Protein AF-A0A7D9DZU5-F1 (afdb_monomer)

pLDDT: mean 72.77, std 26.96, range [22.42, 98.69]

Solvent-accessible surface area (backbone atoms only — not comparable to full-atom values): 32968 Å² total; per-residue (Å²): 133,87,74,95,68,88,78,62,88,81,48,63,75,66,52,53,52,63,61,18,90,84,62,40,83,54,26,69,42,66,28,81,68,44,72,51,35,36,39,39,19,23,65,35,67,51,35,38,39,30,40,57,84,69,51,63,74,65,78,82,88,73,80,90,73,90,74,81,96,63,71,62,50,53,89,91,64,68,74,65,80,85,35,51,46,41,34,33,59,62,78,62,77,76,84,80,82,85,78,96,70,81,73,41,19,22,21,21,55,39,59,37,75,78,42,50,34,38,40,35,30,31,28,59,48,55,36,36,32,29,49,76,81,58,84,38,68,37,90,78,81,52,54,74,82,47,58,91,70,77,98,71,84,81,75,83,72,87,69,87,76,87,77,76,94,71,85,90,79,91,82,90,81,84,90,86,89,86,84,90,86,86,89,87,85,88,90,89,92,85,88,83,89,89,86,84,90,82,91,83,93,85,90,81,89,80,82,93,75,81,90,72,74,86,81,73,59,70,70,34,38,52,30,45,53,53,18,50,53,28,43,74,73,65,37,27,64,60,13,40,49,29,35,32,55,19,37,75,74,41,73,82,39,29,66,55,31,33,50,37,20,53,30,27,62,71,59,60,51,91,66,20,45,55,54,17,32,52,23,13,51,54,12,39,73,64,34,77,82,41,61,72,19,45,56,46,34,20,49,28,29,43,77,68,65,38,41,67,43,14,50,31,37,44,50,45,40,43,71,76,39,61,85,59,48,78,38,72,64,50,54,45,51,54,51,53,43,55,52,49,54,53,51,60,61,48,71,71,69,80,73,83,79,95,74,68,78,84,78,79,46,96,84,56,62,86,72,74,61,81,64,71,78,66,72,49,68,60,58,53,48,53,55,68,66,15,23,23,55,72,48,64,42,78,43,65,29,40,75,88,54,78,54,34,28,50,39,65,35,72,96,77,36,58,23,36,36,33,30,8,63,77,2,25,29,40,34,26,38,54,87,53,41,37,77,74,48,43,34,56,56,29,90,53,26,19,30,43,49,49,64,46,96,87,50,81,36,36,39,30,31,46,73,56,102,57,76,45,79,45,57,92,65,67,96,46,71,92,75,59,72,71,78,49,49,60,57,84,86,46,51,66,55,53,25,51,50,24,53,45,59,56,71,45,53,71,67,56,47,53,34,50,77,69,72,46,82,81,80,77,84,84,76,80,93,77,93,75,92,71,90,78,80,81,80,80,83,80,78,82,76,87,129

Foldseek 3Di:
DDDDDADPVPDQDDVCQAFHVPKDWQEKDAQPQHNQWIWTWILAQKIKIFRSVQGDPDRDPDDDDDDDDDRHHDPVDDRPPPGIFIAGALLDFQDDPDDFDDGWTFQYKDAFPNRQKIWTDIFLDFIFIAGPVDFAARDDDDLVVLDPDDPDDPPPPPDDDDDDDDDDDDDDDDDDDDDDDDDDDDDDDDDDDDDDDDDDDDDDDDDDDDDDQPDQDDPLVVLQVVLVVCVVVVVLLSSLLSLLVSCVVPVLDLPSLLSNLVSLVSLLFPCSLVSSLVSLVSSCVSPVLPLSSLLSNLVSCVVSVVLSRSQSSLVSSCVSPVPCCPDPSSVVSNVSSVVSVVVLVVVVVPDDDDPPQVPDDPSDRPVRCNVPVDPDVSNVVSSRSHGHGPDTAFQAARHQDSAKDKDQDDQRSQWIWIKHQQQWIWIAGPSSSRTDWIFRQGNGTWGDWAQDNHAQKIWIDTPPPDIDIDHPDDPDVVPDDSVRTDDPVCSSVSRVVSSVLSVDGSVCNVCVSVVHDPPPPDDDDDDDDDDDDDPDDPDPDDD

Radius of gyration: 28.86 Å; Cα contacts (8 Å, |Δi|>4): 800; chains: 1; bounding box: 97×85×60 Å

InterPro domains:
  IPR001680 WD40 repeat [PF00400] (391-428)
  IPR001680 WD40 repeat [PF00400] (435-471)
  IPR001680 WD40 repeat [PS50082] (409-438)
  IPR001680 WD40 repeat [PS50082] (439-480)
  IPR001680 WD40 repeat [SM00320] (11-51)
  IPR001680 WD40 repeat [SM00320] (386-429)
  IPR001680 WD40 repeat [SM00320] (432-471)
  IPR011990 Tetratricopeptide-like helical domain superfamily [G3DSA:1.25.40.10] (181-357)
  IPR011990 Tetratricopeptide-like helical domain superfamily [SSF48452] (220-329)
  IPR015943 WD40/YVTN repeat-like-containing domain superfamily [G3DSA:2.130.10.10] (4-180)
  IPR015943 WD40/YVTN repeat-like-containing domain superfamily [G3DSA:2.130.10.10] (375-490)
  IPR019734 Tetratricopeptide repeat [SM00028] (220-253)
  IPR019734 Tetratricopeptide repeat [SM00028] (254-290)
  IPR019734 Tetratricopeptide repeat [SM00028] (291-324)
  IPR036322 WD40-repeat-containing domain superfamily [SSF50978] (18-470)
  IPR045151 DDB1- and CUL4-associated factor 8-like [PTHR15574] (5-513)

Sequence (543 aa):
MCHSNENCKNTLLDLLIHVGPNCEVKCIEVNPCRSELLAIGCSDPYVRLYDRRMLTKHCTTLGVTHCSTQTCPNATASLPSSCARYFTPGHLPCNSRRGKRRSIVSTYLTFSPNGQELLVNLGGEQLYLFDINTQRSPLSYTPACFGTENASTSSRNGFVHHETSGVTDEKKATSATLTKRKLSDTNKSKPPSANGYTIAKGHEEDTSTPEKSPQLFGKALELKGRANVEYEHKNYWGAINLYNQALILAPDSAILYANRAAAYLKRGWYGDVYAALRDCEQALTLDSNSSKAAYRQARCLFEMEWFPEAEACLTRFMTCFPDECNTKLVKGLERDIKAALVSQTEDGNGKASNRERSRRHEFYPSSVIGSLRKINDCEQGLRKESSDYKARFCGHCNTTTDIKEANFFGADGEYVVAGSDDGSFFLWEKSTTNLLRILKGDDSIVNCLQPHPSGCILATSGIDPVVRLWSPQAEHPEETGDERRVPDNEFAQVAKDNQRRMKTDPFEVMMMNLGYTVTRDGAGSDDSEGEYGSVMSQNCHAS

Mean predicted aligned error: 14.79 Å

Nearest PDB structures (foldseek):
  2dba-assembly1_A  TM=6.835E-01  e=7.653E-06  Homo sapiens
  4r7s-assembly1_A  TM=7.047E-01  e=2.120E-03  Parabacteroides merdae ATCC 43184
  2e2e-assembly1_B  TM=7.621E-01  e=6.266E-03  Escherichia coli
  6y4l-assembly1_A  TM=7.225E-01  e=6.389E-02  Homo sapiens
  6ww7-assembly1_B  TM=6.712E-01  e=5.472E-02  Homo sapiens

Secondary structure (DSSP, 8-state):
-----S--TT-S--HHHHT-TT--EEEEEE-SS-TTEEEEEESSS-EEEEETTS--------------S--S--TTSPPPTTSEEEE--TTSPS---SSS-PPP-EEEEEE-TTSSEEEEEETTS-EEEEESSS--------GGGG----SS-------------PPP-----------------------------------------PPPSPPP-HHHHHHHHHHHHHHHTT-HHHHHHHHHHHHHH-TT-HHHHHHHHHHHHHH--TTHHHHHHHHHHHHHHH-TT-HHHHHHHHHHHHHTT-HHHHHHHHHHHHHH-TTGGGSHHHHHHHHHHHHHHHHHHHGGGT---TTSGGGT-SSS-TTSSTT-S---HHHHHHHHHSBPPSEEE-S---SS-S---EEEESSS--EEEEE-TTSEEEEEETTT--EEEEEE--SS---EEEE-TTSS-EEEE-SSS-EEEE-SS-SSTTT--STTBPPTTTHHHHHHHHHHHHHS-HHHHHHHHTT-------S-------PPP----------

Structure (mmCIF, N/CA/C/O backbone):
data_AF-A0A7D9DZU5-F1
#
_entry.id   AF-A0A7D9DZU5-F1
#
loop_
_atom_site.group_PDB
_atom_site.id
_atom_site.type_symbol
_atom_site.label_atom_id
_atom_site.label_alt_id
_atom_site.label_comp_id
_atom_site.label_asym_id
_atom_site.label_entity_id
_atom_site.label_seq_id
_atom_site.pdbx_PDB_ins_code
_atom_site.Cartn_x
_atom_site.Cartn_y
_atom_site.Cartn_z
_atom_site.occupancy
_atom_site.B_iso_or_equiv
_atom_site.auth_seq_id
_atom_site.auth_comp_id
_atom_site.auth_asym_id
_atom_site.auth_atom_id
_atom_site.pdbx_PDB_model_num
ATOM 1 N N . MET A 1 1 ? 35.942 8.615 -11.257 1.00 27.78 1 MET A N 1
ATOM 2 C CA . MET A 1 1 ? 35.771 9.917 -10.576 1.00 27.78 1 MET A CA 1
ATOM 3 C C . MET A 1 1 ? 35.580 10.989 -11.637 1.00 27.78 1 MET A C 1
ATOM 5 O O . MET A 1 1 ? 36.549 11.326 -12.306 1.00 27.78 1 MET A O 1
ATOM 9 N N . CYS A 1 2 ? 34.364 11.495 -11.834 1.00 26.23 2 CYS A N 1
ATOM 10 C CA . CYS A 1 2 ? 34.155 12.623 -12.744 1.00 26.23 2 CYS A CA 1
ATOM 11 C C . CYS A 1 2 ? 34.566 13.912 -12.029 1.00 26.23 2 CYS A C 1
ATOM 13 O O . CYS A 1 2 ? 33.987 14.252 -11.001 1.00 26.23 2 CYS A O 1
ATOM 15 N N . HIS A 1 3 ? 35.589 14.597 -12.542 1.00 29.33 3 HIS A N 1
ATOM 16 C CA . HIS A 1 3 ? 35.903 15.951 -12.093 1.00 29.33 3 HIS A CA 1
ATOM 17 C C . HIS A 1 3 ? 34.807 16.914 -12.561 1.00 29.33 3 HIS A C 1
ATOM 19 O O . HIS A 1 3 ? 34.236 16.738 -13.639 1.00 29.33 3 HIS A O 1
ATOM 25 N N . SER A 1 4 ? 34.533 17.929 -11.745 1.00 44.84 4 SER A N 1
ATOM 26 C CA . SER A 1 4 ? 33.649 19.043 -12.080 1.00 44.84 4 SER A CA 1
ATOM 27 C C . SER A 1 4 ? 34.135 19.730 -13.356 1.00 44.84 4 SER A C 1
ATOM 29 O O . SER A 1 4 ? 35.194 20.357 -13.342 1.00 44.84 4 SER A O 1
ATOM 31 N N . ASN A 1 5 ? 33.364 19.618 -14.436 1.00 39.44 5 ASN A N 1
ATOM 32 C CA . ASN A 1 5 ? 33.643 20.301 -15.693 1.00 39.44 5 ASN A CA 1
ATOM 33 C C . ASN A 1 5 ? 32.534 21.315 -15.977 1.00 39.44 5 ASN A C 1
ATOM 35 O O . ASN A 1 5 ? 31.347 21.019 -15.835 1.00 39.44 5 ASN A O 1
ATOM 39 N N . GLU A 1 6 ? 32.938 22.522 -16.349 1.00 48.97 6 GLU A N 1
ATOM 40 C CA . GLU A 1 6 ? 32.040 23.649 -16.575 1.00 48.97 6 GLU A CA 1
ATOM 41 C C . GLU A 1 6 ? 31.123 23.401 -17.791 1.00 48.97 6 GLU A C 1
ATOM 43 O O . GLU A 1 6 ? 31.529 22.810 -18.791 1.00 48.97 6 GLU A O 1
ATOM 48 N N . ASN A 1 7 ? 29.889 23.918 -17.732 1.00 49.31 7 ASN A N 1
ATOM 49 C CA . ASN A 1 7 ? 28.883 23.898 -18.808 1.00 49.31 7 ASN A CA 1
ATOM 50 C C . ASN A 1 7 ? 28.301 22.527 -19.224 1.00 49.31 7 ASN A C 1
ATOM 52 O O . ASN A 1 7 ? 28.335 22.146 -20.399 1.00 49.31 7 ASN A O 1
ATOM 56 N N . CYS A 1 8 ? 27.588 21.863 -18.308 1.00 52.62 8 CYS A N 1
ATOM 57 C CA . CYS A 1 8 ? 26.645 20.783 -18.639 1.00 52.62 8 CYS A CA 1
ATOM 58 C C . CYS A 1 8 ? 25.408 21.288 -19.423 1.00 52.62 8 CYS A C 1
ATOM 60 O O . CYS A 1 8 ? 24.294 21.324 -18.907 1.00 52.62 8 CYS A O 1
ATOM 62 N N . LYS A 1 9 ? 25.575 21.630 -20.710 1.00 58.12 9 LYS A N 1
ATOM 63 C CA . LYS A 1 9 ? 24.499 22.127 -21.606 1.00 58.12 9 LYS A CA 1
ATOM 64 C C . LYS A 1 9 ? 23.318 21.155 -21.818 1.00 58.12 9 LYS A C 1
ATOM 66 O O . LYS A 1 9 ? 22.303 21.558 -22.393 1.00 58.12 9 LYS A O 1
ATOM 71 N N . ASN A 1 10 ? 23.453 19.913 -21.348 1.00 70.44 10 ASN A N 1
ATOM 72 C CA . ASN A 1 10 ? 22.476 18.829 -21.474 1.00 70.44 10 ASN A CA 1
ATOM 73 C C . ASN A 1 10 ? 21.788 18.454 -20.141 1.00 70.44 10 ASN A C 1
ATOM 75 O O . ASN A 1 10 ? 20.958 17.549 -20.137 1.00 70.44 10 ASN A O 1
ATOM 79 N N . THR A 1 11 ? 22.090 19.127 -19.023 1.00 74.75 11 THR A N 1
ATOM 80 C CA . THR A 1 11 ? 21.388 18.896 -17.747 1.00 74.75 11 THR A CA 1
ATOM 81 C C . THR A 1 11 ? 20.070 19.670 -17.725 1.00 74.75 11 THR A C 1
ATOM 83 O O . THR A 1 11 ? 20.064 20.899 -17.793 1.00 74.75 11 THR A O 1
ATOM 86 N N . LEU A 1 12 ? 18.945 18.954 -17.627 1.00 77.50 12 LEU A N 1
ATOM 87 C CA . LEU A 1 12 ? 17.612 19.556 -17.483 1.00 77.50 12 LEU A CA 1
ATOM 88 C C . LEU A 1 12 ? 17.267 19.880 -16.020 1.00 77.50 12 LEU A C 1
ATOM 90 O O . LEU A 1 12 ? 16.564 20.850 -15.761 1.00 77.50 12 LEU A O 1
ATOM 94 N N . LEU A 1 13 ? 17.756 19.071 -15.076 1.00 80.19 13 LEU A N 1
ATOM 95 C CA . LEU A 1 13 ? 17.426 19.143 -13.654 1.00 80.19 13 LEU A CA 1
ATOM 96 C C . LEU A 1 13 ? 18.634 18.693 -12.822 1.00 80.19 13 LEU A C 1
ATOM 98 O O . LEU A 1 13 ? 19.186 17.626 -13.085 1.00 80.19 13 LEU A O 1
ATOM 102 N N . ASP A 1 14 ? 19.028 19.485 -11.822 1.00 80.38 14 ASP A N 1
ATOM 103 C CA . ASP A 1 14 ? 20.127 19.160 -10.905 1.00 80.38 14 ASP A CA 1
ATOM 104 C C . ASP A 1 14 ? 19.588 18.910 -9.488 1.00 80.38 14 ASP A C 1
ATOM 106 O O . ASP A 1 14 ? 19.328 19.822 -8.702 1.00 80.38 14 ASP A O 1
ATOM 110 N N . LEU A 1 15 ? 19.404 17.635 -9.147 1.00 80.75 15 LEU A N 1
ATOM 111 C CA . LEU A 1 15 ? 18.853 17.240 -7.851 1.00 80.75 15 LEU A CA 1
ATOM 112 C C . LEU A 1 15 ? 19.851 17.371 -6.690 1.00 80.75 15 LEU A C 1
ATOM 114 O O . LEU A 1 15 ? 19.417 17.325 -5.538 1.00 80.75 15 LEU A O 1
ATOM 118 N N . LEU A 1 16 ? 21.144 17.608 -6.944 1.00 76.75 16 LEU A N 1
ATOM 119 C CA . LEU A 1 16 ? 22.095 17.925 -5.872 1.00 76.75 16 LEU A CA 1
ATOM 120 C C . LEU A 1 16 ? 21.776 19.292 -5.252 1.00 76.75 16 LEU A C 1
ATOM 122 O O . LEU A 1 16 ? 21.952 19.478 -4.048 1.00 76.75 16 LEU A O 1
ATOM 126 N N . ILE A 1 17 ? 21.239 20.216 -6.059 1.00 68.75 17 ILE A N 1
ATOM 127 C CA . ILE A 1 17 ? 20.767 21.538 -5.628 1.00 68.75 17 ILE A CA 1
ATOM 128 C C . ILE A 1 17 ? 19.424 21.435 -4.889 1.00 68.75 17 ILE A C 1
ATOM 130 O O . ILE A 1 17 ? 19.225 22.106 -3.875 1.00 68.75 17 ILE A O 1
ATOM 134 N N . HIS A 1 18 ? 18.493 20.617 -5.393 1.00 66.75 18 HIS A N 1
ATOM 135 C CA . HIS A 1 18 ? 17.102 20.608 -4.916 1.00 66.75 18 HIS A CA 1
ATOM 136 C C . HIS A 1 18 ? 16.801 19.592 -3.802 1.00 66.75 18 HIS A C 1
ATOM 138 O O . HIS A 1 18 ? 15.860 19.793 -3.039 1.00 66.75 18 HIS A O 1
ATOM 144 N N . VAL A 1 19 ? 17.575 18.505 -3.707 1.00 73.44 19 VAL A N 1
ATOM 145 C CA . VAL A 1 19 ? 17.390 17.419 -2.722 1.00 73.44 19 VAL A CA 1
ATOM 146 C C . VAL A 1 19 ? 18.591 17.320 -1.780 1.00 73.44 19 VAL A C 1
ATOM 148 O O . VAL A 1 19 ? 18.425 17.133 -0.575 1.00 73.44 19 VAL A O 1
ATOM 151 N N . GLY A 1 20 ? 19.802 17.497 -2.314 1.00 71.00 20 GLY A N 1
ATOM 152 C CA . GLY A 1 20 ? 21.041 17.581 -1.542 1.00 71.00 20 GLY A CA 1
ATOM 153 C C . GLY A 1 20 ? 22.157 16.665 -2.060 1.00 71.00 20 GLY A C 1
ATOM 154 O O . GLY A 1 20 ? 21.937 15.843 -2.950 1.00 71.00 20 GLY A O 1
ATOM 155 N N . PRO A 1 21 ? 23.365 16.756 -1.475 1.00 69.94 21 PRO A N 1
ATOM 156 C CA . PRO A 1 21 ? 24.593 16.180 -2.038 1.00 69.94 21 PRO A CA 1
ATOM 157 C C . PRO A 1 21 ? 24.663 14.644 -2.046 1.00 69.94 21 PRO A C 1
ATOM 159 O O . PRO A 1 21 ? 25.533 14.089 -2.705 1.00 69.94 21 PRO A O 1
ATOM 162 N N . ASN A 1 22 ? 23.762 13.964 -1.328 1.00 72.88 22 ASN A N 1
ATOM 163 C CA . ASN A 1 22 ? 23.685 12.498 -1.255 1.00 72.88 22 ASN A CA 1
ATOM 164 C C . ASN A 1 22 ? 22.460 11.941 -2.014 1.00 72.88 22 ASN A C 1
ATOM 166 O O . ASN A 1 22 ? 22.029 10.814 -1.763 1.00 72.88 22 ASN A O 1
ATOM 170 N N . CYS A 1 23 ? 21.836 12.756 -2.870 1.00 81.06 23 CYS A N 1
ATOM 171 C CA . CYS A 1 23 ? 20.706 12.341 -3.689 1.00 81.06 23 CYS A CA 1
ATOM 172 C C . CYS A 1 23 ? 21.188 11.457 -4.844 1.00 81.06 23 CYS A C 1
ATOM 174 O O . CYS A 1 23 ? 21.998 11.885 -5.664 1.00 81.06 23 CYS A O 1
ATOM 176 N N . GLU A 1 24 ? 20.646 10.248 -4.931 1.00 87.12 24 GLU A N 1
ATOM 177 C CA . GLU A 1 24 ? 20.805 9.362 -6.081 1.00 87.12 24 GLU A CA 1
ATOM 178 C C . GLU A 1 24 ? 19.447 9.219 -6.765 1.00 87.12 24 GLU A C 1
ATOM 180 O O . GLU A 1 24 ? 18.460 8.892 -6.104 1.00 87.12 24 GLU A O 1
ATOM 185 N N . VAL A 1 25 ? 19.388 9.438 -8.082 1.00 90.50 25 VAL A N 1
ATOM 186 C CA . VAL A 1 25 ? 18.211 9.068 -8.881 1.00 90.50 25 VAL A CA 1
ATOM 187 C C . VAL A 1 25 ? 18.194 7.552 -9.011 1.00 90.50 25 VAL A C 1
ATOM 189 O O . VAL A 1 25 ? 19.170 6.964 -9.472 1.00 90.50 25 VAL A O 1
ATOM 192 N N . LYS A 1 26 ? 17.091 6.929 -8.596 1.00 91.69 26 LYS A N 1
ATOM 193 C CA . LYS A 1 26 ? 16.903 5.472 -8.623 1.00 91.69 26 LYS A CA 1
ATOM 194 C C . LYS A 1 26 ? 15.981 5.043 -9.763 1.00 91.69 26 LYS A C 1
ATOM 196 O O . LYS A 1 26 ? 16.249 4.042 -10.414 1.00 91.69 26 LYS A O 1
ATOM 201 N N . CYS A 1 27 ? 14.939 5.824 -10.047 1.00 94.88 27 CYS A N 1
ATOM 202 C CA . CYS A 1 27 ? 14.005 5.569 -11.144 1.00 94.88 27 CYS A CA 1
ATOM 203 C C . CYS A 1 27 ? 13.433 6.872 -11.727 1.00 94.88 27 CYS A C 1
ATOM 205 O O . CYS A 1 27 ? 13.404 7.915 -11.066 1.00 94.88 27 CYS A O 1
ATOM 207 N N . ILE A 1 28 ? 13.003 6.815 -12.986 1.00 96.12 28 ILE A N 1
ATOM 208 C CA . ILE A 1 28 ? 12.483 7.946 -13.760 1.00 96.12 28 ILE A CA 1
ATOM 209 C C . ILE A 1 28 ? 11.508 7.423 -14.816 1.00 96.12 28 ILE A C 1
ATOM 211 O O . ILE A 1 28 ? 11.780 6.385 -15.405 1.00 96.12 28 ILE A O 1
ATOM 215 N N . GLU A 1 29 ? 10.409 8.138 -15.063 1.00 97.25 29 GLU A N 1
ATOM 216 C CA . GLU A 1 29 ? 9.425 7.772 -16.091 1.00 97.25 29 GLU A CA 1
ATOM 217 C C . GLU A 1 29 ? 8.744 9.018 -16.675 1.00 97.25 29 GLU A C 1
ATOM 219 O O . GLU A 1 29 ? 8.468 9.992 -15.965 1.00 97.25 29 GLU A O 1
ATOM 224 N N . VAL A 1 30 ? 8.446 8.990 -17.976 1.00 97.12 30 VAL A N 1
ATOM 225 C CA . VAL A 1 30 ? 7.651 10.021 -18.667 1.00 97.12 30 VAL A CA 1
ATOM 226 C C . VAL A 1 30 ? 6.203 9.552 -18.757 1.00 97.12 30 VAL A C 1
ATOM 228 O O . VAL A 1 30 ? 5.938 8.421 -19.145 1.00 97.12 30 VAL A O 1
ATOM 231 N N . ASN A 1 31 ? 5.243 10.418 -18.436 1.00 97.69 31 ASN A N 1
ATOM 232 C CA . ASN A 1 31 ? 3.836 10.033 -18.481 1.00 97.69 31 ASN A CA 1
ATOM 233 C C . ASN A 1 31 ? 3.369 9.738 -19.925 1.00 97.69 31 ASN A C 1
ATOM 235 O O . ASN A 1 31 ? 3.523 10.606 -20.792 1.00 97.69 31 ASN A O 1
ATOM 239 N N . PRO A 1 32 ? 2.755 8.565 -20.192 1.00 95.19 32 PRO A N 1
ATOM 240 C CA . PRO A 1 32 ? 2.458 8.110 -21.552 1.00 95.19 32 PRO A CA 1
ATOM 241 C C . PRO A 1 32 ? 1.391 8.958 -22.258 1.00 95.19 32 PRO A C 1
ATOM 243 O O . PRO A 1 32 ? 1.425 9.098 -23.478 1.00 95.19 32 PRO A O 1
ATOM 246 N N . CYS A 1 33 ? 0.467 9.569 -21.507 1.00 96.31 33 CYS A N 1
ATOM 247 C CA . CYS A 1 33 ? -0.606 10.405 -22.059 1.00 96.31 33 CYS A CA 1
ATOM 248 C C . CYS A 1 33 ? -0.333 11.914 -21.937 1.00 96.31 33 CYS A C 1
ATOM 250 O O . CYS A 1 33 ? -0.968 12.710 -22.625 1.00 96.31 33 CYS A O 1
ATOM 252 N N . ARG A 1 34 ? 0.592 12.317 -21.060 1.00 95.81 34 ARG A N 1
ATOM 253 C CA . ARG A 1 34 ? 0.957 13.713 -20.767 1.00 95.81 34 ARG A CA 1
ATOM 254 C C . ARG A 1 34 ? 2.469 13.863 -20.731 1.00 95.81 34 ARG A C 1
ATOM 256 O O . ARG A 1 34 ? 3.054 14.020 -19.665 1.00 95.81 34 ARG A O 1
ATOM 263 N N . SER A 1 35 ? 3.109 13.791 -21.898 1.00 95.19 35 SER A N 1
ATOM 264 C CA . SER A 1 35 ? 4.577 13.761 -22.022 1.00 95.19 35 SER A CA 1
ATOM 265 C C . SER A 1 35 ? 5.317 14.932 -21.352 1.00 95.19 35 SER A C 1
ATOM 267 O O . SER A 1 35 ? 6.528 14.862 -21.158 1.00 95.19 35 SER A O 1
ATOM 269 N N . GLU A 1 36 ? 4.625 16.024 -21.018 1.00 93.38 36 GLU A N 1
ATOM 270 C CA . GLU A 1 36 ? 5.132 17.113 -20.188 1.00 93.38 36 GLU A CA 1
ATOM 271 C C . GLU A 1 36 ? 5.445 16.706 -18.738 1.00 93.38 36 GLU A C 1
ATOM 273 O O . GLU A 1 36 ? 6.301 17.328 -18.116 1.00 93.38 36 GLU A O 1
ATOM 278 N N . LEU A 1 37 ? 4.791 15.670 -18.209 1.00 95.19 37 LEU A N 1
ATOM 279 C CA . LEU A 1 37 ? 4.958 15.195 -16.842 1.00 95.19 37 LEU A CA 1
ATOM 280 C C . LEU A 1 37 ? 6.071 14.144 -16.749 1.00 95.19 37 LEU A C 1
ATOM 282 O O . LEU A 1 37 ? 6.042 13.118 -17.431 1.00 95.19 37 LEU A O 1
ATOM 286 N N . LEU A 1 38 ? 7.020 14.392 -15.849 1.00 95.44 38 LEU A N 1
ATOM 287 C CA . LEU A 1 38 ? 8.186 13.554 -15.584 1.00 95.44 38 LEU A CA 1
ATOM 288 C C . LEU A 1 38 ? 8.198 13.143 -14.107 1.00 95.44 38 LEU A C 1
ATOM 290 O O . LEU A 1 38 ? 8.344 13.999 -13.233 1.00 95.44 38 LEU A O 1
ATOM 294 N N . ALA A 1 39 ? 8.042 11.852 -13.820 1.00 97.06 39 ALA A N 1
ATOM 295 C CA . ALA A 1 39 ? 8.162 11.312 -12.468 1.00 97.06 39 ALA A CA 1
ATOM 296 C C . ALA A 1 39 ? 9.608 10.886 -12.184 1.00 97.06 39 ALA A C 1
ATOM 298 O O . ALA A 1 39 ? 10.245 10.262 -13.028 1.00 97.06 39 ALA A O 1
ATOM 299 N N . ILE A 1 40 ? 10.120 11.213 -10.996 1.00 95.56 40 ILE A N 1
ATOM 300 C CA . ILE A 1 40 ? 11.471 10.867 -10.537 1.00 95.56 40 ILE A CA 1
ATOM 301 C C . ILE A 1 40 ? 11.410 10.344 -9.100 1.00 95.56 40 ILE A C 1
ATOM 303 O O . ILE A 1 40 ? 10.823 10.982 -8.220 1.00 95.56 40 ILE A O 1
ATOM 307 N N . GLY A 1 41 ? 12.052 9.202 -8.869 1.00 93.50 41 GLY A N 1
ATOM 308 C CA . GLY A 1 41 ? 12.253 8.588 -7.563 1.00 93.50 41 GLY A CA 1
ATOM 309 C C . GLY A 1 41 ? 13.733 8.572 -7.184 1.00 93.50 41 GLY A C 1
ATOM 310 O O . GLY A 1 41 ? 14.599 8.285 -8.016 1.00 93.50 41 GLY A O 1
ATOM 311 N N . CYS A 1 42 ? 14.023 8.883 -5.922 1.00 90.06 42 CYS A N 1
ATOM 312 C CA . CYS A 1 42 ? 15.385 9.061 -5.417 1.00 90.06 42 CYS A CA 1
ATOM 313 C C . CYS A 1 42 ? 15.714 8.097 -4.261 1.00 90.06 42 CYS A C 1
ATOM 315 O O . CYS A 1 42 ? 14.894 7.268 -3.862 1.00 90.06 42 CYS A O 1
ATOM 317 N N . SER A 1 43 ? 16.905 8.253 -3.677 1.00 87.00 43 SER A N 1
ATOM 318 C CA . SER A 1 43 ? 17.356 7.634 -2.418 1.00 87.00 43 SER A CA 1
ATOM 319 C C . SER A 1 43 ? 16.600 8.104 -1.151 1.00 87.00 43 SER A C 1
ATOM 321 O O . SER A 1 43 ? 17.151 8.081 -0.049 1.00 87.00 43 SER A O 1
ATOM 323 N N . ASP A 1 44 ? 15.337 8.512 -1.290 1.00 84.62 44 ASP A N 1
ATOM 324 C CA . ASP A 1 44 ? 14.448 8.981 -0.224 1.00 84.62 44 ASP A CA 1
ATOM 325 C C . ASP A 1 44 ? 12.985 8.535 -0.493 1.00 84.62 44 ASP A C 1
ATOM 327 O O . ASP A 1 44 ? 12.698 8.010 -1.576 1.00 84.62 44 ASP A O 1
ATOM 331 N N . PRO A 1 45 ? 12.038 8.690 0.459 1.00 86.94 45 PRO A N 1
ATOM 332 C CA . PRO A 1 45 ? 10.676 8.176 0.302 1.00 86.94 45 PRO A CA 1
ATOM 333 C C . PRO A 1 45 ? 9.758 9.082 -0.541 1.00 86.94 45 PRO A C 1
ATOM 335 O O . PRO A 1 45 ? 8.541 8.874 -0.536 1.00 86.94 45 PRO A O 1
ATOM 338 N N . TYR A 1 46 ? 10.292 10.104 -1.221 1.00 90.31 46 TYR A N 1
ATOM 339 C CA . TYR A 1 46 ? 9.506 11.060 -1.999 1.00 90.31 46 TYR A CA 1
ATOM 340 C C . TYR A 1 46 ? 9.624 10.793 -3.497 1.00 90.31 46 TYR A C 1
ATOM 342 O O . TYR A 1 46 ? 10.706 10.849 -4.085 1.00 90.31 46 TYR A O 1
ATOM 350 N N . VAL A 1 47 ? 8.480 10.617 -4.150 1.00 94.12 47 VAL A N 1
ATOM 351 C CA . VAL A 1 47 ? 8.398 10.662 -5.611 1.00 94.12 47 VAL A CA 1
ATOM 352 C C . VAL A 1 47 ? 8.007 12.066 -6.050 1.00 94.12 47 VAL A C 1
ATOM 354 O O . VAL A 1 47 ? 7.162 12.718 -5.435 1.00 94.12 47 VAL A O 1
ATOM 357 N N . ARG A 1 48 ? 8.674 12.552 -7.096 1.00 92.75 48 ARG A N 1
ATOM 358 C CA . ARG A 1 48 ? 8.622 13.936 -7.571 1.00 92.75 48 ARG A CA 1
ATOM 359 C C . ARG A 1 48 ? 8.075 13.953 -8.987 1.00 92.75 48 ARG A C 1
ATOM 361 O O . ARG A 1 48 ? 8.668 13.344 -9.869 1.00 92.75 48 ARG A O 1
ATOM 368 N N . LEU A 1 49 ? 6.964 14.644 -9.206 1.00 94.44 49 LEU A N 1
ATOM 369 C CA . LEU A 1 49 ? 6.333 14.795 -10.512 1.00 94.44 49 LEU A CA 1
ATOM 370 C C . LEU A 1 49 ? 6.550 16.218 -11.020 1.00 94.44 49 LEU A C 1
ATOM 372 O O . LEU A 1 49 ? 5.889 17.143 -10.548 1.00 94.44 49 LEU A O 1
ATOM 376 N N . TYR A 1 50 ? 7.469 16.380 -11.965 1.00 92.81 50 TYR A N 1
ATOM 377 C CA . TYR A 1 50 ? 7.817 17.662 -12.569 1.00 92.81 50 TYR A CA 1
ATOM 378 C C . TYR A 1 50 ? 7.017 17.923 -13.848 1.00 92.81 50 TYR A C 1
ATOM 380 O O . TYR A 1 50 ? 6.840 17.011 -14.655 1.00 92.81 50 TYR A O 1
ATOM 388 N N . ASP A 1 51 ? 6.613 19.172 -14.090 1.00 90.75 51 ASP A N 1
ATOM 389 C CA . ASP A 1 51 ? 6.270 19.630 -15.443 1.00 90.75 51 ASP A CA 1
ATOM 390 C C . ASP A 1 51 ? 7.550 20.094 -16.152 1.00 90.75 51 ASP A C 1
ATOM 392 O O . ASP A 1 51 ? 8.113 21.149 -15.846 1.00 90.75 51 ASP A O 1
ATOM 396 N N . ARG A 1 52 ? 8.017 19.315 -17.131 1.00 87.38 52 ARG A N 1
ATOM 397 C CA . ARG A 1 52 ? 9.264 19.588 -17.862 1.00 87.38 52 ARG A CA 1
ATOM 398 C C . ARG A 1 52 ? 9.235 20.896 -18.656 1.00 87.38 52 ARG A C 1
ATOM 400 O O . ARG A 1 52 ? 10.296 21.392 -19.018 1.00 87.38 52 ARG A O 1
ATOM 407 N N . ARG A 1 53 ? 8.053 21.461 -18.934 1.00 85.88 53 ARG A N 1
ATOM 408 C CA . ARG A 1 53 ? 7.894 22.766 -19.607 1.00 85.88 53 ARG A CA 1
ATOM 409 C C . ARG A 1 53 ? 8.212 23.929 -18.666 1.00 85.88 53 ARG A C 1
ATOM 411 O O . ARG A 1 53 ? 8.525 25.017 -19.136 1.00 85.88 53 ARG A O 1
ATOM 418 N N . MET A 1 54 ? 8.134 23.694 -17.355 1.00 84.88 54 MET A N 1
ATOM 419 C CA . MET A 1 54 ? 8.471 24.656 -16.302 1.00 84.88 54 MET A CA 1
ATOM 420 C C . MET A 1 54 ? 9.937 24.556 -15.851 1.00 84.88 54 MET A C 1
ATOM 422 O O . MET A 1 54 ? 10.396 25.407 -15.091 1.00 84.88 54 MET A O 1
ATOM 426 N N . LEU A 1 55 ? 10.680 23.543 -16.314 1.00 78.56 55 LEU A N 1
ATOM 427 C CA . LEU A 1 55 ? 12.103 23.380 -16.021 1.00 78.56 55 LEU A CA 1
ATOM 428 C C . LEU A 1 55 ? 12.939 24.303 -16.918 1.00 78.56 55 LEU A C 1
ATOM 430 O O . LEU A 1 55 ? 13.065 24.094 -18.127 1.00 78.56 55 LEU A O 1
ATOM 434 N N . THR A 1 56 ? 13.540 25.328 -16.319 1.00 67.12 56 THR A N 1
ATOM 435 C CA . THR A 1 56 ? 14.538 26.170 -16.983 1.00 67.12 56 THR A CA 1
ATOM 436 C C . THR A 1 56 ? 15.900 25.476 -16.968 1.00 67.12 56 THR A C 1
ATOM 438 O O . THR A 1 56 ? 16.285 24.842 -15.990 1.00 67.12 56 THR A O 1
ATOM 441 N N . LYS A 1 57 ? 16.666 25.587 -18.062 1.00 58.44 57 LYS A N 1
ATOM 442 C CA . LYS A 1 57 ? 18.017 25.005 -18.133 1.00 58.44 57 LYS A CA 1
ATOM 443 C C . LYS A 1 57 ? 18.929 25.667 -17.096 1.00 58.44 57 LYS A C 1
ATOM 445 O O . LYS A 1 57 ? 19.332 26.816 -17.279 1.00 58.44 57 LYS A O 1
ATOM 450 N N . HIS A 1 58 ? 19.291 24.937 -16.045 1.00 54.44 58 HIS A N 1
ATOM 451 C CA . HIS A 1 58 ? 20.214 25.420 -15.023 1.00 54.44 58 HIS A CA 1
ATOM 452 C C . HIS A 1 58 ? 21.652 25.456 -15.562 1.00 54.44 58 HIS A C 1
ATOM 454 O O . HIS A 1 58 ? 22.335 24.439 -15.657 1.00 54.44 58 HIS A O 1
ATOM 460 N N . CYS A 1 59 ? 22.122 26.654 -15.917 1.00 40.78 59 CYS A N 1
ATOM 461 C CA . CYS A 1 59 ? 23.520 26.912 -16.256 1.00 40.78 59 CYS A CA 1
ATOM 462 C C . CYS A 1 59 ? 24.271 27.385 -15.002 1.00 40.78 59 CYS A C 1
ATOM 464 O O . CYS A 1 59 ? 24.403 28.583 -14.758 1.00 40.78 59 CYS A O 1
ATOM 466 N N . THR A 1 60 ? 24.730 26.443 -14.178 1.00 45.09 60 THR A N 1
ATOM 467 C CA . THR A 1 60 ? 25.365 26.750 -12.888 1.00 45.09 60 THR A CA 1
ATOM 468 C C . THR A 1 60 ? 26.828 27.181 -13.055 1.00 45.09 60 THR A C 1
ATOM 470 O O . THR A 1 60 ? 27.747 26.384 -12.891 1.00 45.09 60 THR A O 1
ATOM 473 N N . THR A 1 61 ? 27.067 28.463 -13.340 1.00 38.59 61 THR A N 1
ATOM 474 C CA . THR A 1 61 ? 28.361 29.116 -13.068 1.00 38.59 61 THR A CA 1
ATOM 475 C C . THR A 1 61 ? 28.357 29.692 -11.656 1.00 38.59 61 THR A C 1
ATOM 477 O O . THR A 1 61 ? 28.024 30.860 -11.473 1.00 38.59 61 THR A O 1
ATOM 480 N N . LEU A 1 62 ? 28.709 28.878 -10.657 1.00 39.72 62 LEU A N 1
ATOM 481 C CA . LEU A 1 62 ? 29.043 29.322 -9.298 1.00 39.72 62 LEU A CA 1
ATOM 482 C C . LEU A 1 62 ? 29.879 28.238 -8.602 1.00 39.72 62 LEU A C 1
ATOM 484 O O . LEU A 1 62 ? 29.508 27.066 -8.601 1.00 39.72 62 LEU A O 1
ATOM 488 N N . GLY A 1 63 ? 31.029 28.631 -8.050 1.00 36.44 63 GLY A N 1
ATOM 489 C CA . GLY A 1 63 ? 31.985 27.707 -7.438 1.00 36.44 63 GLY A CA 1
ATOM 490 C C . GLY A 1 63 ? 31.439 27.022 -6.183 1.00 36.44 63 GLY A C 1
ATOM 491 O O . GLY A 1 63 ? 30.684 27.616 -5.413 1.00 36.44 63 GLY A O 1
ATOM 492 N N . VAL A 1 64 ? 31.858 25.773 -5.967 1.00 34.69 64 VAL A N 1
ATOM 493 C CA . VAL A 1 64 ? 31.436 24.939 -4.833 1.00 34.69 64 VAL A CA 1
ATOM 494 C C . VAL A 1 64 ? 31.948 25.523 -3.513 1.00 34.69 64 VAL A C 1
ATOM 496 O O . VAL A 1 64 ? 33.075 25.263 -3.094 1.00 34.69 64 VAL A O 1
ATOM 499 N N . THR A 1 65 ? 31.102 26.271 -2.808 1.00 31.70 65 THR A N 1
ATOM 500 C CA . THR A 1 65 ? 31.273 26.507 -1.373 1.00 31.70 65 THR A CA 1
ATOM 501 C C . THR A 1 65 ? 30.633 25.350 -0.610 1.00 31.70 65 THR A C 1
ATOM 503 O O . THR A 1 65 ? 29.417 25.160 -0.621 1.00 31.70 65 THR A O 1
ATOM 506 N N . HIS A 1 66 ? 31.465 24.538 0.048 1.00 34.84 66 HIS A N 1
ATOM 507 C CA . HIS A 1 66 ? 31.010 23.422 0.879 1.00 34.84 66 HIS A CA 1
ATOM 508 C C . HIS A 1 66 ? 30.095 23.918 2.012 1.00 34.84 66 HIS A C 1
ATOM 510 O O . HIS A 1 66 ? 30.578 24.426 3.024 1.00 34.84 66 HIS A O 1
ATOM 516 N N . CYS A 1 67 ? 28.782 23.725 1.869 1.00 31.28 67 CYS A N 1
ATOM 517 C CA . CYS A 1 67 ? 27.819 23.930 2.948 1.00 31.28 67 CYS A CA 1
ATOM 518 C C . CYS A 1 67 ? 27.458 22.592 3.611 1.00 31.28 67 CYS A C 1
ATOM 520 O O . CYS A 1 67 ? 27.337 21.552 2.961 1.00 31.28 67 CYS A O 1
ATOM 522 N N . SER A 1 68 ? 27.341 22.600 4.936 1.00 34.66 68 SER A N 1
ATOM 523 C CA . SER A 1 68 ? 27.342 21.396 5.761 1.00 34.66 68 SER A CA 1
ATOM 524 C C . SER A 1 68 ? 25.947 20.801 5.979 1.00 34.66 68 SER A C 1
ATOM 526 O O . SER A 1 68 ? 25.092 21.378 6.641 1.00 34.66 68 SER A O 1
ATOM 528 N N . THR A 1 69 ? 25.755 19.543 5.571 1.00 35.41 69 THR A N 1
ATOM 529 C CA . THR A 1 69 ? 24.749 18.591 6.113 1.00 35.41 69 THR A CA 1
ATOM 530 C C . THR A 1 69 ? 23.247 18.936 6.042 1.00 35.41 69 THR A C 1
ATOM 532 O O . THR A 1 69 ? 22.438 18.112 6.497 1.00 35.41 69 THR A O 1
ATOM 535 N N . GLN A 1 70 ? 22.860 20.081 5.474 1.00 40.59 70 GLN A N 1
ATOM 536 C CA . GLN A 1 70 ? 21.471 20.543 5.368 1.00 40.59 70 GLN A CA 1
ATOM 537 C C . GLN A 1 70 ? 20.734 19.915 4.174 1.00 40.59 70 GLN A C 1
ATOM 539 O O . GLN A 1 70 ? 21.264 19.830 3.072 1.00 40.59 70 GLN A O 1
ATOM 544 N N . THR A 1 71 ? 19.491 19.491 4.408 1.00 39.38 71 THR A N 1
ATOM 545 C CA . THR A 1 71 ? 18.542 18.966 3.406 1.00 39.38 71 THR A CA 1
ATOM 546 C C . THR A 1 71 ? 17.530 20.039 2.990 1.00 39.38 71 THR A C 1
ATOM 548 O O . THR A 1 71 ? 16.330 19.781 2.936 1.00 39.38 71 THR A O 1
ATOM 551 N N . CYS A 1 72 ? 17.997 21.270 2.788 1.00 37.84 72 CYS A N 1
ATOM 552 C CA . CYS A 1 72 ? 17.181 22.375 2.293 1.00 37.84 72 CYS A CA 1
ATOM 553 C C . CYS A 1 72 ? 17.860 22.940 1.036 1.00 37.84 72 CYS A C 1
ATOM 555 O O . CYS A 1 72 ? 19.078 23.132 1.065 1.00 37.84 72 CYS A O 1
ATOM 557 N N . PRO A 1 73 ? 17.117 23.202 -0.052 1.00 40.88 73 PRO A N 1
ATOM 558 C CA . PRO A 1 73 ? 17.687 23.795 -1.255 1.00 40.88 73 PRO A CA 1
ATOM 559 C C . PRO A 1 73 ? 18.214 25.206 -0.971 1.00 40.88 73 PRO A C 1
ATOM 561 O O . PRO A 1 73 ? 17.587 25.985 -0.250 1.00 40.88 73 PRO A O 1
ATOM 564 N N . ASN A 1 74 ? 19.357 25.555 -1.567 1.00 39.06 74 ASN A N 1
ATOM 565 C CA . ASN A 1 74 ? 19.904 26.908 -1.474 1.00 39.06 74 ASN A CA 1
ATOM 566 C C . ASN A 1 74 ? 18.911 27.923 -2.068 1.00 39.06 74 ASN A C 1
ATOM 568 O O . ASN A 1 74 ? 18.461 27.771 -3.204 1.00 39.06 74 ASN A O 1
ATOM 572 N N . ALA A 1 75 ? 18.619 28.992 -1.321 1.00 38.38 75 ALA A N 1
ATOM 573 C CA . ALA A 1 75 ? 17.578 29.977 -1.647 1.00 38.38 75 ALA A CA 1
ATOM 574 C C . ALA A 1 75 ? 17.777 30.736 -2.979 1.00 38.38 75 ALA A C 1
ATOM 576 O O . ALA A 1 75 ? 16.868 31.416 -3.443 1.00 38.38 75 ALA A O 1
ATOM 577 N N . THR A 1 76 ? 18.954 30.632 -3.599 1.00 40.28 76 THR A N 1
ATOM 578 C CA . THR A 1 76 ? 19.290 31.236 -4.898 1.00 40.28 76 THR A CA 1
ATOM 579 C C . THR A 1 76 ? 18.990 30.336 -6.101 1.00 40.28 76 THR A C 1
ATOM 581 O O . THR A 1 76 ? 19.156 30.777 -7.236 1.00 40.28 76 THR A O 1
ATOM 584 N N . ALA A 1 77 ? 18.565 29.088 -5.879 1.00 50.28 77 ALA A N 1
ATOM 585 C CA . ALA A 1 77 ? 18.300 28.105 -6.929 1.00 50.28 77 ALA A CA 1
ATOM 586 C C . ALA A 1 77 ? 17.088 27.205 -6.606 1.00 50.28 77 ALA A C 1
ATOM 588 O O . ALA A 1 77 ? 17.098 26.003 -6.880 1.00 50.28 77 ALA A O 1
ATOM 589 N N . SER A 1 78 ? 16.030 27.768 -6.015 1.00 55.91 78 SER A N 1
ATOM 590 C CA . SER A 1 78 ? 14.746 27.073 -5.915 1.00 55.91 78 SER A CA 1
ATOM 591 C C . SER A 1 78 ? 14.045 27.052 -7.275 1.00 55.91 78 SER A C 1
ATOM 593 O O . SER A 1 78 ? 13.884 28.080 -7.935 1.00 55.91 78 SER A O 1
ATOM 595 N N . LEU A 1 79 ? 13.588 25.870 -7.691 1.00 61.25 79 LEU A N 1
ATOM 596 C CA . LEU A 1 79 ? 12.595 25.774 -8.758 1.00 61.25 79 LEU A CA 1
ATOM 597 C C . LEU A 1 79 ? 11.283 26.458 -8.309 1.00 61.25 79 LEU A C 1
ATOM 599 O O . LEU A 1 79 ? 11.032 26.544 -7.101 1.00 61.25 79 LEU A O 1
ATOM 603 N N . PRO A 1 80 ? 10.411 26.898 -9.237 1.00 61.56 80 PRO A N 1
ATOM 604 C CA . PRO A 1 80 ? 9.086 27.402 -8.880 1.00 61.56 80 PRO A CA 1
ATOM 605 C C . PRO A 1 80 ? 8.320 26.375 -8.036 1.00 61.56 80 PRO A C 1
ATOM 607 O O . PRO A 1 80 ? 8.290 25.198 -8.392 1.00 61.56 80 PRO A O 1
ATOM 610 N N . SER A 1 81 ? 7.658 26.798 -6.957 1.00 61.38 81 SER A N 1
ATOM 611 C CA . SER A 1 81 ? 6.926 25.884 -6.057 1.00 61.38 81 SER A CA 1
ATOM 612 C C . SER A 1 81 ? 5.837 25.066 -6.765 1.00 61.38 81 SER A C 1
ATOM 614 O O . SER A 1 81 ? 5.514 23.966 -6.338 1.00 61.38 81 SER A O 1
ATOM 616 N N . SER A 1 82 ? 5.313 25.566 -7.886 1.00 63.88 82 SER A N 1
ATOM 617 C CA . SER A 1 82 ? 4.332 24.891 -8.739 1.00 63.88 82 SER A CA 1
ATOM 618 C C . SER A 1 82 ? 4.921 23.938 -9.790 1.00 63.88 82 SER A C 1
ATOM 620 O O . SER A 1 82 ? 4.155 23.252 -10.461 1.00 63.88 82 SER A O 1
ATOM 622 N N . CYS A 1 83 ? 6.248 23.867 -9.967 1.00 73.12 83 CYS A N 1
ATOM 623 C CA . CYS A 1 83 ? 6.857 23.019 -11.005 1.00 73.12 83 CYS A CA 1
ATOM 624 C C . CYS A 1 83 ? 6.852 21.521 -10.668 1.00 73.12 83 CYS A C 1
ATOM 626 O O . CYS A 1 83 ? 7.050 20.703 -11.566 1.00 73.12 83 CYS A O 1
ATOM 628 N N . ALA A 1 84 ? 6.687 21.178 -9.387 1.00 81.44 84 ALA A N 1
ATOM 629 C CA . ALA A 1 84 ? 6.871 19.842 -8.846 1.00 81.44 84 ALA A CA 1
ATOM 630 C C . ALA A 1 84 ? 5.743 19.510 -7.871 1.00 81.44 84 ALA A C 1
ATOM 632 O O . ALA A 1 84 ? 5.403 20.319 -7.010 1.00 81.44 84 ALA A O 1
ATOM 633 N N . ARG A 1 85 ? 5.198 18.297 -7.963 1.00 89.94 85 ARG A N 1
ATOM 634 C CA . ARG A 1 85 ? 4.303 17.735 -6.944 1.00 89.94 85 ARG A CA 1
ATOM 635 C C . ARG A 1 85 ? 4.950 16.523 -6.298 1.00 89.94 85 ARG A C 1
ATOM 637 O O . ARG A 1 85 ? 5.551 15.701 -6.987 1.00 89.94 85 ARG A O 1
ATOM 644 N N . TYR A 1 86 ? 4.828 16.433 -4.981 1.00 91.75 86 TYR A N 1
ATOM 645 C CA . TYR A 1 86 ? 5.459 15.392 -4.178 1.00 91.75 86 TYR A CA 1
ATOM 646 C C . TYR A 1 86 ? 4.442 14.314 -3.805 1.00 91.75 86 TYR A C 1
ATOM 648 O O . TYR A 1 86 ? 3.271 14.603 -3.565 1.00 91.75 86 TYR A O 1
ATOM 656 N N . PHE A 1 87 ? 4.897 13.070 -3.726 1.00 94.38 87 PHE A N 1
ATOM 657 C CA . PHE A 1 87 ? 4.089 11.910 -3.366 1.00 94.38 87 PHE A CA 1
ATOM 658 C C . PHE A 1 87 ? 4.857 11.083 -2.337 1.00 94.38 87 PHE A C 1
ATOM 660 O O . PHE A 1 87 ? 6.019 10.744 -2.562 1.00 94.38 87 PHE A O 1
ATOM 667 N N . THR A 1 88 ? 4.235 10.783 -1.196 1.00 92.69 88 THR A N 1
ATOM 668 C CA . THR A 1 88 ? 4.794 9.857 -0.200 1.00 92.69 88 THR A CA 1
ATOM 669 C C . THR A 1 88 ? 3.675 9.295 0.686 1.00 92.69 88 THR A C 1
ATOM 671 O O . THR A 1 88 ? 2.734 10.026 1.003 1.00 92.69 88 THR A O 1
ATOM 674 N N . PRO A 1 89 ? 3.726 8.021 1.113 1.00 92.00 89 PRO A N 1
ATOM 675 C CA . PRO A 1 89 ? 2.763 7.481 2.065 1.00 92.00 89 PRO A CA 1
ATOM 676 C C . PRO A 1 89 ? 2.901 8.167 3.431 1.00 92.00 89 PRO A C 1
ATOM 678 O O . PRO A 1 89 ? 3.970 8.154 4.041 1.00 92.00 89 PRO A O 1
ATOM 681 N N . GLY A 1 90 ? 1.805 8.720 3.955 1.00 86.94 90 GLY A N 1
ATOM 682 C CA . GLY A 1 90 ? 1.840 9.640 5.104 1.00 86.94 90 GLY A CA 1
ATOM 683 C C . GLY A 1 90 ? 2.420 9.086 6.416 1.00 86.94 90 GLY A C 1
ATOM 684 O O . GLY A 1 90 ? 2.813 9.856 7.287 1.00 86.94 90 GLY A O 1
ATOM 685 N N . HIS A 1 91 ? 2.514 7.761 6.549 1.00 85.69 91 HIS A N 1
ATOM 686 C CA . HIS A 1 91 ? 3.028 7.071 7.737 1.00 85.69 91 HIS A CA 1
ATOM 687 C C . HIS A 1 91 ? 4.518 6.739 7.704 1.00 85.69 91 HIS A C 1
ATOM 689 O O . HIS A 1 91 ? 5.043 6.268 8.715 1.00 85.69 91 HIS A O 1
ATOM 695 N N . LEU A 1 92 ? 5.202 6.928 6.571 1.00 85.19 92 LEU A N 1
ATOM 696 C CA . LEU A 1 92 ? 6.624 6.606 6.507 1.00 85.19 92 LEU A CA 1
ATOM 697 C C . LEU A 1 92 ? 7.407 7.524 7.449 1.00 85.19 92 LEU A C 1
ATOM 699 O O . LEU A 1 92 ? 7.134 8.729 7.482 1.00 85.19 92 LEU A O 1
ATOM 703 N N . PRO A 1 93 ? 8.383 7.001 8.208 1.00 66.56 93 PRO A N 1
ATOM 704 C CA . PRO A 1 93 ? 9.105 7.784 9.201 1.00 66.56 93 PRO A CA 1
ATOM 705 C C . PRO A 1 93 ? 9.826 8.977 8.565 1.00 66.56 93 PRO A C 1
ATOM 707 O O . PRO A 1 93 ? 10.361 8.884 7.461 1.00 66.56 93 PRO A O 1
ATOM 710 N N . CYS A 1 94 ? 9.885 10.095 9.290 1.00 58.50 94 CYS A N 1
ATOM 711 C CA . CYS A 1 94 ? 10.794 11.190 8.950 1.00 58.50 94 CYS A CA 1
ATOM 712 C C . CYS A 1 94 ? 12.235 10.670 9.040 1.00 58.50 94 CYS A C 1
ATOM 714 O O . CYS A 1 94 ? 12.568 9.985 10.010 1.00 58.50 94 CYS A O 1
ATOM 716 N N . ASN A 1 95 ? 13.065 10.977 8.036 1.00 52.38 95 ASN A N 1
ATOM 717 C CA . ASN A 1 95 ? 14.400 10.399 7.815 1.00 52.38 95 ASN A CA 1
ATOM 718 C C . ASN A 1 95 ? 15.205 10.128 9.110 1.00 52.38 95 ASN A C 1
ATOM 720 O O . ASN A 1 95 ? 15.862 11.021 9.653 1.00 52.38 95 ASN A O 1
ATOM 724 N N . SER A 1 96 ? 15.197 8.874 9.592 1.00 41.38 96 SER A N 1
ATOM 725 C CA . SER A 1 96 ? 15.930 8.454 10.797 1.00 41.38 96 SER A CA 1
ATOM 726 C C . SER A 1 96 ? 17.439 8.427 10.540 1.00 41.38 96 SER A C 1
ATOM 728 O O . SER A 1 96 ? 18.015 7.387 10.216 1.00 41.38 96 SER A O 1
ATOM 730 N N . ARG A 1 97 ? 18.120 9.564 10.725 1.00 36.81 97 ARG A N 1
ATOM 731 C CA . ARG A 1 97 ? 19.588 9.579 10.745 1.00 36.81 97 ARG A CA 1
ATOM 732 C C . ARG A 1 97 ? 20.109 8.781 11.950 1.00 36.81 97 ARG A C 1
ATOM 734 O O . ARG A 1 97 ? 19.905 9.173 13.091 1.00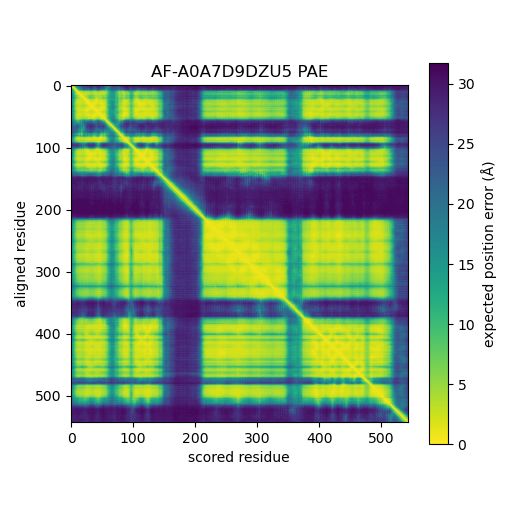 36.81 97 ARG A O 1
ATOM 741 N N . ARG A 1 98 ? 20.896 7.744 11.636 1.00 36.81 98 ARG A N 1
ATOM 742 C CA . ARG A 1 98 ? 21.776 6.948 12.520 1.00 36.81 98 ARG A CA 1
ATOM 743 C C . ARG A 1 98 ? 21.079 6.046 13.550 1.00 36.81 98 ARG A C 1
ATOM 745 O O . ARG A 1 98 ? 20.922 6.403 14.710 1.00 36.81 98 ARG A O 1
ATOM 752 N N . GLY A 1 99 ? 20.841 4.799 13.135 1.00 43.31 99 GLY A N 1
ATOM 753 C CA . GLY A 1 99 ? 20.662 3.657 14.038 1.00 43.31 99 GLY A CA 1
ATOM 754 C C . GLY A 1 99 ? 19.627 2.641 13.552 1.00 43.31 99 GLY A C 1
ATOM 755 O O . GLY A 1 99 ? 18.437 2.842 13.761 1.00 43.31 99 GLY A O 1
ATOM 756 N N . LYS A 1 100 ? 20.090 1.517 12.984 1.00 46.56 100 LYS A N 1
ATOM 757 C CA . LYS A 1 100 ? 19.299 0.289 12.731 1.00 46.56 100 LYS A CA 1
ATOM 758 C C . LYS A 1 100 ? 18.111 0.370 11.747 1.00 46.56 100 LYS A C 1
ATOM 760 O O . LYS A 1 100 ? 17.167 -0.401 11.888 1.00 46.56 100 LYS A O 1
ATOM 765 N N . ARG A 1 101 ? 18.106 1.266 10.751 1.00 53.56 101 ARG A N 1
ATOM 766 C CA . ARG A 1 101 ? 17.064 1.270 9.699 1.00 53.56 101 ARG A CA 1
ATOM 767 C C . ARG A 1 101 ? 17.642 1.244 8.291 1.00 53.56 101 ARG A C 1
ATOM 769 O O . ARG A 1 101 ? 18.605 1.957 8.016 1.00 53.56 101 ARG A O 1
ATOM 776 N N . ARG A 1 102 ? 17.000 0.456 7.418 1.00 62.44 102 ARG A N 1
ATOM 777 C CA . ARG A 1 102 ? 17.127 0.558 5.957 1.00 62.44 102 ARG A CA 1
ATOM 778 C C . ARG A 1 102 ? 16.711 1.969 5.522 1.00 62.44 102 ARG A C 1
ATOM 780 O O . ARG A 1 102 ? 15.795 2.543 6.114 1.00 62.44 102 ARG A O 1
ATOM 787 N N . SER A 1 103 ? 17.375 2.517 4.506 1.00 69.31 103 SER A N 1
ATOM 788 C CA . SER A 1 103 ? 16.884 3.730 3.847 1.00 69.31 103 SER A CA 1
ATOM 789 C C . SER A 1 103 ? 15.637 3.367 3.049 1.00 69.31 103 SER A C 1
ATOM 791 O O . SER A 1 103 ? 15.662 2.372 2.328 1.00 69.31 103 SER A O 1
ATOM 793 N N . ILE A 1 104 ? 14.565 4.150 3.168 1.00 84.44 104 ILE A N 1
ATOM 794 C CA . ILE A 1 104 ? 13.410 3.988 2.282 1.00 84.44 104 ILE A CA 1
ATOM 795 C C . ILE A 1 104 ? 13.722 4.755 1.004 1.00 84.44 104 ILE A C 1
ATOM 797 O O . ILE A 1 104 ? 14.003 5.952 1.057 1.00 84.44 104 ILE A O 1
ATOM 801 N N . VAL A 1 105 ? 13.702 4.052 -0.124 1.00 88.00 105 VAL A N 1
ATOM 802 C CA . VAL A 1 105 ? 14.110 4.572 -1.434 1.00 88.00 105 VAL A CA 1
ATOM 803 C C . VAL A 1 105 ? 13.067 4.210 -2.484 1.00 88.00 105 VAL A C 1
ATOM 805 O O . VAL A 1 105 ? 12.448 3.150 -2.404 1.00 88.00 105 VAL A O 1
ATOM 808 N N . SER A 1 106 ? 12.868 5.055 -3.491 1.00 92.62 106 SER A N 1
ATOM 809 C CA . SER A 1 106 ? 11.985 4.724 -4.613 1.00 92.62 106 SER A CA 1
ATOM 810 C C . SER A 1 106 ? 12.715 3.818 -5.606 1.00 92.62 106 SER A C 1
ATOM 812 O O . SER A 1 106 ? 13.372 4.308 -6.518 1.00 92.62 106 SER A O 1
ATOM 814 N N . THR A 1 107 ? 12.614 2.497 -5.424 1.00 93.88 107 THR A N 1
ATOM 815 C CA . THR A 1 107 ? 13.311 1.492 -6.261 1.00 93.88 107 THR A CA 1
ATOM 816 C C . THR A 1 107 ? 12.759 1.391 -7.684 1.00 93.88 107 THR A C 1
ATOM 818 O O . THR A 1 107 ? 13.498 1.053 -8.605 1.00 93.88 107 THR A O 1
ATOM 821 N N . TYR A 1 108 ? 11.471 1.686 -7.877 1.00 97.31 108 TYR A N 1
ATOM 822 C CA . TYR A 1 108 ? 10.829 1.717 -9.191 1.00 97.31 108 TYR A CA 1
ATOM 823 C C . TYR A 1 108 ? 9.584 2.599 -9.162 1.00 97.31 108 TYR A C 1
ATOM 825 O O . TYR A 1 108 ? 8.927 2.721 -8.123 1.00 97.31 108 TYR A O 1
ATOM 833 N N . LEU A 1 109 ? 9.238 3.181 -10.307 1.00 97.38 109 LEU A N 1
ATOM 834 C CA . LEU A 1 109 ? 7.974 3.873 -10.523 1.00 97.38 109 LEU A CA 1
ATOM 835 C C . LEU A 1 109 ? 7.522 3.679 -11.972 1.00 97.38 109 LEU A C 1
ATOM 837 O O . LEU A 1 109 ? 8.357 3.516 -12.855 1.00 97.38 109 LEU A O 1
ATOM 841 N N . THR A 1 110 ? 6.214 3.700 -12.210 1.00 97.94 110 THR A N 1
ATOM 842 C CA . THR A 1 110 ? 5.630 3.615 -13.556 1.00 97.94 110 THR A CA 1
ATOM 843 C C . THR A 1 110 ? 4.234 4.233 -13.582 1.00 97.94 110 THR A C 1
ATOM 845 O O . THR A 1 110 ? 3.509 4.211 -12.579 1.00 97.94 110 THR A O 1
ATOM 848 N N . PHE A 1 111 ? 3.837 4.811 -14.713 1.00 98.06 111 PHE A N 1
ATOM 849 C CA . PHE A 1 111 ? 2.484 5.337 -14.880 1.00 98.06 111 PHE A CA 1
ATOM 850 C C . PHE A 1 111 ? 1.514 4.253 -15.351 1.00 98.06 111 PHE A C 1
ATOM 852 O O . PHE A 1 111 ? 1.850 3.357 -16.116 1.00 98.06 111 PHE A O 1
ATOM 859 N N . SER A 1 112 ? 0.262 4.388 -14.928 1.00 97.00 112 SER A N 1
ATOM 860 C CA . SER A 1 112 ? -0.862 3.654 -15.522 1.00 97.00 112 SER A CA 1
ATOM 861 C C . SER A 1 112 ? -0.971 3.916 -17.035 1.00 97.00 112 SER A C 1
ATOM 863 O O . SER A 1 112 ? -0.609 5.011 -17.478 1.00 97.00 112 SER A O 1
ATOM 865 N N . PRO A 1 113 ? -1.546 2.986 -17.828 1.00 94.75 113 PRO A N 1
ATOM 866 C CA . PRO A 1 113 ? -1.693 3.155 -19.279 1.00 94.75 113 PRO A CA 1
ATOM 867 C C . PRO A 1 113 ? -2.417 4.444 -19.701 1.00 94.75 113 PRO A C 1
ATOM 869 O O . PRO A 1 113 ? -2.119 5.007 -20.749 1.00 94.75 113 PRO A O 1
ATOM 872 N N . ASN A 1 114 ? -3.332 4.949 -18.864 1.00 95.31 114 ASN A N 1
ATOM 873 C CA . ASN A 1 114 ? -4.072 6.197 -19.088 1.00 95.31 114 ASN A CA 1
ATOM 874 C C . ASN A 1 114 ? -3.381 7.462 -18.526 1.00 95.31 114 ASN A C 1
ATOM 876 O O . ASN A 1 114 ? -3.937 8.561 -18.604 1.00 95.31 114 ASN A O 1
ATOM 880 N N . GLY A 1 115 ? -2.201 7.327 -17.913 1.00 96.00 115 GLY A N 1
ATOM 881 C CA . GLY A 1 115 ? -1.420 8.434 -17.366 1.00 96.00 115 GLY A CA 1
ATOM 882 C C . GLY A 1 115 ? -2.068 9.185 -16.193 1.00 96.00 115 GLY A C 1
ATOM 883 O O . GLY A 1 115 ? -1.708 10.345 -15.962 1.00 96.00 115 GLY A O 1
ATOM 884 N N . GLN A 1 116 ? -3.019 8.589 -15.462 1.00 96.00 116 GLN A N 1
ATOM 885 C CA . GLN A 1 116 ? -3.725 9.234 -14.334 1.00 96.00 116 GLN A CA 1
ATOM 886 C C . GLN A 1 116 ? -3.269 8.751 -12.951 1.00 96.00 116 GLN A C 1
ATOM 888 O O . GLN A 1 116 ? -3.405 9.466 -11.959 1.00 96.00 116 GLN A O 1
ATOM 893 N N . GLU A 1 117 ? -2.702 7.554 -12.886 1.00 97.38 117 GLU A N 1
ATOM 894 C CA . GLU A 1 117 ? -2.183 6.926 -11.672 1.00 97.38 117 GLU A CA 1
ATOM 895 C C . GLU A 1 117 ? -0.678 6.659 -11.816 1.00 97.38 117 GLU A C 1
ATOM 897 O O . GLU A 1 117 ? -0.197 6.399 -12.924 1.00 97.38 117 GLU A O 1
ATOM 902 N N . LEU A 1 118 ? 0.050 6.706 -10.700 1.00 98.12 118 LEU A N 1
ATOM 903 C CA . LEU A 1 118 ? 1.489 6.456 -10.604 1.00 98.12 118 LEU A CA 1
ATOM 904 C C . LEU A 1 118 ? 1.730 5.348 -9.573 1.00 98.12 118 LEU A C 1
ATOM 906 O O . LEU A 1 118 ? 1.439 5.526 -8.390 1.00 98.12 118 LEU A O 1
ATOM 910 N N . LEU A 1 119 ? 2.222 4.198 -10.028 1.00 98.56 119 LEU A N 1
ATOM 911 C CA . LEU A 1 119 ? 2.628 3.082 -9.179 1.00 98.56 119 LEU A CA 1
ATOM 912 C C . LEU A 1 119 ? 4.084 3.283 -8.754 1.00 98.56 119 LEU A C 1
ATOM 914 O O . LEU A 1 119 ? 4.920 3.665 -9.569 1.00 98.56 119 LEU A O 1
ATOM 918 N N . VAL A 1 120 ? 4.382 3.027 -7.482 1.00 98.06 120 VAL A N 1
ATOM 919 C CA . VAL A 1 120 ? 5.704 3.218 -6.875 1.00 98.06 120 VAL A CA 1
ATOM 920 C C . VAL A 1 120 ? 6.042 2.007 -6.007 1.00 98.06 120 VAL A C 1
ATOM 922 O O . VAL A 1 120 ? 5.244 1.617 -5.152 1.00 98.06 120 VAL A O 1
ATOM 925 N N . ASN A 1 121 ? 7.234 1.438 -6.188 1.00 97.00 121 ASN A N 1
ATOM 926 C CA . ASN A 1 121 ? 7.784 0.384 -5.335 1.00 97.00 121 ASN A CA 1
ATOM 927 C C . ASN A 1 121 ? 8.854 0.979 -4.409 1.00 97.00 121 ASN A C 1
ATOM 929 O O . ASN A 1 121 ? 9.916 1.415 -4.871 1.00 97.00 121 ASN A O 1
ATOM 933 N N . LEU A 1 122 ? 8.573 1.018 -3.105 1.00 93.56 122 LEU A N 1
ATOM 934 C CA . LEU A 1 122 ? 9.480 1.580 -2.106 1.00 93.56 122 LEU A CA 1
ATOM 935 C C . LEU A 1 122 ? 10.318 0.477 -1.444 1.00 93.56 122 LEU A C 1
ATOM 937 O O . LEU A 1 122 ? 9.787 -0.509 -0.939 1.00 93.56 122 LEU A O 1
ATOM 941 N N . GLY A 1 123 ? 11.637 0.660 -1.425 1.00 90.12 123 GLY A N 1
ATOM 942 C CA . GLY A 1 123 ? 12.585 -0.238 -0.769 1.00 90.12 123 GLY A CA 1
ATOM 943 C C . GLY A 1 123 ? 12.392 -0.245 0.748 1.00 90.12 123 GLY A C 1
ATOM 944 O O . GLY A 1 123 ? 12.228 0.802 1.372 1.00 90.12 123 GLY A O 1
ATOM 945 N N . GLY A 1 124 ? 12.393 -1.439 1.335 1.00 85.38 124 GLY A N 1
ATOM 946 C CA . GLY A 1 124 ? 12.016 -1.710 2.723 1.00 85.38 124 GLY A CA 1
ATOM 947 C C . GLY A 1 124 ? 10.507 -1.664 2.994 1.00 85.38 124 GLY A C 1
ATOM 948 O O . GLY A 1 124 ? 10.108 -1.808 4.147 1.00 85.38 124 GLY A O 1
ATOM 949 N N . GLU A 1 125 ? 9.679 -1.442 1.971 1.00 90.38 125 GLU A N 1
ATOM 950 C CA . GLU A 1 125 ? 8.287 -1.016 2.103 1.00 90.38 125 GLU A CA 1
ATOM 951 C C . GLU A 1 125 ? 7.353 -1.683 1.071 1.00 90.38 125 GLU A C 1
ATOM 953 O O . GLU A 1 125 ? 7.729 -2.588 0.328 1.00 90.38 125 GLU A O 1
ATOM 958 N N . GLN A 1 126 ? 6.075 -1.297 1.095 1.00 94.00 126 GLN A N 1
ATOM 959 C CA . GLN A 1 126 ? 5.041 -1.837 0.202 1.00 94.00 126 GLN A CA 1
ATOM 960 C C . GLN A 1 126 ? 5.019 -1.142 -1.178 1.00 94.00 126 GLN A C 1
ATOM 962 O O . GLN A 1 126 ? 5.699 -0.136 -1.397 1.00 94.00 126 GLN A O 1
ATOM 967 N N . LEU A 1 127 ? 4.192 -1.641 -2.107 1.00 97.31 127 LEU A N 1
ATOM 968 C CA . LEU A 1 127 ? 3.855 -0.882 -3.318 1.00 97.31 127 LEU A CA 1
ATOM 969 C C . LEU A 1 127 ? 2.731 0.108 -3.031 1.00 97.31 127 LEU A C 1
ATOM 971 O O . LEU A 1 127 ? 1.735 -0.243 -2.392 1.00 97.31 127 LEU A O 1
ATOM 975 N N . TYR A 1 128 ? 2.851 1.310 -3.582 1.00 98.12 128 TYR A N 1
ATOM 976 C CA . TYR A 1 128 ? 1.902 2.400 -3.401 1.00 98.12 128 TYR A CA 1
ATOM 977 C C . TYR A 1 128 ? 1.435 2.931 -4.756 1.00 98.12 128 TYR A C 1
ATOM 979 O O . TYR A 1 128 ? 2.241 3.243 -5.628 1.00 98.12 128 TYR A O 1
ATOM 987 N N . LEU A 1 129 ? 0.119 3.041 -4.926 1.00 98.38 129 LEU A N 1
ATOM 988 C CA . LEU A 1 129 ? -0.513 3.670 -6.081 1.00 98.38 129 LEU A CA 1
ATOM 989 C C . LEU A 1 129 ? -0.945 5.077 -5.686 1.00 98.38 129 LEU A C 1
ATOM 991 O O . LEU A 1 129 ? -1.704 5.228 -4.730 1.00 98.38 129 LEU A O 1
ATOM 995 N N . PHE A 1 130 ? -0.516 6.091 -6.424 1.00 97.81 130 PHE A N 1
ATOM 996 C CA . PHE A 1 130 ? -0.923 7.481 -6.239 1.00 97.81 130 PHE A CA 1
ATOM 997 C C . PHE A 1 130 ? -1.852 7.925 -7.367 1.00 97.81 130 PHE A C 1
ATOM 999 O O . PHE A 1 130 ? -1.659 7.552 -8.523 1.00 97.81 130 PHE A O 1
ATOM 1006 N N . ASP A 1 131 ? -2.845 8.746 -7.035 1.00 95.62 131 ASP A N 1
ATOM 1007 C CA . ASP A 1 131 ? -3.626 9.488 -8.024 1.00 95.62 131 ASP A CA 1
ATOM 1008 C C . ASP A 1 131 ? -2.870 10.780 -8.350 1.00 95.62 131 ASP A C 1
ATOM 1010 O O . ASP A 1 131 ? -2.554 11.547 -7.439 1.00 95.62 131 ASP A O 1
ATOM 1014 N N . ILE A 1 132 ? -2.538 11.027 -9.620 1.00 94.06 132 ILE A N 1
ATOM 1015 C CA . ILE A 1 132 ? -1.770 12.226 -9.992 1.00 94.06 132 ILE A CA 1
ATOM 1016 C C . ILE A 1 132 ? -2.663 13.397 -10.408 1.00 94.06 132 ILE A C 1
ATOM 1018 O O . ILE A 1 132 ? -2.141 14.462 -10.740 1.00 94.06 132 ILE A O 1
ATOM 1022 N N . ASN A 1 133 ? -3.985 13.242 -10.386 1.00 91.19 133 ASN A N 1
ATOM 1023 C CA . ASN A 1 133 ? -4.936 14.326 -10.638 1.00 91.19 133 ASN A CA 1
ATOM 1024 C C . ASN A 1 133 ? -5.570 14.819 -9.329 1.00 91.19 133 ASN A C 1
ATOM 1026 O O . ASN A 1 133 ? -5.770 16.019 -9.159 1.00 91.19 133 ASN A O 1
ATOM 1030 N N . THR A 1 134 ? -5.810 13.909 -8.385 1.00 88.94 134 THR A N 1
ATOM 1031 C CA . THR A 1 134 ? -6.453 14.181 -7.096 1.00 88.94 134 THR A CA 1
ATOM 1032 C C . THR A 1 134 ? -5.421 14.221 -5.972 1.00 88.94 134 THR A C 1
ATOM 1034 O O . THR A 1 134 ? -4.930 13.182 -5.532 1.00 88.94 134 THR A O 1
ATOM 1037 N N . GLN A 1 135 ? -5.112 15.411 -5.451 1.00 84.06 135 GLN A N 1
ATOM 1038 C CA . GLN A 1 135 ? -4.270 15.532 -4.258 1.00 84.06 135 GLN A CA 1
ATOM 1039 C C . GLN A 1 135 ? -5.036 15.055 -3.017 1.00 84.06 135 GLN A C 1
ATOM 1041 O O . GLN A 1 135 ? -5.959 15.717 -2.545 1.00 84.06 135 GLN A O 1
ATOM 1046 N N . ARG A 1 136 ? -4.623 13.911 -2.464 1.00 87.06 136 ARG A N 1
ATOM 1047 C CA . ARG A 1 136 ? -5.054 13.444 -1.143 1.00 87.06 136 ARG A CA 1
ATOM 1048 C C . ARG A 1 136 ? -3.998 13.832 -0.117 1.00 87.06 136 ARG A C 1
ATOM 1050 O O . ARG A 1 136 ? -2.895 13.304 -0.174 1.00 87.06 136 ARG A O 1
ATOM 1057 N N . SER A 1 137 ? -4.313 14.713 0.825 1.00 85.00 137 SER A N 1
ATOM 1058 C CA . SER A 1 137 ? -3.364 15.061 1.888 1.00 85.00 137 SER A CA 1
ATOM 1059 C C . SER A 1 137 ? -3.083 13.858 2.808 1.00 85.00 137 SER A C 1
ATOM 1061 O O . SER A 1 137 ? -4.018 13.119 3.135 1.00 85.00 137 SER A O 1
ATOM 1063 N N . PRO A 1 138 ? -1.831 13.661 3.263 1.00 82.56 138 PRO A N 1
ATOM 1064 C CA . PRO A 1 138 ? -1.509 12.790 4.388 1.00 82.56 138 PRO A CA 1
ATOM 1065 C C . PRO A 1 138 ? -2.339 13.129 5.623 1.00 82.56 138 PRO A C 1
ATOM 1067 O O . PRO A 1 138 ? -2.633 14.299 5.879 1.00 82.56 138 PRO A O 1
ATOM 1070 N N . LEU A 1 139 ? -2.685 12.112 6.416 1.00 77.19 139 LEU A N 1
ATOM 1071 C CA . LEU A 1 139 ? -3.433 12.347 7.646 1.00 77.19 139 LEU A CA 1
ATOM 1072 C C . LEU A 1 139 ? -2.543 13.078 8.643 1.00 77.19 139 LEU A C 1
ATOM 1074 O O . LEU A 1 139 ? -1.560 12.529 9.139 1.00 77.19 139 LEU A O 1
ATOM 1078 N N . SER A 1 140 ? -2.916 14.316 8.940 1.00 73.56 140 SER A N 1
ATOM 1079 C CA . SER A 1 140 ? -2.297 15.139 9.965 1.00 73.56 140 SER A CA 1
ATOM 1080 C C . SER A 1 140 ? -3.355 15.463 11.004 1.00 73.56 140 SER A C 1
ATOM 1082 O O . SER A 1 140 ? -4.403 16.030 10.690 1.00 73.56 140 SER A O 1
ATOM 1084 N N . TYR A 1 141 ? -3.074 15.083 12.243 1.00 64.94 141 TYR A N 1
ATOM 1085 C CA . TYR A 1 141 ? -3.879 15.445 13.392 1.00 64.94 141 TYR A CA 1
ATOM 1086 C C . TYR A 1 141 ? -3.083 16.445 14.221 1.00 64.94 141 TYR A C 1
ATOM 1088 O O . TYR A 1 141 ? -1.889 16.272 14.441 1.00 64.94 141 TYR A O 1
ATOM 1096 N N . THR A 1 142 ? -3.755 17.497 14.672 1.00 64.19 142 THR A N 1
ATOM 1097 C CA . THR A 1 142 ? -3.267 18.361 15.750 1.00 64.19 142 THR A CA 1
ATOM 1098 C C . THR A 1 142 ? -4.280 18.279 16.891 1.00 64.19 142 THR A C 1
ATOM 1100 O O . THR A 1 142 ? -5.456 18.014 16.618 1.00 64.19 142 THR A O 1
ATOM 1103 N N . PRO A 1 143 ? -3.910 18.548 18.154 1.00 53.50 143 PRO A N 1
ATOM 1104 C CA . PRO A 1 143 ? -4.870 18.524 19.260 1.00 53.50 143 PRO A CA 1
ATOM 1105 C C . PRO A 1 143 ? -6.077 19.458 19.038 1.00 53.50 143 PRO A C 1
ATOM 1107 O O . PRO A 1 143 ? -7.198 19.130 19.425 1.00 53.50 143 PRO A O 1
ATOM 1110 N N . ALA A 1 144 ? -5.885 20.569 18.315 1.00 51.00 144 ALA A N 1
ATOM 1111 C CA . ALA A 1 144 ? -6.957 21.487 17.922 1.00 51.00 144 ALA A CA 1
ATOM 1112 C C . ALA A 1 144 ? -8.019 20.848 17.000 1.00 51.00 144 ALA A C 1
ATOM 1114 O O . ALA A 1 144 ? -9.179 21.249 17.040 1.00 51.00 144 ALA A O 1
ATOM 1115 N N . CYS A 1 145 ? -7.676 19.812 16.222 1.00 57.84 145 CYS A N 1
ATOM 1116 C CA . CYS A 1 145 ? -8.622 19.086 15.359 1.00 57.84 145 CYS A CA 1
ATOM 1117 C C . CYS A 1 145 ? -9.719 18.328 16.135 1.00 57.84 145 CYS A C 1
ATOM 1119 O O . CYS A 1 145 ? -10.681 17.854 15.525 1.00 57.84 145 CYS A O 1
ATOM 1121 N N . PHE A 1 146 ? -9.578 18.198 17.457 1.00 58.94 146 PHE A N 1
ATOM 1122 C CA . PHE A 1 146 ? -10.511 17.496 18.340 1.00 58.94 146 PHE A CA 1
ATOM 1123 C C . PHE A 1 146 ? -11.141 18.404 19.411 1.00 58.94 146 PHE A C 1
ATOM 1125 O O . PHE A 1 146 ? -11.828 17.900 20.298 1.00 58.94 146 PHE A O 1
ATOM 1132 N N . GLY A 1 147 ? -10.922 19.722 19.336 1.00 43.78 147 GLY A N 1
ATOM 1133 C CA . GLY A 1 147 ? -11.452 20.683 20.302 1.00 43.78 147 GLY A CA 1
ATOM 1134 C C . GLY A 1 147 ? -12.984 20.705 20.363 1.00 43.78 147 GLY A C 1
ATOM 1135 O O . GLY A 1 147 ? -13.672 20.547 19.354 1.00 43.78 147 GLY A O 1
ATOM 1136 N N . THR A 1 148 ? -13.523 20.933 21.561 1.00 38.72 148 THR A N 1
ATOM 1137 C CA . THR A 1 148 ? -14.963 21.088 21.810 1.00 38.72 148 THR A CA 1
ATOM 1138 C C . THR A 1 148 ? -15.430 22.502 21.456 1.00 38.72 148 THR A C 1
ATOM 1140 O O . THR A 1 148 ? -15.780 23.287 22.339 1.00 38.72 148 THR A O 1
ATOM 1143 N N . GLU A 1 149 ? -15.426 22.851 20.171 1.00 35.19 149 GLU A N 1
ATOM 1144 C CA . GLU A 1 149 ? -16.162 24.033 19.717 1.00 35.19 149 GLU A CA 1
ATOM 1145 C C . GLU A 1 149 ? -17.656 23.708 19.612 1.00 35.19 149 GLU A C 1
ATOM 1147 O O . GLU A 1 149 ? -18.057 22.660 19.098 1.00 35.19 149 GLU A O 1
ATOM 1152 N N . ASN A 1 150 ? -18.487 24.608 20.143 1.00 30.69 150 ASN A N 1
ATOM 1153 C CA . ASN A 1 150 ? -19.939 24.475 20.108 1.00 30.69 150 ASN A CA 1
ATOM 1154 C C . ASN A 1 150 ? -20.444 24.363 18.663 1.00 30.69 150 ASN A C 1
ATOM 1156 O O . ASN A 1 150 ? -19.900 24.979 17.748 1.00 30.69 150 ASN A O 1
ATOM 1160 N N . ALA A 1 151 ? -21.534 23.618 18.471 1.00 33.94 151 ALA A N 1
ATOM 1161 C CA . ALA A 1 151 ? -22.151 23.413 17.167 1.00 33.94 151 ALA A CA 1
ATOM 1162 C C . ALA A 1 151 ? -22.763 24.711 16.593 1.00 33.94 151 ALA A C 1
ATOM 1164 O O . ALA A 1 151 ? -23.967 24.943 16.676 1.00 33.94 151 ALA A O 1
ATOM 1165 N N . SER A 1 152 ? -21.933 25.535 15.953 1.00 28.19 152 SER A N 1
ATOM 1166 C CA . SER A 1 152 ? -22.346 26.649 15.097 1.00 28.19 152 SER A CA 1
ATOM 1167 C C . SER A 1 152 ? -21.595 26.603 13.764 1.00 28.19 152 SER A C 1
ATOM 1169 O O . SER A 1 152 ? -20.596 27.288 13.564 1.00 28.19 152 SER A O 1
ATOM 1171 N N . THR A 1 153 ? -22.098 25.765 12.853 1.00 35.47 153 THR A N 1
ATOM 1172 C CA . THR A 1 153 ? -21.905 25.861 11.392 1.00 35.47 153 THR A CA 1
ATOM 1173 C C . THR A 1 153 ? -20.503 26.244 10.886 1.00 35.47 153 THR A C 1
ATOM 1175 O O . THR A 1 153 ? -20.355 27.234 10.169 1.00 35.47 153 THR A O 1
ATOM 1178 N N . SER A 1 154 ? -19.491 25.401 11.112 1.00 26.52 154 SER A N 1
ATOM 1179 C CA . SER A 1 154 ? -18.369 25.305 10.167 1.00 26.52 154 SER A CA 1
ATOM 1180 C C . SER A 1 154 ? -18.732 24.307 9.064 1.00 26.52 154 SER A C 1
ATOM 1182 O O . SER A 1 154 ? -18.413 23.119 9.099 1.00 26.52 154 SER A O 1
ATOM 1184 N N . SER A 1 155 ? -19.460 24.798 8.059 1.00 26.86 155 SER A N 1
ATOM 1185 C CA . SER A 1 155 ? -19.671 24.027 6.833 1.00 26.86 155 SER A CA 1
ATOM 1186 C C . SER A 1 155 ? -18.315 23.760 6.165 1.00 26.86 155 SER A C 1
ATOM 1188 O O . SER A 1 155 ? -17.692 24.666 5.611 1.00 26.86 155 SER A O 1
ATOM 1190 N N . ARG A 1 156 ? -17.838 22.508 6.211 1.00 32.94 156 ARG A N 1
ATOM 1191 C CA . ARG A 1 156 ? -16.774 22.029 5.315 1.00 32.94 156 ARG A CA 1
ATOM 1192 C C . ARG A 1 156 ? -17.356 21.920 3.905 1.00 32.94 156 ARG A C 1
ATOM 1194 O O . ARG A 1 156 ? -17.623 20.828 3.414 1.00 32.94 156 ARG A O 1
ATOM 1201 N N . ASN A 1 157 ? -17.578 23.069 3.270 1.00 30.20 157 ASN A N 1
ATOM 1202 C CA . ASN A 1 157 ? -18.035 23.147 1.891 1.00 30.20 157 ASN A CA 1
ATOM 1203 C C . ASN A 1 157 ? -16.897 22.744 0.951 1.00 30.20 157 ASN A C 1
ATOM 1205 O O . ASN A 1 157 ? -16.169 23.580 0.418 1.00 30.20 157 ASN A O 1
ATOM 1209 N N . GLY A 1 158 ? -16.778 21.438 0.722 1.00 35.00 158 GLY A N 1
ATOM 1210 C CA . GLY A 1 158 ? -16.172 20.915 -0.491 1.00 35.00 158 GLY A CA 1
ATOM 1211 C C . GLY A 1 158 ? -17.075 21.231 -1.680 1.00 35.00 158 GLY A C 1
ATOM 1212 O O . GLY A 1 158 ? -17.905 20.413 -2.055 1.00 35.00 158 GLY A O 1
ATOM 1213 N N . PHE A 1 159 ? -16.920 22.421 -2.259 1.00 22.42 159 PHE A N 1
ATOM 1214 C CA . PHE A 1 159 ? -17.439 22.756 -3.583 1.00 22.42 159 PHE A CA 1
ATOM 1215 C C . PHE A 1 159 ? -16.416 23.643 -4.292 1.00 22.42 159 PHE A C 1
ATOM 1217 O O . PHE A 1 159 ? -16.263 24.822 -3.978 1.00 22.42 159 PHE A O 1
ATOM 1224 N N . VAL A 1 160 ? -15.674 23.049 -5.227 1.00 27.72 160 VAL A N 1
ATOM 1225 C CA . VAL A 1 160 ? -14.691 23.766 -6.043 1.00 27.72 160 VAL A CA 1
ATOM 1226 C C . VAL A 1 160 ? -15.442 24.499 -7.148 1.00 27.72 160 VAL A C 1
ATOM 1228 O O . VAL A 1 160 ? -15.923 23.877 -8.094 1.00 27.72 160 VAL A O 1
ATOM 1231 N N . HIS A 1 161 ? -15.530 25.824 -7.048 1.00 23.03 161 HIS A N 1
ATOM 1232 C CA . HIS A 1 161 ? -15.864 26.635 -8.211 1.00 23.03 161 HIS A CA 1
ATOM 1233 C C . HIS A 1 161 ? -14.668 26.648 -9.168 1.00 23.03 161 HIS A C 1
ATOM 1235 O O . HIS A 1 161 ? -13.571 27.073 -8.811 1.00 23.03 161 HIS A O 1
ATOM 1241 N N . HIS A 1 162 ? -14.894 26.183 -10.397 1.00 28.94 162 HIS A N 1
ATOM 1242 C CA . HIS A 1 162 ? -14.006 26.468 -11.518 1.00 28.94 162 HIS A CA 1
ATOM 1243 C C . HIS A 1 162 ? -14.015 27.978 -11.781 1.00 28.94 162 HIS A C 1
ATOM 1245 O O . HIS A 1 162 ? -15.010 28.501 -12.281 1.00 28.94 162 HIS A O 1
ATOM 1251 N N . GLU A 1 163 ? -12.900 28.658 -11.523 1.00 24.48 163 GLU A N 1
ATOM 1252 C CA . GLU A 1 163 ? -12.635 29.975 -12.100 1.00 24.48 163 GLU A CA 1
ATOM 1253 C C . GLU A 1 163 ? -11.570 29.842 -13.190 1.00 24.48 163 GLU A C 1
ATOM 1255 O O . GLU A 1 163 ? -10.377 29.672 -12.942 1.00 24.48 163 GLU A O 1
ATOM 1260 N N . THR A 1 164 ? -12.035 29.875 -14.437 1.00 27.19 164 THR A N 1
ATOM 1261 C CA . THR A 1 164 ? -11.191 30.054 -15.618 1.00 27.19 164 THR A CA 1
ATOM 1262 C C . THR A 1 164 ? -10.604 31.460 -15.621 1.00 27.19 164 THR A C 1
ATOM 1264 O O . THR A 1 164 ? -11.354 32.428 -15.501 1.00 27.19 164 THR A O 1
ATOM 1267 N N . SER A 1 165 ? -9.293 31.578 -15.832 1.00 26.17 165 SER A N 1
ATOM 1268 C CA . SER A 1 165 ? -8.576 32.856 -15.883 1.00 26.17 165 SER A CA 1
ATOM 1269 C C . SER A 1 165 ? -9.154 33.813 -16.936 1.00 26.17 165 SER A C 1
ATOM 1271 O O . SER A 1 165 ? -8.884 33.676 -18.129 1.00 26.17 165 SER A O 1
ATOM 1273 N N . GLY A 1 166 ? -9.930 34.799 -16.484 1.00 24.88 166 GLY A N 1
ATOM 1274 C CA . GLY A 1 166 ? -10.406 35.928 -17.281 1.00 24.88 166 GLY A CA 1
ATOM 1275 C C . GLY A 1 166 ? -9.528 37.158 -17.059 1.00 24.88 166 GLY A C 1
ATOM 1276 O O . GLY A 1 166 ? -9.202 37.495 -15.923 1.00 24.88 166 GLY A O 1
ATOM 1277 N N . VAL A 1 167 ? -9.131 37.820 -18.147 1.00 27.28 167 VAL A N 1
ATOM 1278 C CA . VAL A 1 167 ? -8.307 39.039 -18.113 1.00 27.28 167 VAL A CA 1
ATOM 1279 C C . VAL A 1 167 ? -9.049 40.178 -17.405 1.00 27.28 167 VAL A C 1
ATOM 1281 O O . VAL A 1 167 ? -10.236 40.399 -17.637 1.00 27.28 167 VAL A O 1
ATOM 1284 N N . THR A 1 168 ? -8.331 40.917 -16.559 1.00 24.28 168 THR A N 1
ATOM 1285 C CA . THR A 1 168 ? -8.825 42.126 -15.893 1.00 24.28 168 THR A CA 1
ATOM 1286 C C . THR A 1 168 ? -9.026 43.266 -16.884 1.00 24.28 168 THR A C 1
ATOM 1288 O O . THR A 1 168 ? -8.079 43.629 -17.580 1.00 24.28 168 THR A O 1
ATOM 1291 N N . ASP A 1 169 ? -10.188 43.914 -16.843 1.00 25.36 169 ASP A N 1
ATOM 1292 C CA . ASP A 1 169 ? -10.330 45.287 -17.327 1.00 25.36 169 ASP A CA 1
ATOM 1293 C C . ASP A 1 169 ? -11.293 46.068 -16.419 1.00 25.36 169 ASP A C 1
ATOM 1295 O O . ASP A 1 169 ? -12.335 45.564 -15.991 1.00 25.36 169 ASP A O 1
ATOM 1299 N N . GLU A 1 170 ? -10.916 47.292 -16.059 1.00 24.06 170 GLU A N 1
ATOM 1300 C CA . GLU A 1 170 ? -11.636 48.106 -15.076 1.00 24.06 170 GLU A CA 1
ATOM 1301 C C . GLU A 1 170 ? -12.892 48.763 -15.673 1.00 24.06 170 GLU A C 1
ATOM 1303 O O . GLU A 1 170 ? -12.822 49.330 -16.766 1.00 24.06 170 GLU A O 1
ATOM 1308 N N . LYS A 1 171 ? -13.988 48.866 -14.894 1.00 26.06 171 LYS A N 1
ATOM 1309 C CA . LYS A 1 171 ? -14.752 50.131 -14.748 1.00 26.06 171 LYS A CA 1
ATOM 1310 C C . LYS A 1 171 ? -15.817 50.128 -13.641 1.00 26.06 171 LYS A C 1
ATOM 1312 O O . LYS A 1 171 ? -16.408 49.120 -13.279 1.00 26.06 171 LYS A O 1
ATOM 1317 N N . LYS A 1 172 ? -16.042 51.340 -13.125 1.00 22.94 172 LYS A N 1
ATOM 1318 C CA . LYS A 1 172 ? -17.019 51.749 -12.099 1.00 22.94 172 LYS A CA 1
ATOM 1319 C C . LYS A 1 172 ? -18.473 51.546 -12.569 1.00 22.94 172 LYS A C 1
ATOM 1321 O O . LYS A 1 172 ? -18.739 51.844 -13.729 1.00 22.94 172 LYS A O 1
ATOM 1326 N N . ALA A 1 173 ? -19.414 51.268 -11.650 1.00 24.86 173 ALA A N 1
ATOM 1327 C CA . ALA A 1 173 ? -20.427 52.255 -11.201 1.00 24.86 173 ALA A CA 1
ATOM 1328 C C . ALA A 1 173 ? -21.608 51.671 -10.369 1.00 24.86 173 ALA A C 1
ATOM 1330 O O . ALA A 1 173 ? -22.263 50.717 -10.760 1.00 24.86 173 ALA A O 1
ATOM 1331 N N . THR A 1 174 ? -21.888 52.333 -9.238 1.00 23.64 174 THR A N 1
ATOM 1332 C CA . THR A 1 174 ? -23.203 52.638 -8.611 1.00 23.64 174 THR A CA 1
ATOM 1333 C C . THR A 1 174 ? -24.424 51.691 -8.711 1.00 23.64 174 THR A C 1
ATOM 1335 O O . THR A 1 174 ? -25.095 51.632 -9.733 1.00 23.64 174 THR A O 1
ATOM 1338 N N . SER A 1 175 ? -24.838 51.189 -7.537 1.00 22.69 175 SER A N 1
ATOM 1339 C CA . SER A 1 175 ? -26.170 51.357 -6.897 1.00 22.69 175 SER A CA 1
ATOM 1340 C C . SER A 1 175 ? -27.474 51.258 -7.723 1.00 22.69 175 SER A C 1
ATOM 1342 O O . SER A 1 175 ? -27.792 52.177 -8.473 1.00 22.69 175 SER A O 1
ATOM 1344 N N . ALA A 1 176 ? -28.330 50.274 -7.392 1.00 25.91 176 ALA A N 1
ATOM 1345 C CA . ALA A 1 176 ? -29.792 50.456 -7.316 1.00 25.91 176 ALA A CA 1
ATOM 1346 C C . ALA A 1 176 ? -30.502 49.348 -6.499 1.00 25.91 176 ALA A C 1
ATOM 1348 O O . ALA A 1 176 ? -30.249 48.157 -6.664 1.00 25.91 176 ALA A O 1
ATOM 1349 N N . THR A 1 177 ? -31.443 49.758 -5.648 1.00 22.91 177 THR A N 1
ATOM 1350 C CA . THR A 1 177 ? -32.401 48.920 -4.896 1.00 22.91 177 THR A CA 1
ATOM 1351 C C . THR A 1 177 ? -33.641 48.620 -5.757 1.00 22.91 177 THR A C 1
ATOM 1353 O O . THR A 1 177 ? -34.005 49.504 -6.526 1.00 22.91 177 THR A O 1
ATOM 1356 N N . LEU A 1 178 ? -34.353 47.481 -5.574 1.00 25.20 178 LEU A N 1
ATOM 1357 C CA . LEU A 1 178 ? -35.829 47.418 -5.329 1.00 25.20 178 LEU A CA 1
ATOM 1358 C C . LEU A 1 178 ? -36.532 46.042 -5.533 1.00 25.20 178 LEU A C 1
ATOM 1360 O O . LEU A 1 178 ? -36.574 45.475 -6.616 1.00 25.20 178 LEU A O 1
ATOM 1364 N N . THR A 1 179 ? -37.244 45.635 -4.470 1.00 25.45 179 THR A N 1
ATOM 1365 C CA . THR A 1 179 ? -38.556 44.931 -4.393 1.00 25.45 179 THR A CA 1
ATOM 1366 C C . THR A 1 179 ? -38.864 43.564 -5.033 1.00 25.45 179 THR A C 1
ATOM 1368 O O . THR A 1 179 ? -38.860 43.359 -6.241 1.00 25.45 179 THR A O 1
ATOM 1371 N N . LYS A 1 180 ? -39.414 42.703 -4.159 1.00 29.52 180 LYS A N 1
ATOM 1372 C CA . LYS A 1 180 ? -40.298 41.550 -4.424 1.00 29.52 180 LYS A CA 1
ATOM 1373 C C . LYS A 1 180 ? -41.467 41.865 -5.375 1.00 29.52 180 LYS A C 1
ATOM 1375 O O . LYS A 1 180 ? -42.116 42.897 -5.215 1.00 29.52 180 LYS A O 1
ATOM 1380 N N . ARG A 1 181 ? -41.912 40.855 -6.134 1.00 24.64 181 ARG A N 1
ATOM 1381 C CA . ARG A 1 181 ? -43.344 40.612 -6.412 1.00 24.64 181 ARG A CA 1
ATOM 1382 C C . ARG A 1 181 ? -43.666 39.113 -6.418 1.00 24.64 181 ARG A C 1
ATOM 1384 O O . ARG A 1 181 ? -42.796 38.283 -6.648 1.00 24.64 181 ARG A O 1
ATOM 1391 N N . LYS A 1 182 ? -44.920 38.798 -6.096 1.00 25.98 182 LYS A N 1
ATOM 1392 C CA . LYS A 1 182 ? -45.511 37.460 -5.939 1.00 25.98 182 LYS A CA 1
ATOM 1393 C C . LYS A 1 182 ? -46.830 37.477 -6.711 1.00 25.98 182 LYS A C 1
ATOM 1395 O O . LYS A 1 182 ? -47.559 38.453 -6.558 1.00 25.98 182 LYS A O 1
ATOM 1400 N N . LEU A 1 183 ? -47.143 36.442 -7.487 1.00 25.55 183 LEU A N 1
ATOM 1401 C CA . LEU A 1 183 ? -48.480 36.234 -8.056 1.00 25.55 183 LEU A CA 1
ATOM 1402 C C . LEU A 1 183 ? -48.708 34.754 -8.394 1.00 25.55 183 LEU A C 1
ATOM 1404 O O . LEU A 1 183 ? -47.755 33.993 -8.555 1.00 25.55 183 LEU A O 1
ATOM 1408 N N . SER A 1 184 ? -49.978 34.367 -8.392 1.00 25.20 184 SER A N 1
ATOM 1409 C CA . SER A 1 184 ? -50.505 33.005 -8.496 1.00 25.20 184 SER A CA 1
ATOM 1410 C C . SER A 1 184 ? -51.252 32.787 -9.816 1.00 25.20 184 SER A C 1
ATOM 1412 O O . SER A 1 184 ? -51.505 33.754 -10.527 1.00 25.20 184 SER A O 1
ATOM 1414 N N . ASP A 1 185 ? -51.598 31.522 -10.102 1.00 25.88 185 ASP A N 1
ATOM 1415 C CA . ASP A 1 185 ? -52.921 31.024 -10.563 1.00 25.88 185 ASP A CA 1
ATOM 1416 C C . ASP A 1 185 ? -52.735 29.734 -11.398 1.00 25.88 185 ASP A C 1
ATOM 1418 O O . ASP A 1 185 ? -51.972 29.696 -12.354 1.00 25.88 185 ASP A O 1
ATOM 1422 N N . THR A 1 186 ? -53.118 28.558 -10.890 1.00 26.06 186 THR A N 1
ATOM 1423 C CA . THR A 1 186 ? -54.430 27.872 -11.011 1.00 26.06 186 THR A CA 1
ATOM 1424 C C . THR A 1 186 ? -54.893 27.520 -12.441 1.00 26.06 186 THR A C 1
ATOM 1426 O O . THR A 1 186 ? -55.390 28.371 -13.168 1.00 26.06 186 THR A O 1
ATOM 1429 N N . ASN A 1 187 ? -54.879 26.221 -12.803 1.00 25.48 187 ASN A N 1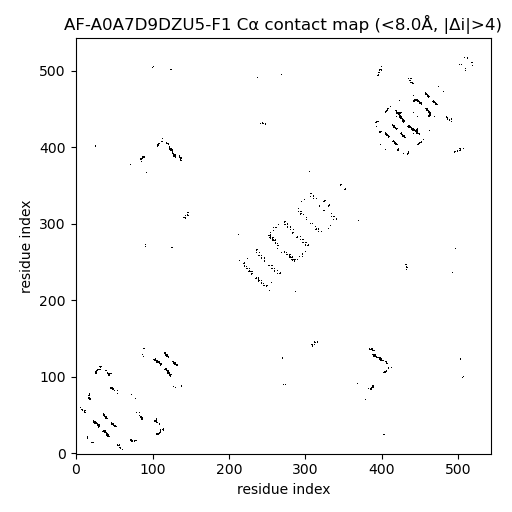
ATOM 1430 C CA . ASN A 1 187 ? -56.116 25.431 -12.995 1.00 25.48 187 ASN A CA 1
ATOM 1431 C C . ASN A 1 187 ? -55.908 23.922 -13.290 1.00 25.48 187 ASN A C 1
ATOM 1433 O O . ASN A 1 187 ? -54.791 23.446 -13.465 1.00 25.48 187 ASN A O 1
ATOM 1437 N N . LYS A 1 188 ? -57.017 23.164 -13.239 1.00 25.75 188 LYS A N 1
ATOM 1438 C CA . LYS A 1 188 ? -57.121 21.686 -13.164 1.00 25.75 188 LYS A CA 1
ATOM 1439 C C . LYS A 1 188 ? -57.346 20.994 -14.523 1.00 25.75 188 LYS A C 1
ATOM 1441 O O . LYS A 1 188 ? -58.037 21.551 -15.367 1.00 25.75 188 LYS A O 1
ATOM 1446 N N . SER A 1 189 ? -56.982 19.706 -14.636 1.00 23.83 189 SER A N 1
ATOM 1447 C CA . SER A 1 189 ? -57.855 18.637 -15.196 1.00 23.83 189 SER A CA 1
ATOM 1448 C C . SER A 1 189 ? -57.307 17.205 -14.950 1.00 23.83 189 SER A C 1
ATOM 1450 O O . SER A 1 189 ? -56.127 17.022 -14.664 1.00 23.83 189 SER A O 1
ATOM 1452 N N . LYS A 1 190 ? -58.207 16.203 -14.952 1.00 24.61 190 LYS A N 1
ATOM 1453 C CA . LYS A 1 190 ? -58.045 14.743 -14.678 1.00 24.61 190 LYS A CA 1
ATOM 1454 C C . LYS A 1 190 ? -59.403 14.057 -15.014 1.00 24.61 190 LYS A C 1
ATOM 1456 O O . LYS A 1 190 ? -60.389 14.794 -15.029 1.00 24.61 190 LYS A O 1
ATOM 1461 N N . PRO A 1 191 ? -59.569 12.712 -15.003 1.00 45.16 191 PRO A N 1
ATOM 1462 C CA . PRO A 1 191 ? -58.845 11.584 -15.622 1.00 45.16 191 PRO A CA 1
ATOM 1463 C C . PRO A 1 191 ? -59.815 10.741 -16.524 1.00 45.16 191 PRO A C 1
ATOM 1465 O O . PRO A 1 191 ? -60.822 11.294 -16.965 1.00 45.16 191 PRO A O 1
ATOM 1468 N N . PRO A 1 192 ? -59.545 9.451 -16.852 1.00 29.84 192 PRO A N 1
ATOM 1469 C CA . PRO A 1 192 ? -60.033 8.284 -16.056 1.00 29.84 192 PRO A CA 1
ATOM 1470 C C . PRO A 1 192 ? -58.943 7.177 -15.853 1.00 29.84 192 PRO A C 1
ATOM 1472 O O . PRO A 1 192 ? -57.940 7.206 -16.552 1.00 29.84 192 PRO A O 1
ATOM 1475 N N . SER A 1 193 ? -58.916 6.286 -14.835 1.00 26.67 193 SER A N 1
ATOM 1476 C CA . SER A 1 193 ? -59.892 5.286 -14.302 1.00 26.67 193 SER A CA 1
ATOM 1477 C C . SER A 1 193 ? -60.129 4.096 -15.264 1.00 26.67 193 SER A C 1
ATOM 1479 O O . SER A 1 193 ? -60.412 4.351 -16.425 1.00 26.67 193 SER A O 1
ATOM 1481 N N . ALA A 1 194 ? -60.088 2.797 -14.909 1.00 28.59 194 ALA A N 1
ATOM 1482 C CA . ALA A 1 194 ? -59.964 2.040 -13.632 1.00 28.59 194 ALA A CA 1
ATOM 1483 C C . ALA A 1 194 ? -59.087 0.761 -13.871 1.00 28.59 194 ALA A C 1
ATOM 1485 O O . ALA A 1 194 ? -58.507 0.674 -14.947 1.00 28.59 194 ALA A O 1
ATOM 1486 N N . ASN A 1 195 ? -58.904 -0.287 -13.040 1.00 27.34 195 ASN A N 1
ATOM 1487 C CA . ASN A 1 195 ? -59.331 -0.760 -11.694 1.00 27.34 195 ASN A CA 1
ATOM 1488 C C . ASN A 1 195 ? -58.239 -1.781 -11.198 1.00 27.34 195 ASN A C 1
ATOM 1490 O O . ASN A 1 195 ? -57.263 -1.972 -11.915 1.00 27.34 195 ASN A O 1
ATOM 1494 N N . GLY A 1 196 ? -58.277 -2.498 -10.058 1.00 23.28 196 GLY A N 1
ATOM 1495 C CA .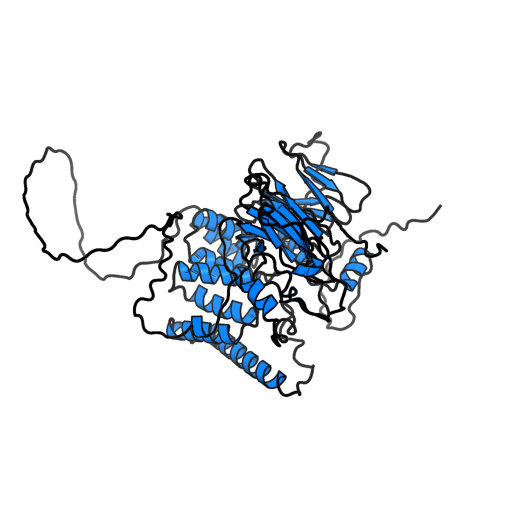 GLY A 1 196 ? -59.255 -2.617 -8.963 1.00 23.28 196 GLY A CA 1
ATOM 1496 C C . GLY A 1 196 ? -58.656 -3.207 -7.653 1.00 23.28 196 GLY A C 1
ATOM 1497 O O . GLY A 1 196 ? -57.442 -3.309 -7.508 1.00 23.28 196 GLY A O 1
ATOM 1498 N N . TYR A 1 197 ? -59.533 -3.532 -6.693 1.00 24.41 197 TYR A N 1
ATOM 1499 C CA . TYR A 1 197 ? -59.336 -3.622 -5.221 1.00 24.41 197 TYR A CA 1
ATOM 1500 C C . TYR A 1 197 ? -58.748 -4.958 -4.677 1.00 24.41 197 TYR A C 1
ATOM 1502 O O . TYR A 1 197 ? -58.683 -5.934 -5.415 1.00 24.41 197 TYR A O 1
ATOM 1510 N N . THR A 1 198 ? -58.263 -5.101 -3.419 1.00 23.89 198 THR A N 1
ATOM 1511 C CA . THR A 1 198 ? -58.977 -5.137 -2.092 1.00 23.89 198 THR A CA 1
ATOM 1512 C C . THR A 1 198 ? -57.907 -5.090 -0.952 1.00 23.89 198 THR A C 1
ATOM 1514 O O . THR A 1 198 ? -56.897 -5.762 -1.111 1.00 23.89 198 THR A O 1
ATOM 1517 N N . ILE A 1 199 ? -57.870 -4.210 0.079 1.00 25.81 199 ILE A N 1
ATOM 1518 C CA . ILE A 1 199 ? -58.663 -4.050 1.347 1.00 25.81 199 ILE A CA 1
ATOM 1519 C C . ILE A 1 199 ? -58.635 -5.324 2.253 1.00 25.81 199 ILE A C 1
ATOM 1521 O O . ILE A 1 199 ? -58.839 -6.401 1.716 1.00 25.81 199 ILE A O 1
ATOM 1525 N N . ALA A 1 200 ? -58.394 -5.344 3.587 1.00 27.27 200 ALA A N 1
ATOM 1526 C CA . ALA A 1 200 ? -58.317 -4.334 4.677 1.00 27.27 200 ALA A CA 1
ATOM 1527 C C . ALA A 1 200 ? -57.229 -4.698 5.745 1.00 27.27 200 ALA A C 1
ATOM 1529 O O . ALA A 1 200 ? -56.954 -5.874 5.940 1.00 27.27 200 ALA A O 1
ATOM 1530 N N . LYS A 1 201 ? -56.500 -3.737 6.346 1.00 24.14 201 LYS A N 1
ATOM 1531 C CA . LYS A 1 201 ? -56.686 -3.053 7.666 1.00 24.14 201 LYS A CA 1
ATOM 1532 C C . LYS A 1 201 ? -56.279 -3.797 8.961 1.00 24.14 201 LYS A C 1
ATOM 1534 O O . LYS A 1 201 ? -56.925 -4.751 9.370 1.00 24.14 201 LYS A O 1
ATOM 1539 N N . GLY A 1 202 ? -55.361 -3.158 9.694 1.00 23.25 202 GLY A N 1
ATOM 1540 C CA . GLY A 1 202 ? -55.149 -3.236 11.147 1.00 23.25 202 GLY A CA 1
ATOM 1541 C C . GLY A 1 202 ? -54.249 -2.062 11.562 1.00 23.25 202 GLY A C 1
ATOM 1542 O O . GLY A 1 202 ? -53.145 -1.953 11.041 1.00 23.25 202 GLY A O 1
ATOM 1543 N N . HIS A 1 203 ? -54.749 -1.134 12.385 1.00 26.25 203 HIS A N 1
ATOM 1544 C CA . HIS A 1 203 ? -53.989 0.022 12.888 1.00 26.25 203 HIS A CA 1
ATOM 1545 C C . HIS A 1 203 ? -53.413 -0.303 14.264 1.00 26.25 203 HIS A C 1
ATOM 1547 O O . HIS A 1 203 ? -54.156 -0.803 15.100 1.00 26.25 203 HIS A O 1
ATOM 1553 N N . GLU A 1 204 ? -52.182 0.127 14.520 1.00 25.06 204 GLU A N 1
ATOM 1554 C CA . GLU A 1 204 ? -51.769 0.655 15.822 1.00 25.06 204 GLU A CA 1
ATOM 1555 C C . GLU A 1 204 ? -50.657 1.689 15.585 1.00 25.06 204 GLU A C 1
ATOM 1557 O O . GLU A 1 204 ? -49.816 1.525 14.697 1.00 25.06 204 GLU A O 1
ATOM 1562 N N . GLU A 1 205 ? -50.731 2.813 16.293 1.00 30.44 205 GLU A N 1
ATOM 1563 C CA . GLU A 1 205 ? -49.715 3.866 16.286 1.00 30.44 205 GLU A CA 1
ATOM 1564 C C . GLU A 1 205 ? -48.647 3.494 17.319 1.00 30.44 205 GLU A C 1
ATOM 1566 O O . GLU A 1 205 ? -49.037 3.189 18.440 1.00 30.44 205 GLU A O 1
ATOM 1571 N N . ASP A 1 206 ? -47.344 3.588 17.008 1.00 23.69 206 ASP A N 1
ATOM 1572 C CA . ASP A 1 206 ? -46.435 4.249 17.959 1.00 23.69 206 ASP A CA 1
ATOM 1573 C C . ASP A 1 206 ? -45.024 4.603 17.449 1.00 23.69 206 ASP A C 1
ATOM 1575 O O . ASP A 1 206 ? -44.393 3.884 16.677 1.00 23.69 206 ASP A O 1
ATOM 1579 N N . THR A 1 207 ? -44.512 5.696 18.018 1.00 23.81 207 THR A N 1
ATOM 1580 C CA . THR A 1 207 ? -43.103 6.127 18.151 1.00 23.81 207 THR A CA 1
ATOM 1581 C C . THR A 1 207 ? -42.152 6.156 16.938 1.00 23.81 207 THR A C 1
ATOM 1583 O O . THR A 1 207 ? -41.720 5.156 16.369 1.00 23.81 207 THR A O 1
ATOM 1586 N N . SER A 1 208 ? -41.640 7.361 16.678 1.00 36.81 208 SER A N 1
ATOM 1587 C CA . SER A 1 208 ? -40.412 7.612 15.919 1.00 36.81 208 SER A CA 1
ATOM 1588 C C . SER A 1 208 ? -39.182 6.937 16.548 1.00 36.81 208 SER A C 1
ATOM 1590 O O . SER A 1 208 ? -38.827 7.243 17.687 1.00 36.81 208 SER A O 1
ATOM 1592 N N . THR A 1 209 ? -38.458 6.125 15.775 1.00 29.08 209 THR A N 1
ATOM 1593 C CA . THR A 1 209 ? -37.089 5.674 16.098 1.00 29.08 209 THR A CA 1
ATOM 1594 C C . THR A 1 209 ? -36.078 6.279 15.116 1.00 29.08 209 THR A C 1
ATOM 1596 O O . THR A 1 209 ? -36.434 6.461 13.950 1.00 29.08 209 THR A O 1
ATOM 1599 N N . PRO A 1 210 ? -34.839 6.593 15.545 1.00 36.81 210 PRO A N 1
ATOM 1600 C CA . PRO A 1 210 ? -33.895 7.379 14.751 1.00 36.81 210 PRO A CA 1
ATOM 1601 C C . PRO A 1 210 ? -33.406 6.642 13.498 1.00 36.81 210 PRO A C 1
ATOM 1603 O O . PRO A 1 210 ? -33.334 5.410 13.470 1.00 36.81 210 PRO A O 1
ATOM 1606 N N . GLU A 1 211 ? -33.054 7.419 12.470 1.00 34.44 211 GLU A N 1
ATOM 1607 C CA . GLU A 1 211 ? -32.573 6.921 11.180 1.00 34.44 211 GLU A CA 1
ATOM 1608 C C . GLU A 1 211 ? -31.365 5.992 11.361 1.00 34.44 211 GLU A C 1
ATOM 1610 O O . GLU A 1 211 ? -30.308 6.380 11.858 1.00 34.44 211 GLU A O 1
ATOM 1615 N N . LYS A 1 212 ? -31.536 4.727 10.966 1.00 40.12 212 LYS A N 1
ATOM 1616 C CA . LYS A 1 212 ? -30.462 3.731 10.977 1.00 40.12 212 LYS A CA 1
ATOM 1617 C C . LYS A 1 212 ? -29.511 4.002 9.813 1.00 40.12 212 LYS A C 1
ATOM 1619 O O . LYS A 1 212 ? -29.977 4.250 8.701 1.00 40.12 212 LYS A O 1
ATOM 1624 N N . SER A 1 213 ? -28.206 3.865 10.064 1.00 46.94 213 SER A N 1
ATOM 1625 C CA . SER A 1 213 ? -27.141 3.941 9.055 1.00 46.94 213 SER A CA 1
ATOM 1626 C C . SER A 1 213 ? -27.497 3.119 7.798 1.00 46.94 213 SER A C 1
ATOM 1628 O O . SER A 1 213 ? -28.161 2.082 7.940 1.00 46.94 213 SER A O 1
ATOM 1630 N N . PRO A 1 214 ? -27.051 3.521 6.585 1.00 55.12 214 PRO A N 1
ATOM 1631 C CA . PRO A 1 214 ? -27.463 2.902 5.325 1.00 55.12 214 PRO A CA 1
ATOM 1632 C C . PRO A 1 214 ? -27.399 1.374 5.376 1.00 55.12 214 PRO A C 1
ATOM 1634 O O . PRO A 1 214 ? -26.340 0.782 5.610 1.00 55.12 214 PRO A O 1
ATOM 1637 N N . GLN A 1 215 ? -28.554 0.728 5.202 1.00 64.62 215 GLN A N 1
ATOM 1638 C CA . GLN A 1 215 ? -28.645 -0.723 5.317 1.00 64.62 215 GLN A CA 1
ATOM 1639 C C . GLN A 1 215 ? -27.828 -1.376 4.196 1.00 64.62 215 GLN A C 1
ATOM 1641 O O . GLN A 1 215 ? -28.031 -1.118 3.012 1.00 64.62 215 GLN A O 1
ATOM 1646 N N . LEU A 1 216 ? -26.872 -2.219 4.585 1.00 80.62 216 LEU A N 1
ATOM 1647 C CA . LEU A 1 216 ? -26.030 -2.959 3.654 1.00 80.62 216 LEU A CA 1
ATOM 1648 C C . LEU A 1 216 ? -26.824 -4.150 3.103 1.00 80.62 216 LEU A C 1
ATOM 1650 O O . LEU A 1 216 ? -27.252 -5.000 3.882 1.00 80.62 216 LEU A O 1
ATOM 1654 N N . PHE A 1 217 ? -26.990 -4.232 1.782 1.00 85.75 217 PHE A N 1
ATOM 1655 C CA . PHE A 1 217 ? -27.834 -5.237 1.126 1.00 85.75 217 PHE A CA 1
ATOM 1656 C C . PHE A 1 217 ? -27.055 -6.177 0.189 1.00 85.75 217 PHE A C 1
ATOM 1658 O O . PHE A 1 217 ? -25.919 -5.912 -0.209 1.00 85.75 217 PHE A O 1
ATOM 1665 N N . GLY A 1 218 ? -27.699 -7.289 -0.183 1.00 91.81 218 GLY A N 1
ATOM 1666 C CA . GLY A 1 218 ? -27.231 -8.213 -1.220 1.00 91.81 218 GLY A CA 1
ATOM 1667 C C . GLY A 1 218 ? -25.833 -8.790 -0.969 1.00 91.81 218 GLY A C 1
ATOM 1668 O O . GLY A 1 218 ? -25.449 -9.081 0.165 1.00 91.81 218 GLY A O 1
ATOM 1669 N N . LYS A 1 219 ? -25.055 -8.940 -2.048 1.00 93.00 219 LYS A N 1
ATOM 1670 C CA . LYS A 1 219 ? -23.717 -9.556 -2.033 1.00 93.00 219 LYS A CA 1
ATOM 1671 C C . LYS A 1 219 ? -22.725 -8.850 -1.094 1.00 93.00 219 LYS A C 1
ATOM 1673 O O . LYS A 1 219 ? -21.871 -9.510 -0.511 1.00 93.00 219 LYS A O 1
ATOM 1678 N N . ALA A 1 220 ? -22.857 -7.538 -0.878 1.00 94.31 220 ALA A N 1
ATOM 1679 C CA . ALA A 1 220 ? -22.007 -6.812 0.069 1.00 94.31 220 ALA A CA 1
ATOM 1680 C C . ALA A 1 220 ? -22.257 -7.247 1.529 1.00 94.31 220 ALA A C 1
ATOM 1682 O O . ALA A 1 220 ? -21.315 -7.349 2.319 1.00 94.31 220 ALA A O 1
ATOM 1683 N N . LEU A 1 221 ? -23.510 -7.564 1.885 1.00 95.75 221 LEU A N 1
ATOM 1684 C CA . LEU A 1 221 ? -23.862 -8.085 3.209 1.00 95.75 221 LEU A CA 1
ATOM 1685 C C . LEU A 1 221 ? -23.354 -9.520 3.418 1.00 95.75 221 LEU A C 1
ATOM 1687 O O . LEU A 1 221 ? -22.845 -9.823 4.497 1.00 95.75 221 LEU A O 1
ATOM 1691 N N . GLU A 1 222 ? -23.445 -10.372 2.393 1.00 96.69 222 GLU A N 1
ATOM 1692 C CA . GLU A 1 222 ? -22.892 -11.735 2.409 1.00 96.69 222 GLU A CA 1
ATOM 1693 C C . GLU A 1 222 ? -21.367 -11.716 2.603 1.00 96.69 222 GLU A C 1
ATOM 1695 O O . GLU A 1 222 ? -20.847 -12.371 3.509 1.00 96.69 222 GLU A O 1
ATOM 1700 N N . LEU A 1 223 ? -20.654 -10.901 1.814 1.00 98.06 223 LEU A N 1
ATOM 1701 C CA . LEU A 1 223 ? -19.204 -10.731 1.932 1.00 98.06 223 LEU A CA 1
ATOM 1702 C C . LEU A 1 223 ? -18.803 -10.212 3.318 1.00 98.06 223 LEU A C 1
ATOM 1704 O O . LEU A 1 223 ? -17.860 -10.740 3.901 1.00 98.06 223 LEU A O 1
ATOM 1708 N N . LYS A 1 224 ? -19.548 -9.256 3.898 1.00 97.69 224 LYS A N 1
ATOM 1709 C CA . LYS A 1 224 ? -19.344 -8.824 5.294 1.00 97.69 224 LYS A CA 1
ATOM 1710 C C . LYS A 1 224 ? -19.535 -9.978 6.283 1.00 97.69 224 LYS A C 1
ATOM 1712 O O . LYS A 1 224 ? -18.750 -10.112 7.214 1.00 97.69 224 LYS A O 1
ATOM 1717 N N . GLY A 1 225 ? -20.576 -10.794 6.106 1.00 97.94 225 GLY A N 1
ATOM 1718 C CA . GLY A 1 225 ? -20.842 -11.955 6.960 1.00 97.94 225 GLY A CA 1
ATOM 1719 C C . GLY A 1 225 ? -19.679 -12.946 6.946 1.00 97.94 225 GLY A C 1
ATOM 1720 O O . GLY A 1 225 ? -19.162 -13.307 7.999 1.00 97.94 225 GLY A O 1
ATOM 1721 N N . ARG A 1 226 ? -19.195 -13.298 5.752 1.00 98.50 226 ARG A N 1
ATOM 1722 C CA . ARG A 1 226 ? -18.022 -14.166 5.568 1.00 98.50 226 ARG A CA 1
ATOM 1723 C C . ARG A 1 226 ? -16.746 -13.538 6.142 1.00 98.50 226 ARG A C 1
ATOM 1725 O O . ARG A 1 226 ? -16.003 -14.211 6.845 1.00 98.50 226 ARG A O 1
ATOM 1732 N N . ALA A 1 227 ? -16.525 -12.241 5.928 1.00 98.44 227 ALA A N 1
ATOM 1733 C CA . ALA A 1 227 ? -15.375 -11.515 6.472 1.00 98.44 227 ALA A CA 1
ATOM 1734 C C . ALA A 1 227 ? -15.368 -11.456 8.011 1.00 98.44 227 ALA A C 1
ATOM 1736 O O . ALA A 1 227 ? -14.299 -11.509 8.621 1.00 98.44 227 ALA A O 1
ATOM 1737 N N . ASN A 1 228 ? -16.543 -11.372 8.648 1.00 98.44 228 ASN A N 1
ATOM 1738 C CA . ASN A 1 228 ? -16.671 -11.486 10.102 1.00 98.44 228 ASN A CA 1
ATOM 1739 C C . ASN A 1 228 ? -16.242 -12.884 10.588 1.00 98.44 228 ASN A C 1
ATOM 1741 O O . ASN A 1 228 ? -15.474 -12.968 11.540 1.00 98.44 228 ASN A O 1
ATOM 1745 N N . VAL A 1 229 ? -16.676 -13.957 9.914 1.00 98.62 229 VAL A N 1
ATOM 1746 C CA . VAL A 1 229 ? -16.301 -15.344 10.258 1.00 98.62 229 VAL A CA 1
ATOM 1747 C C . VAL A 1 229 ? -14.787 -15.559 10.131 1.00 98.62 229 VAL A C 1
ATOM 1749 O O . VAL A 1 229 ? -14.159 -16.064 11.058 1.00 98.62 229 VAL A O 1
ATOM 1752 N N . GLU A 1 230 ? -14.164 -15.098 9.041 1.00 98.44 230 GLU A N 1
ATOM 1753 C CA . GLU A 1 230 ? -12.698 -15.143 8.894 1.00 98.44 230 GLU A CA 1
ATOM 1754 C C . GLU A 1 230 ? -11.978 -14.351 10.002 1.00 98.44 230 GLU A C 1
ATOM 1756 O O . GLU A 1 230 ? -10.965 -14.798 10.542 1.00 98.44 230 GLU A O 1
ATOM 1761 N N . TYR A 1 231 ? -12.513 -13.188 10.389 1.00 98.44 231 TYR A N 1
ATOM 1762 C CA . TYR A 1 231 ? -11.966 -12.375 11.478 1.00 98.44 231 TYR A CA 1
ATOM 1763 C C . TYR A 1 231 ? -12.078 -13.081 12.843 1.00 98.44 231 TYR A C 1
ATOM 1765 O O . TYR A 1 231 ? -11.133 -13.033 13.633 1.00 98.44 231 TYR A O 1
ATOM 1773 N N . GLU A 1 232 ? -13.192 -13.764 13.117 1.00 98.31 232 GLU A N 1
ATOM 1774 C CA . GLU A 1 232 ? -13.406 -14.564 14.333 1.00 98.31 232 GLU A CA 1
ATOM 1775 C C . GLU A 1 232 ? -12.460 -15.776 14.393 1.00 98.31 232 GLU A C 1
ATOM 1777 O O . GLU A 1 232 ? -11.859 -16.038 15.438 1.00 98.31 232 GLU A O 1
ATOM 1782 N N . HIS A 1 233 ? -12.205 -16.428 13.254 1.00 98.00 233 HIS A N 1
ATOM 1783 C CA . HIS A 1 233 ? -11.174 -17.464 13.099 1.00 98.00 233 HIS A CA 1
ATOM 1784 C C . HIS A 1 233 ? -9.728 -16.930 13.120 1.00 98.00 233 HIS A C 1
ATOM 1786 O O . HIS A 1 233 ? -8.783 -17.707 12.983 1.00 98.00 233 HIS A O 1
ATOM 1792 N N . LYS A 1 234 ? -9.522 -15.620 13.321 1.00 97.69 234 LYS A N 1
ATOM 1793 C CA . LYS A 1 234 ? -8.217 -14.928 13.287 1.00 97.69 234 LYS A CA 1
ATOM 1794 C C . LYS A 1 234 ? -7.517 -14.956 11.917 1.00 97.69 234 LYS A C 1
ATOM 1796 O O . LYS A 1 234 ? -6.357 -14.551 11.818 1.00 97.69 234 LYS A O 1
ATOM 1801 N N . ASN A 1 235 ? -8.211 -15.348 10.847 1.00 97.31 235 ASN A N 1
ATOM 1802 C CA . ASN A 1 235 ? -7.745 -15.210 9.468 1.00 97.31 235 ASN A CA 1
ATOM 1803 C C . ASN A 1 235 ? -7.950 -13.765 8.981 1.00 97.31 235 ASN A C 1
ATOM 1805 O O . ASN A 1 235 ? -8.781 -13.457 8.123 1.00 97.31 235 ASN A O 1
ATOM 1809 N N . TYR A 1 236 ? -7.175 -12.840 9.547 1.00 98.25 236 TYR A N 1
ATOM 1810 C CA . TYR A 1 236 ? -7.304 -11.417 9.229 1.00 98.25 236 TYR A CA 1
ATOM 1811 C C . TYR A 1 236 ? -6.963 -11.100 7.763 1.00 98.25 236 TYR A C 1
ATOM 1813 O O . TYR A 1 236 ? -7.478 -10.124 7.224 1.00 98.25 236 TYR A O 1
ATOM 1821 N N . TRP A 1 237 ? -6.144 -11.926 7.097 1.00 96.81 237 TRP A N 1
ATOM 1822 C CA . TRP A 1 237 ? -5.868 -11.805 5.661 1.00 96.81 237 TRP A CA 1
ATOM 1823 C C . TRP A 1 237 ? -7.123 -12.094 4.825 1.00 96.81 237 TRP A C 1
ATOM 1825 O O . TRP A 1 237 ? -7.537 -11.242 4.039 1.00 96.81 237 TRP A O 1
ATOM 1835 N N . GLY A 1 238 ? -7.785 -13.235 5.062 1.00 97.81 238 GLY A N 1
ATOM 1836 C CA . GLY A 1 238 ? -9.040 -13.587 4.390 1.00 97.81 238 GLY A CA 1
ATOM 1837 C C . GLY A 1 238 ? -10.149 -12.570 4.664 1.00 97.81 238 GLY A C 1
ATOM 1838 O O . GLY A 1 238 ? -10.834 -12.130 3.739 1.00 97.81 238 GLY A O 1
ATOM 1839 N N . ALA A 1 239 ? -10.259 -12.109 5.915 1.00 98.62 239 ALA A N 1
ATOM 1840 C CA . ALA A 1 239 ? -11.201 -11.064 6.302 1.00 98.62 239 ALA A CA 1
ATOM 1841 C C . ALA A 1 239 ? -10.983 -9.757 5.516 1.00 98.62 239 ALA A C 1
ATOM 1843 O O . ALA A 1 239 ? -11.936 -9.221 4.953 1.00 98.62 239 ALA A O 1
ATOM 1844 N N . ILE A 1 240 ? -9.741 -9.256 5.428 1.00 98.62 240 ILE A N 1
ATOM 1845 C CA . ILE A 1 240 ? -9.413 -8.036 4.667 1.00 98.62 240 ILE A CA 1
ATOM 1846 C C . ILE A 1 240 ? -9.772 -8.203 3.188 1.00 98.62 240 ILE A C 1
ATOM 1848 O O . ILE A 1 240 ? -10.433 -7.324 2.637 1.00 98.62 240 ILE A O 1
ATOM 1852 N N . ASN A 1 241 ? -9.425 -9.334 2.568 1.00 98.25 241 ASN A N 1
ATOM 1853 C CA . ASN A 1 241 ? -9.711 -9.566 1.150 1.00 98.25 241 ASN A CA 1
ATOM 1854 C C . ASN A 1 241 ? -11.220 -9.559 0.840 1.00 98.25 241 ASN A C 1
ATOM 1856 O O . ASN A 1 241 ? -11.647 -9.040 -0.196 1.00 98.25 241 ASN A O 1
ATOM 1860 N N . LEU A 1 242 ? -12.037 -10.102 1.749 1.00 98.62 242 LEU A N 1
ATOM 1861 C CA . LEU A 1 242 ? -13.498 -10.084 1.649 1.00 98.62 242 LEU A CA 1
ATOM 1862 C C . LEU A 1 242 ? -14.082 -8.685 1.916 1.00 98.62 242 LEU A C 1
ATOM 1864 O O . LEU A 1 242 ? -14.997 -8.270 1.204 1.00 98.62 242 LEU A O 1
ATOM 1868 N N . TYR A 1 243 ? -13.538 -7.918 2.871 1.00 98.69 243 TYR A N 1
ATOM 1869 C CA . TYR A 1 243 ? -13.930 -6.515 3.071 1.00 98.69 243 TYR A CA 1
ATOM 1870 C C . TYR A 1 243 ? -13.574 -5.633 1.871 1.00 98.69 243 TYR A C 1
ATOM 1872 O O . TYR A 1 243 ? -14.365 -4.766 1.509 1.00 98.69 243 TYR A O 1
ATOM 1880 N N . ASN A 1 244 ? -12.429 -5.866 1.226 1.00 98.44 244 ASN A N 1
ATOM 1881 C CA . ASN A 1 244 ? -12.038 -5.164 0.005 1.00 98.44 244 ASN A CA 1
ATOM 1882 C C . ASN A 1 244 ? -13.067 -5.387 -1.114 1.00 98.44 244 ASN A C 1
ATOM 1884 O O . ASN A 1 244 ? -13.544 -4.422 -1.704 1.00 98.44 244 ASN A O 1
ATOM 1888 N N . GLN A 1 245 ? -13.484 -6.638 -1.343 1.00 98.25 245 GLN A N 1
ATOM 1889 C CA . GLN A 1 245 ? -14.550 -6.958 -2.303 1.00 98.25 245 GLN A CA 1
ATOM 1890 C C . GLN A 1 245 ? -15.895 -6.326 -1.910 1.00 98.25 245 GLN A C 1
ATOM 1892 O O . GLN A 1 245 ? -16.604 -5.804 -2.768 1.00 98.25 245 GLN A O 1
ATOM 1897 N N . ALA A 1 246 ? -16.250 -6.336 -0.621 1.00 98.06 246 ALA A N 1
ATOM 1898 C CA . ALA A 1 246 ? -17.489 -5.728 -0.138 1.00 98.06 246 ALA A CA 1
ATOM 1899 C C . ALA A 1 246 ? -17.515 -4.202 -0.352 1.00 98.06 246 ALA A C 1
ATOM 1901 O O . ALA A 1 246 ? -18.557 -3.658 -0.710 1.00 98.06 246 ALA A O 1
ATOM 1902 N N . LEU A 1 247 ? -16.376 -3.521 -0.180 1.00 97.38 247 LEU A N 1
ATOM 1903 C CA . LEU A 1 247 ? -16.239 -2.072 -0.364 1.00 97.38 247 LEU A CA 1
ATOM 1904 C C . LEU A 1 247 ? -16.308 -1.631 -1.833 1.00 97.38 247 LEU A C 1
ATOM 1906 O O . LEU A 1 247 ? -16.758 -0.522 -2.089 1.00 97.38 247 LEU A O 1
ATOM 1910 N N . ILE A 1 248 ? -15.955 -2.488 -2.799 1.00 96.44 248 ILE A N 1
ATOM 1911 C CA . ILE A 1 248 ? -16.229 -2.214 -4.224 1.00 96.44 248 ILE A CA 1
ATOM 1912 C C . ILE A 1 248 ? -17.739 -2.179 -4.505 1.00 96.44 248 ILE A C 1
ATOM 1914 O O . ILE A 1 248 ? -18.197 -1.398 -5.334 1.00 96.44 248 ILE A O 1
ATOM 1918 N N . LEU A 1 249 ? -18.526 -3.001 -3.802 1.00 96.19 249 LEU A N 1
ATOM 1919 C CA . LEU A 1 249 ? -19.982 -3.066 -3.969 1.00 96.19 249 LEU A CA 1
ATOM 1920 C C . LEU A 1 249 ? -20.742 -2.023 -3.133 1.00 96.19 249 LEU A C 1
ATOM 1922 O O . LEU A 1 249 ? -21.881 -1.697 -3.459 1.00 96.19 249 LEU A O 1
ATOM 1926 N N . ALA A 1 250 ? -20.147 -1.546 -2.040 1.00 96.06 250 ALA A N 1
ATOM 1927 C CA . ALA A 1 250 ? -20.754 -0.601 -1.106 1.00 96.06 250 ALA A CA 1
ATOM 1928 C C . ALA A 1 250 ? -19.698 0.377 -0.543 1.00 96.06 250 ALA A C 1
ATOM 1930 O O . ALA A 1 250 ? -19.355 0.291 0.644 1.00 96.06 250 ALA A O 1
ATOM 1931 N N . PRO A 1 251 ? -19.173 1.299 -1.375 1.00 95.62 251 PRO A N 1
ATOM 1932 C CA . PRO A 1 251 ? -18.111 2.224 -0.977 1.00 95.62 251 PRO A CA 1
ATOM 1933 C C . PRO A 1 251 ? -18.548 3.200 0.120 1.00 95.62 251 PRO A C 1
ATOM 1935 O O . PRO A 1 251 ? -17.720 3.614 0.917 1.00 95.62 251 PRO A O 1
ATOM 1938 N N . ASP A 1 252 ? -19.840 3.504 0.248 1.00 94.88 252 ASP A N 1
ATOM 1939 C CA . ASP A 1 252 ? -20.356 4.440 1.260 1.00 94.88 252 ASP A CA 1
ATOM 1940 C C . ASP A 1 252 ? -20.664 3.770 2.618 1.00 94.88 252 ASP A C 1
ATOM 1942 O O . ASP A 1 252 ? -21.347 4.333 3.476 1.00 94.88 252 ASP A O 1
ATOM 1946 N N . SER A 1 253 ? -20.178 2.544 2.855 1.00 95.62 253 SER A N 1
ATOM 1947 C CA . SER A 1 253 ? -20.461 1.805 4.091 1.00 95.62 253 SER A CA 1
ATOM 1948 C C . SER A 1 253 ? -19.428 2.054 5.195 1.00 95.62 253 SER A C 1
ATOM 1950 O O . SER A 1 253 ? -18.407 1.367 5.294 1.00 95.62 253 SER A O 1
ATOM 1952 N N . ALA A 1 254 ? -19.757 2.959 6.124 1.00 96.12 254 ALA A N 1
ATOM 1953 C CA . ALA A 1 254 ? -18.976 3.199 7.344 1.00 96.12 254 ALA A CA 1
ATOM 1954 C C . ALA A 1 254 ? -18.672 1.912 8.143 1.00 96.12 254 ALA A C 1
ATOM 1956 O O . ALA A 1 254 ? -17.594 1.760 8.719 1.00 96.12 254 ALA A O 1
ATOM 1957 N N . ILE A 1 255 ? -19.609 0.955 8.150 1.00 95.75 255 ILE A N 1
ATOM 1958 C CA . ILE A 1 255 ? -19.476 -0.331 8.851 1.00 95.75 255 ILE A CA 1
ATOM 1959 C C . ILE A 1 255 ? -18.365 -1.191 8.232 1.00 95.75 255 ILE A C 1
ATOM 1961 O O . ILE A 1 255 ? -17.590 -1.800 8.971 1.00 95.75 255 ILE A O 1
ATOM 1965 N N . LEU A 1 256 ? -18.274 -1.247 6.897 1.00 97.56 256 LEU A N 1
ATOM 1966 C CA . LEU A 1 256 ? -17.250 -2.037 6.207 1.00 97.56 256 LEU A CA 1
ATOM 1967 C C . LEU A 1 256 ? -15.850 -1.481 6.475 1.00 97.56 256 LEU A C 1
ATOM 1969 O O . LEU A 1 256 ? -14.965 -2.247 6.858 1.00 97.56 256 LEU A O 1
ATOM 1973 N N . TYR A 1 257 ? -15.667 -0.162 6.371 1.00 98.44 257 TYR A N 1
ATOM 1974 C CA . TYR A 1 257 ? -14.406 0.487 6.733 1.00 98.44 257 TYR A CA 1
ATOM 1975 C C . TYR A 1 257 ? -14.039 0.252 8.199 1.00 98.44 257 TYR A C 1
ATOM 1977 O O . TYR A 1 257 ? -12.940 -0.213 8.492 1.00 98.44 257 TYR A O 1
ATOM 1985 N N . ALA A 1 258 ? -14.967 0.482 9.134 1.00 98.00 258 ALA A N 1
ATOM 1986 C CA . ALA A 1 258 ? -14.700 0.266 10.552 1.00 98.00 258 ALA A CA 1
ATOM 1987 C C . ALA A 1 258 ? -14.289 -1.190 10.843 1.00 98.00 258 ALA A C 1
ATOM 1989 O O . ALA A 1 258 ? -13.392 -1.422 11.659 1.00 98.00 258 ALA A O 1
ATOM 1990 N N . ASN A 1 259 ? -14.920 -2.176 10.198 1.00 98.31 259 ASN A N 1
ATOM 1991 C CA . ASN A 1 259 ? -14.559 -3.586 10.341 1.00 98.31 259 ASN A CA 1
ATOM 1992 C C . ASN A 1 259 ? -13.201 -3.920 9.699 1.00 98.31 259 ASN A C 1
ATOM 1994 O O . ASN A 1 259 ? -12.401 -4.622 10.321 1.00 98.31 259 ASN A O 1
ATOM 1998 N N . ARG A 1 260 ? -12.895 -3.383 8.512 1.00 98.56 260 ARG A N 1
ATOM 1999 C CA . ARG A 1 260 ? -11.589 -3.571 7.864 1.00 98.56 260 ARG A CA 1
ATOM 2000 C C . ARG A 1 260 ? -10.453 -2.940 8.678 1.00 98.56 260 ARG A C 1
ATOM 2002 O O . ARG A 1 260 ? -9.428 -3.589 8.872 1.00 98.56 260 ARG A O 1
ATOM 2009 N N . ALA A 1 261 ? -10.676 -1.772 9.286 1.00 98.62 261 ALA A N 1
ATOM 2010 C CA . ALA A 1 261 ? -9.752 -1.164 10.247 1.00 98.62 261 AL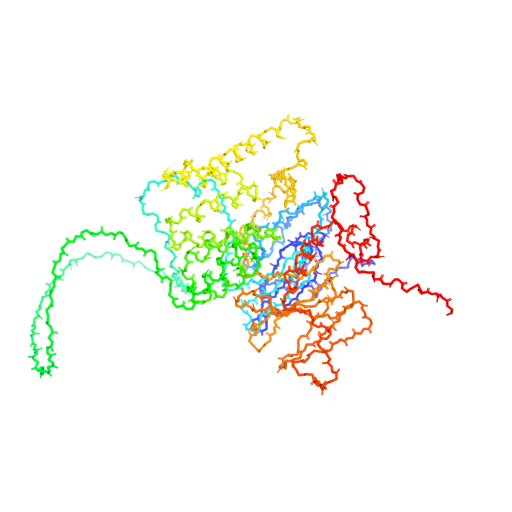A A CA 1
ATOM 2011 C C . ALA A 1 261 ? -9.441 -2.086 11.440 1.00 98.62 261 ALA A C 1
ATOM 2013 O O . ALA A 1 261 ? -8.294 -2.179 11.877 1.00 98.62 261 ALA A O 1
ATOM 2014 N N . ALA A 1 262 ? -10.443 -2.810 11.955 1.00 98.44 262 ALA A N 1
ATOM 2015 C CA . ALA A 1 262 ? -10.229 -3.795 13.014 1.00 98.44 262 ALA A CA 1
ATOM 2016 C C . ALA A 1 262 ? -9.350 -4.963 12.541 1.00 98.44 262 ALA A C 1
ATOM 2018 O O . ALA A 1 262 ? -8.465 -5.398 13.275 1.00 98.44 262 ALA A O 1
ATOM 2019 N N . ALA A 1 263 ? -9.570 -5.453 11.317 1.00 98.62 263 ALA A N 1
ATOM 2020 C CA . ALA A 1 263 ? -8.772 -6.525 10.730 1.00 98.62 263 ALA A CA 1
ATOM 2021 C C . ALA A 1 263 ? -7.315 -6.093 10.480 1.00 98.62 263 ALA A C 1
ATOM 2023 O O . ALA A 1 263 ? -6.401 -6.835 10.833 1.00 98.62 263 ALA A O 1
ATOM 2024 N N . TYR A 1 264 ? -7.080 -4.872 9.986 1.00 98.50 264 TYR A N 1
ATOM 2025 C CA . TYR A 1 264 ? -5.736 -4.293 9.863 1.00 98.50 264 TYR A CA 1
ATOM 2026 C C . TYR A 1 264 ? -5.019 -4.189 11.219 1.00 98.50 264 TYR A C 1
ATOM 2028 O O . TYR A 1 264 ? -3.906 -4.697 11.358 1.00 98.50 264 TYR A O 1
ATOM 2036 N N . LEU A 1 265 ? -5.671 -3.625 12.246 1.00 97.00 265 LEU A N 1
ATOM 2037 C CA . LEU A 1 265 ? -5.115 -3.538 13.607 1.00 97.00 265 LEU A CA 1
ATOM 2038 C C . LEU A 1 265 ? -4.759 -4.907 14.211 1.00 97.00 265 LEU A C 1
ATOM 2040 O O . LEU A 1 265 ? -3.887 -4.989 15.072 1.00 97.00 265 LEU A O 1
ATOM 2044 N N . LYS A 1 266 ? -5.435 -5.982 13.790 1.00 97.50 266 LYS A N 1
ATOM 2045 C CA . LYS A 1 266 ? -5.144 -7.351 14.235 1.00 97.50 266 LYS A CA 1
ATOM 2046 C C . LYS A 1 266 ? -4.095 -8.074 13.391 1.00 97.50 266 LYS A C 1
ATOM 2048 O O . LYS A 1 266 ? -3.410 -8.942 13.926 1.00 97.50 266 LYS A O 1
ATOM 2053 N N . ARG A 1 267 ? -3.954 -7.726 12.108 1.00 95.81 267 ARG A N 1
ATOM 2054 C CA . ARG A 1 267 ? -2.936 -8.286 11.208 1.00 95.81 267 ARG A CA 1
ATOM 2055 C C . ARG A 1 267 ? -1.546 -7.693 11.469 1.00 95.81 267 ARG A C 1
ATOM 2057 O O . ARG A 1 267 ? -0.572 -8.442 11.499 1.00 95.81 267 ARG A O 1
ATOM 2064 N N . GLY A 1 268 ? -1.454 -6.378 11.684 1.00 91.00 268 GLY A N 1
ATOM 2065 C CA . GLY A 1 268 ? -0.230 -5.697 12.131 1.00 91.00 268 GLY A CA 1
ATOM 2066 C C . GLY A 1 268 ? 0.981 -5.837 11.193 1.00 91.00 268 GLY A C 1
ATOM 2067 O O . GLY A 1 268 ? 2.128 -5.942 11.650 1.00 91.00 268 GLY A O 1
ATOM 2068 N N . TRP A 1 269 ? 0.740 -5.866 9.879 1.00 91.62 269 TRP A N 1
ATOM 2069 C CA . TRP A 1 269 ? 1.795 -5.721 8.869 1.00 91.62 269 TRP A CA 1
ATOM 2070 C C . TRP A 1 269 ? 2.281 -4.265 8.795 1.00 91.62 269 TRP A C 1
ATOM 2072 O O . TRP A 1 269 ? 1.639 -3.363 9.345 1.00 91.62 269 TRP A O 1
ATOM 2082 N N . TYR A 1 270 ? 3.416 -4.008 8.133 1.00 87.31 270 TYR A N 1
ATOM 2083 C CA . TYR A 1 270 ? 3.906 -2.634 7.956 1.00 87.31 270 TYR A CA 1
ATOM 2084 C C . TYR A 1 270 ? 2.808 -1.736 7.377 1.00 87.31 270 TYR A C 1
ATOM 2086 O O . TYR A 1 270 ? 2.053 -2.159 6.506 1.00 87.31 270 TYR A O 1
ATOM 2094 N N . GLY A 1 271 ? 2.660 -0.530 7.931 1.00 89.00 271 GLY A N 1
ATOM 2095 C CA . GLY A 1 271 ? 1.619 0.449 7.590 1.00 89.00 271 GLY A CA 1
ATOM 2096 C C . GLY A 1 271 ? 0.151 0.060 7.854 1.00 89.00 271 GLY A C 1
ATOM 2097 O O . GLY A 1 271 ? -0.725 0.881 7.585 1.00 89.00 271 GLY A O 1
ATOM 2098 N N . ASP A 1 272 ? -0.163 -1.130 8.389 1.00 95.38 272 ASP A N 1
ATOM 2099 C CA . ASP A 1 272 ? -1.560 -1.533 8.652 1.00 95.38 272 ASP A CA 1
ATOM 2100 C C . ASP A 1 272 ? -2.267 -0.607 9.646 1.00 95.38 272 ASP A C 1
ATOM 2102 O O . ASP A 1 272 ? -3.440 -0.299 9.461 1.00 95.38 272 ASP A O 1
ATOM 2106 N N . VAL A 1 273 ? -1.559 -0.100 10.659 1.00 94.31 273 VAL A N 1
ATOM 2107 C CA . VAL A 1 273 ? -2.120 0.861 11.624 1.00 94.31 273 VAL A CA 1
ATOM 2108 C C . VAL A 1 273 ? -2.554 2.160 10.930 1.00 94.31 273 VAL A C 1
ATOM 2110 O O . VAL A 1 273 ? -3.611 2.706 11.239 1.00 94.31 273 VAL A O 1
ATOM 2113 N N . TYR A 1 274 ? -1.801 2.628 9.931 1.00 94.75 274 TYR A N 1
ATOM 2114 C CA . TYR A 1 274 ? -2.180 3.807 9.148 1.00 94.75 274 TYR A CA 1
ATOM 2115 C C . TYR A 1 274 ? -3.314 3.508 8.160 1.00 94.75 274 TYR A C 1
ATOM 2117 O O . TYR A 1 274 ? -4.214 4.329 7.996 1.00 94.75 274 TYR A O 1
ATOM 2125 N N . ALA A 1 275 ? -3.332 2.322 7.542 1.00 96.25 275 ALA A N 1
ATOM 2126 C CA . ALA A 1 275 ? -4.474 1.882 6.737 1.00 96.25 275 ALA A CA 1
ATOM 2127 C C . ALA A 1 275 ? -5.763 1.808 7.582 1.00 96.25 275 ALA A C 1
ATOM 2129 O O . ALA A 1 275 ? -6.810 2.290 7.154 1.00 96.25 275 ALA A O 1
ATOM 2130 N N . ALA A 1 276 ? -5.669 1.306 8.818 1.00 98.19 276 ALA A N 1
ATOM 2131 C CA . ALA A 1 276 ? -6.763 1.305 9.783 1.00 98.19 276 ALA A CA 1
ATOM 2132 C C . ALA A 1 276 ? -7.196 2.721 10.192 1.00 98.19 276 ALA A C 1
ATOM 2134 O O . ALA A 1 276 ? -8.395 2.979 10.275 1.00 98.19 276 ALA A O 1
ATOM 2135 N N . LEU A 1 277 ? -6.256 3.650 10.402 1.00 96.06 277 LEU A N 1
ATOM 2136 C CA . LEU A 1 277 ? -6.555 5.048 10.730 1.00 96.06 277 LEU A CA 1
ATOM 2137 C C . LEU A 1 277 ? -7.344 5.742 9.607 1.00 96.06 277 LEU A C 1
ATOM 2139 O O . LEU A 1 277 ? -8.331 6.421 9.886 1.00 96.06 277 LEU A O 1
ATOM 2143 N N . ARG A 1 278 ? -6.954 5.512 8.346 1.00 95.62 278 ARG A N 1
ATOM 2144 C CA . ARG A 1 278 ? -7.655 6.006 7.144 1.00 95.62 278 ARG A CA 1
ATOM 2145 C C . ARG A 1 278 ? -9.052 5.414 7.002 1.00 95.62 278 ARG A C 1
ATOM 2147 O O . ARG A 1 278 ? -9.992 6.141 6.698 1.00 95.62 278 ARG A O 1
ATOM 2154 N N . ASP A 1 279 ? -9.200 4.117 7.255 1.00 98.12 279 ASP A N 1
ATOM 2155 C CA . ASP A 1 279 ? -10.509 3.463 7.280 1.00 98.12 279 ASP A CA 1
ATOM 2156 C C . ASP A 1 279 ? -11.392 4.019 8.415 1.00 98.12 279 ASP A C 1
ATOM 2158 O O . ASP A 1 279 ? -12.586 4.231 8.216 1.00 98.12 279 ASP A O 1
ATOM 2162 N N . CYS A 1 280 ? -10.831 4.320 9.593 1.00 97.75 280 CYS A N 1
ATOM 2163 C CA . CYS A 1 280 ? -11.585 4.940 10.690 1.00 97.75 280 CYS A CA 1
ATOM 2164 C C . CYS A 1 280 ? -12.038 6.365 10.351 1.00 97.75 280 CYS A C 1
ATOM 2166 O O . CYS A 1 280 ? -13.182 6.712 10.622 1.00 97.75 280 CYS A O 1
ATOM 2168 N N . GLU A 1 281 ? -11.180 7.181 9.738 1.00 95.06 281 GLU A N 1
ATOM 2169 C CA . GLU A 1 281 ? -11.545 8.531 9.293 1.00 95.06 281 GLU A CA 1
ATOM 2170 C C . GLU A 1 281 ? -12.626 8.501 8.200 1.00 95.06 281 GLU A C 1
ATOM 2172 O O . GLU A 1 281 ? -13.610 9.238 8.287 1.00 95.06 281 GLU A O 1
ATOM 2177 N N . GLN A 1 282 ? -12.500 7.609 7.210 1.00 95.88 282 GLN A N 1
ATOM 2178 C CA . GLN A 1 282 ? -13.521 7.427 6.176 1.00 95.88 282 GLN A CA 1
ATOM 2179 C C . GLN A 1 282 ? -14.849 6.958 6.790 1.00 95.88 282 GLN A C 1
ATOM 2181 O O . GLN A 1 282 ? -15.907 7.487 6.450 1.00 95.88 282 GLN A O 1
ATOM 2186 N N . ALA A 1 283 ? -14.805 6.027 7.749 1.00 97.19 283 ALA A N 1
ATOM 2187 C CA . ALA A 1 283 ? -15.986 5.592 8.487 1.00 97.19 283 ALA A CA 1
ATOM 2188 C C . ALA A 1 283 ? -16.640 6.737 9.277 1.00 97.19 283 ALA A C 1
ATOM 2190 O O . ALA A 1 283 ? -17.857 6.842 9.250 1.00 97.19 283 ALA A O 1
ATOM 2191 N N . LEU A 1 284 ? -15.860 7.609 9.927 1.00 94.75 284 LEU A N 1
ATOM 2192 C CA . LEU A 1 284 ? -16.368 8.766 10.683 1.00 94.75 284 LEU A CA 1
ATOM 2193 C C . LEU A 1 284 ? -16.853 9.919 9.794 1.00 94.75 284 LEU A C 1
ATOM 2195 O O . LEU A 1 284 ? -17.660 10.736 10.234 1.00 94.75 284 LEU A O 1
ATOM 2199 N N . THR A 1 285 ? -16.372 9.989 8.552 1.00 95.12 285 THR A N 1
ATOM 2200 C CA . THR A 1 285 ? -16.866 10.926 7.532 1.00 95.12 285 THR A CA 1
ATOM 2201 C C . THR A 1 285 ? -18.235 10.491 7.004 1.00 95.12 285 THR A C 1
ATOM 2203 O O . THR A 1 285 ? -19.078 11.339 6.726 1.00 95.12 285 THR A O 1
ATOM 2206 N N . LEU A 1 286 ? -18.465 9.178 6.900 1.00 94.88 286 LEU A N 1
ATOM 2207 C CA . LEU A 1 286 ? -19.731 8.578 6.463 1.00 94.88 286 LEU A CA 1
ATOM 2208 C C . LEU A 1 286 ? -20.761 8.440 7.603 1.00 94.88 286 LEU A C 1
ATOM 2210 O O . LEU A 1 286 ? -21.952 8.634 7.382 1.00 94.88 286 LEU A O 1
ATOM 2214 N N . ASP A 1 287 ? -20.313 8.103 8.815 1.00 93.50 287 ASP A N 1
ATOM 2215 C CA . ASP A 1 287 ? -21.124 7.953 10.029 1.00 93.50 287 ASP A CA 1
ATOM 2216 C C . ASP A 1 287 ? -20.335 8.470 11.245 1.00 93.50 287 ASP A C 1
ATOM 2218 O O . ASP A 1 287 ? -19.541 7.758 11.873 1.00 93.50 287 ASP A O 1
ATOM 2222 N N . SER A 1 288 ? -20.566 9.736 11.592 1.00 90.81 288 SER A N 1
ATOM 2223 C CA . SER A 1 288 ? -19.914 10.407 12.722 1.00 90.81 288 SER A CA 1
ATOM 2224 C C . SER A 1 288 ? -20.317 9.846 14.091 1.00 90.81 288 SER A C 1
ATOM 2226 O O . SER A 1 288 ? -19.637 10.126 15.080 1.00 90.81 288 SER A O 1
ATOM 2228 N N . ASN A 1 289 ? -21.374 9.027 14.155 1.00 88.94 289 ASN A N 1
ATOM 2229 C CA . ASN A 1 289 ? -21.869 8.378 15.367 1.00 88.94 289 ASN A CA 1
ATOM 2230 C C . ASN A 1 289 ? -21.311 6.946 15.542 1.00 88.94 289 ASN A C 1
ATOM 2232 O O . ASN A 1 289 ? -21.716 6.205 16.439 1.00 88.94 289 ASN A O 1
ATOM 2236 N N . SER A 1 290 ? -20.355 6.535 14.703 1.00 92.56 290 SER A N 1
ATOM 2237 C CA . SER A 1 290 ? -19.701 5.227 14.784 1.00 92.56 290 SER A CA 1
ATOM 2238 C C . SER A 1 290 ? -18.700 5.155 15.949 1.00 92.56 290 SER A C 1
ATOM 2240 O O . SER A 1 290 ? -17.491 5.346 15.776 1.00 92.56 290 SER A O 1
ATOM 2242 N N . SER A 1 291 ? -19.191 4.813 17.147 1.00 92.44 291 SER A N 1
ATOM 2243 C CA . SER A 1 291 ? -18.375 4.636 18.365 1.00 92.44 291 SER A CA 1
ATOM 2244 C C . SER A 1 291 ? -17.170 3.713 18.138 1.00 92.44 291 SER A C 1
ATOM 2246 O O . SER A 1 291 ? -16.036 4.028 18.503 1.00 92.44 291 SER A O 1
ATOM 2248 N N . LYS A 1 292 ? -17.384 2.607 17.414 1.00 92.94 292 LYS A N 1
ATOM 2249 C CA . LYS A 1 292 ? -16.336 1.650 17.029 1.00 92.94 292 LYS A CA 1
ATOM 2250 C C . LYS A 1 292 ? -15.240 2.280 16.169 1.00 92.94 292 LYS A C 1
ATOM 2252 O O . LYS A 1 292 ? -14.080 1.914 16.347 1.00 92.94 292 LYS A O 1
ATOM 2257 N N . ALA A 1 293 ? -15.575 3.178 15.241 1.00 95.69 293 ALA A N 1
ATOM 2258 C CA . ALA A 1 293 ? -14.581 3.867 14.419 1.00 95.69 293 ALA A CA 1
ATOM 2259 C C . ALA A 1 293 ? -13.823 4.928 15.232 1.00 95.69 293 ALA A C 1
ATOM 2261 O O . ALA A 1 293 ? -12.599 4.974 15.156 1.00 95.69 293 ALA A O 1
ATOM 2262 N N . ALA A 1 294 ? -14.513 5.698 16.079 1.00 94.81 294 ALA A N 1
ATOM 2263 C CA . ALA A 1 294 ? -13.895 6.696 16.957 1.00 94.81 294 ALA A CA 1
ATOM 2264 C C . ALA A 1 294 ? -12.918 6.069 17.973 1.00 94.81 294 ALA A C 1
ATOM 2266 O O . ALA A 1 294 ? -11.771 6.500 18.077 1.00 94.81 294 ALA A O 1
ATOM 2267 N N . TYR A 1 295 ? -13.306 4.982 18.652 1.00 95.44 295 TYR A N 1
ATOM 2268 C CA . TYR A 1 295 ? -12.394 4.248 19.539 1.00 95.44 295 TYR A CA 1
ATOM 2269 C C . TYR A 1 295 ? -11.177 3.681 18.784 1.00 95.44 295 TYR A C 1
ATOM 2271 O O . TYR A 1 295 ? -10.043 3.744 19.266 1.00 95.44 295 TYR A O 1
ATOM 2279 N N . ARG A 1 296 ? -11.388 3.134 17.577 1.00 96.50 296 ARG A N 1
ATOM 2280 C CA . ARG A 1 296 ? -10.295 2.607 16.744 1.00 96.50 296 ARG A CA 1
ATOM 2281 C C . ARG A 1 296 ? -9.380 3.717 16.226 1.00 96.50 296 ARG A C 1
ATOM 2283 O O . ARG A 1 296 ? -8.180 3.476 16.178 1.00 96.50 296 ARG A O 1
ATOM 2290 N N . GLN A 1 297 ? -9.890 4.914 15.927 1.00 95.81 297 GLN A N 1
ATOM 2291 C CA . GLN A 1 297 ? -9.084 6.090 15.580 1.00 95.81 297 GLN A CA 1
ATOM 2292 C C . GLN A 1 297 ? -8.118 6.434 16.725 1.00 95.81 297 GLN A C 1
ATOM 2294 O O . GLN A 1 297 ? -6.909 6.476 16.500 1.00 95.81 297 GLN A O 1
ATOM 2299 N N . ALA A 1 298 ? -8.621 6.551 17.961 1.00 94.94 298 ALA A N 1
ATOM 2300 C CA . ALA A 1 298 ? -7.790 6.783 19.145 1.00 94.94 298 ALA A CA 1
ATOM 2301 C C . ALA A 1 298 ? -6.748 5.668 19.354 1.00 94.94 298 ALA A C 1
ATOM 2303 O O . ALA A 1 298 ? -5.583 5.954 19.639 1.00 94.94 298 ALA A O 1
ATOM 2304 N N . ARG A 1 299 ? -7.122 4.392 19.152 1.00 95.75 299 ARG A N 1
ATOM 2305 C CA . ARG A 1 299 ? -6.160 3.280 19.235 1.00 95.75 299 ARG A CA 1
ATOM 2306 C C . ARG A 1 299 ? -5.099 3.344 18.135 1.00 95.75 299 ARG A C 1
ATOM 2308 O O . ARG A 1 299 ? -3.939 3.105 18.438 1.00 95.75 299 ARG A O 1
ATOM 2315 N N . CYS A 1 300 ? -5.459 3.675 16.894 1.00 94.69 300 CYS A N 1
ATOM 2316 C CA . CYS A 1 300 ? -4.492 3.813 15.803 1.00 94.69 300 CYS A CA 1
ATOM 2317 C C . CYS A 1 300 ? -3.492 4.942 16.082 1.00 94.69 300 CYS A C 1
ATOM 2319 O O . CYS A 1 300 ? -2.300 4.750 15.876 1.00 94.69 300 CYS A O 1
ATOM 2321 N N . LEU A 1 301 ? -3.957 6.089 16.591 1.00 91.38 301 LEU A N 1
ATOM 2322 C CA . LEU A 1 301 ? -3.089 7.205 16.984 1.00 91.38 301 LEU A CA 1
ATOM 2323 C C . LEU A 1 301 ? -2.119 6.799 18.105 1.00 91.38 301 LEU A C 1
ATOM 2325 O O . LEU A 1 301 ? -0.932 7.097 18.019 1.00 91.38 301 LEU A O 1
ATOM 2329 N N . PHE A 1 302 ? -2.589 6.041 19.103 1.00 91.69 302 PHE A N 1
ATOM 2330 C CA . PHE A 1 302 ? -1.735 5.495 20.163 1.00 91.69 302 PHE A CA 1
ATOM 2331 C C . PHE A 1 302 ? -0.680 4.501 19.638 1.00 91.69 302 PHE A C 1
ATOM 2333 O O . PHE A 1 302 ? 0.489 4.613 19.996 1.00 91.69 302 PHE A O 1
ATOM 2340 N N . GLU A 1 303 ? -1.061 3.552 18.776 1.00 89.19 303 GLU A N 1
ATOM 2341 C CA . GLU A 1 303 ? -0.129 2.581 18.167 1.00 89.19 303 GLU A CA 1
ATOM 2342 C C . GLU A 1 303 ? 0.885 3.256 17.222 1.00 89.19 303 GLU A C 1
ATOM 2344 O O . GLU A 1 303 ? 2.003 2.774 17.065 1.00 89.19 303 GLU A O 1
ATOM 2349 N N . MET A 1 304 ? 0.513 4.393 16.622 1.00 84.19 304 MET A N 1
ATOM 2350 C CA . MET A 1 304 ? 1.411 5.271 15.863 1.00 84.19 304 MET A CA 1
ATOM 2351 C C . MET A 1 304 ? 2.233 6.218 16.757 1.00 84.19 304 MET A C 1
ATOM 2353 O O . MET A 1 304 ? 2.858 7.119 16.220 1.00 84.19 304 MET A O 1
ATOM 2357 N N . GLU A 1 305 ? 2.244 6.060 18.086 1.00 84.50 305 GLU A N 1
ATOM 2358 C CA . GLU A 1 305 ? 2.943 6.926 19.060 1.00 84.50 305 GLU A CA 1
ATOM 2359 C C . GLU A 1 305 ? 2.535 8.429 19.023 1.00 84.50 305 GLU A C 1
ATOM 2361 O O . GLU A 1 305 ? 3.242 9.287 19.557 1.00 84.50 305 GLU A O 1
ATOM 2366 N N . TRP A 1 306 ? 1.378 8.776 18.437 1.00 83.94 306 TRP A N 1
ATOM 2367 C CA . TRP A 1 306 ? 0.811 10.141 18.392 1.00 83.94 306 TRP A CA 1
ATOM 2368 C C . TRP A 1 306 ? -0.056 10.378 19.638 1.00 83.94 306 TRP A C 1
ATOM 2370 O O . TRP A 1 306 ? -1.284 10.458 19.577 1.00 83.94 306 TRP A O 1
ATOM 2380 N N . PHE A 1 307 ? 0.584 10.364 20.813 1.00 86.50 307 PHE A N 1
ATOM 2381 C CA . PHE A 1 307 ? -0.119 10.307 22.101 1.00 86.50 307 PHE A CA 1
ATOM 2382 C C . PHE A 1 307 ? -0.993 11.535 22.429 1.00 86.50 307 PHE A C 1
ATOM 2384 O O . PHE A 1 307 ? -2.100 11.310 22.920 1.00 86.50 307 PHE A O 1
ATOM 2391 N N . PRO A 1 308 ? -0.590 12.797 22.160 1.00 87.31 308 PRO A N 1
ATOM 2392 C CA . PRO A 1 308 ? -1.459 13.960 22.380 1.00 87.31 308 PRO A CA 1
ATOM 2393 C C . PRO A 1 308 ? -2.729 13.918 21.517 1.00 87.31 308 PRO A C 1
ATOM 2395 O O . PRO A 1 308 ? -3.830 14.204 21.983 1.00 87.31 308 PRO A O 1
ATOM 2398 N N . GLU A 1 309 ? -2.594 13.502 20.258 1.00 88.25 309 GLU A N 1
ATOM 2399 C CA . GLU A 1 309 ? -3.702 13.337 19.320 1.00 88.25 309 GLU A CA 1
ATOM 2400 C C . GLU A 1 309 ? -4.601 12.164 19.737 1.00 88.25 309 GLU A C 1
ATOM 2402 O O . GLU A 1 309 ? -5.826 12.265 19.651 1.00 88.25 309 GLU A O 1
ATOM 2407 N N . ALA A 1 310 ? -4.015 11.071 20.238 1.00 91.31 310 ALA A N 1
ATOM 2408 C CA . ALA A 1 310 ? -4.744 9.933 20.791 1.00 91.31 310 ALA A CA 1
ATOM 2409 C C . ALA A 1 310 ? -5.541 10.309 22.052 1.00 91.31 310 ALA A C 1
ATOM 2411 O O . ALA A 1 310 ? -6.691 9.889 22.183 1.00 91.31 310 ALA A O 1
ATOM 2412 N N . GLU A 1 311 ? -4.972 11.117 22.955 1.00 93.06 311 GLU A N 1
ATOM 2413 C CA . GLU A 1 311 ? -5.662 11.629 24.146 1.00 93.06 311 GLU A CA 1
ATOM 2414 C C . GLU A 1 311 ? -6.837 12.535 23.762 1.00 93.06 311 GLU A C 1
ATOM 2416 O O . GLU A 1 311 ? -7.950 12.352 24.261 1.00 93.06 311 GLU A O 1
ATOM 2421 N N . ALA A 1 312 ? -6.626 13.469 22.831 1.00 91.94 312 ALA A N 1
ATOM 2422 C CA . ALA A 1 312 ? -7.668 14.379 22.365 1.00 91.94 312 ALA A CA 1
ATOM 2423 C C . ALA A 1 312 ? -8.803 13.630 21.634 1.00 91.94 312 ALA A C 1
ATOM 2425 O O . ALA A 1 312 ? -9.986 13.873 21.888 1.00 91.94 312 ALA A O 1
ATOM 2426 N N . CYS A 1 313 ? -8.456 12.649 20.793 1.00 92.62 313 CYS A N 1
ATOM 2427 C CA . CYS A 1 313 ? -9.407 11.756 20.132 1.00 92.62 313 CYS A CA 1
ATOM 2428 C C . CYS A 1 313 ? -10.201 10.907 21.144 1.00 92.62 313 CYS A C 1
ATOM 2430 O O . CYS A 1 313 ? -11.428 10.826 21.048 1.00 92.62 313 CYS A O 1
ATOM 2432 N N . LEU A 1 314 ? -9.538 10.328 22.154 1.00 93.25 314 LEU A N 1
ATOM 2433 C CA . LEU A 1 314 ? -10.201 9.526 23.187 1.00 93.25 314 LEU A CA 1
ATOM 2434 C C . LEU A 1 314 ? -11.095 10.378 24.098 1.00 93.25 314 LEU A C 1
ATOM 2436 O O . LEU A 1 314 ? -12.186 9.944 24.457 1.00 93.25 314 LEU A O 1
ATOM 2440 N N . THR A 1 315 ? -10.680 11.604 24.420 1.00 92.00 315 THR A N 1
ATOM 2441 C CA . THR A 1 315 ? -11.488 12.563 25.188 1.00 92.00 315 THR A CA 1
ATOM 2442 C C . THR A 1 315 ? -12.766 12.912 24.429 1.00 92.00 315 THR A C 1
ATOM 2444 O O . THR A 1 315 ? -13.859 12.821 24.988 1.00 92.00 315 THR A O 1
ATOM 2447 N N . ARG A 1 316 ? -12.660 13.202 23.124 1.00 90.81 316 ARG A N 1
ATOM 2448 C CA . ARG A 1 316 ? -13.828 13.413 22.259 1.00 90.81 316 ARG A CA 1
ATOM 2449 C C . ARG A 1 316 ? -14.727 12.174 22.197 1.00 90.81 316 ARG A C 1
ATOM 2451 O O . ARG A 1 316 ? -15.941 12.314 22.321 1.00 90.81 316 ARG A O 1
ATOM 2458 N N . PHE A 1 317 ? -14.158 10.974 22.052 1.00 92.62 317 PHE A N 1
ATOM 2459 C CA . PHE A 1 317 ? -14.920 9.720 22.125 1.00 92.62 317 PHE A CA 1
ATOM 2460 C C . PHE A 1 317 ? -15.697 9.619 23.446 1.00 92.62 317 PHE A C 1
ATOM 2462 O O . PHE A 1 317 ? -16.886 9.313 23.425 1.00 92.62 317 PHE A O 1
ATOM 2469 N N . MET A 1 318 ? -15.066 9.935 24.581 1.00 90.94 318 MET A N 1
ATOM 2470 C CA . MET A 1 318 ? -15.716 9.862 25.890 1.00 90.94 318 MET A CA 1
ATOM 2471 C C . MET A 1 318 ? -16.862 10.868 26.059 1.00 90.94 318 MET A C 1
ATOM 2473 O O . MET A 1 318 ? -17.850 10.566 26.726 1.00 90.94 318 MET A O 1
ATOM 2477 N N . THR A 1 319 ? -16.755 12.050 25.446 1.00 91.19 319 THR A N 1
ATOM 2478 C CA . THR A 1 319 ? -17.838 13.045 25.416 1.00 91.19 319 THR A CA 1
ATOM 2479 C C . THR A 1 319 ? -18.991 12.620 24.503 1.00 91.19 319 THR A C 1
ATOM 2481 O O . THR A 1 319 ? -20.148 12.837 24.851 1.00 91.19 319 THR A O 1
ATOM 2484 N N . CYS A 1 320 ? -18.701 12.013 23.347 1.00 90.38 320 CYS A N 1
ATOM 2485 C CA . CYS A 1 320 ? -19.724 11.589 22.385 1.00 90.38 320 CYS A CA 1
ATOM 2486 C C . CYS A 1 320 ? -20.434 10.278 22.771 1.00 90.38 320 CYS A C 1
ATOM 2488 O O . CYS A 1 320 ? -21.598 10.106 22.422 1.00 90.38 320 CYS A O 1
ATOM 2490 N N . PHE A 1 321 ? -19.761 9.366 23.481 1.00 92.44 321 PHE A N 1
ATOM 2491 C CA . PHE A 1 321 ? -20.255 8.014 23.781 1.00 92.44 321 PHE A CA 1
ATOM 2492 C C . PHE A 1 321 ? -20.154 7.672 25.285 1.00 92.44 321 PHE A C 1
ATOM 2494 O O . PHE A 1 321 ? -19.477 6.704 25.650 1.00 92.44 321 PHE A O 1
ATOM 2501 N N . PRO A 1 322 ? -20.816 8.440 26.179 1.00 90.19 322 PRO A N 1
ATOM 2502 C CA . PRO A 1 322 ? -20.649 8.327 27.634 1.00 90.19 322 PRO A CA 1
ATOM 2503 C C . PRO A 1 322 ? -20.935 6.922 28.192 1.00 90.19 322 PRO A C 1
ATOM 2505 O O . PRO A 1 322 ? -20.278 6.490 29.143 1.00 90.19 322 PRO A O 1
ATOM 2508 N N . ASP A 1 323 ? -21.859 6.180 27.577 1.00 89.12 323 ASP A N 1
ATOM 2509 C CA . ASP A 1 323 ? -22.229 4.823 27.996 1.00 89.12 323 ASP A CA 1
ATOM 2510 C C . ASP A 1 323 ? -21.100 3.795 27.767 1.00 89.12 323 ASP A C 1
ATOM 2512 O O . ASP A 1 323 ? -20.924 2.862 28.555 1.00 89.12 323 ASP A O 1
ATOM 2516 N N . GLU A 1 324 ? -20.273 3.979 26.729 1.00 88.69 324 GLU A N 1
ATOM 2517 C CA . GLU A 1 324 ? -19.166 3.068 26.394 1.00 88.69 324 GLU A CA 1
ATOM 2518 C C . GLU A 1 324 ? -17.873 3.361 27.185 1.00 88.69 324 GLU A C 1
ATOM 2520 O O . GLU A 1 324 ? -16.993 2.494 27.299 1.00 88.69 324 GLU A O 1
ATOM 2525 N N . CYS A 1 325 ? -17.768 4.538 27.813 1.00 84.75 325 CYS A N 1
ATOM 2526 C CA . CYS A 1 325 ? -16.607 4.979 28.601 1.00 84.75 325 CYS A CA 1
ATOM 2527 C C . CYS A 1 325 ? -16.221 4.020 29.729 1.00 84.75 325 CYS A C 1
ATOM 2529 O O . CYS A 1 325 ? -15.054 3.907 30.109 1.00 84.75 325 CYS A O 1
ATOM 2531 N N . ASN A 1 326 ? -17.204 3.317 30.295 1.00 85.38 326 ASN A N 1
ATOM 2532 C CA . ASN A 1 326 ? -16.979 2.444 31.438 1.00 85.38 326 ASN A CA 1
ATOM 2533 C C . ASN A 1 326 ? -16.371 1.078 31.086 1.00 85.38 326 ASN A C 1
ATOM 2535 O O . ASN A 1 326 ? -15.984 0.343 32.003 1.00 85.38 326 ASN A O 1
ATOM 2539 N N . THR A 1 327 ? -16.236 0.751 29.796 1.00 93.00 327 THR A N 1
ATOM 2540 C CA . THR A 1 327 ? -15.669 -0.521 29.331 1.00 93.00 327 THR A CA 1
ATOM 2541 C C . THR A 1 327 ? -14.191 -0.689 29.712 1.00 93.00 327 THR A C 1
ATOM 2543 O O . THR A 1 327 ? -13.411 0.264 29.788 1.00 93.00 327 THR A O 1
ATOM 2546 N N . LYS A 1 328 ? -13.766 -1.946 29.921 1.00 93.12 328 LYS A N 1
ATOM 2547 C CA . LYS A 1 328 ? -12.366 -2.283 30.255 1.00 93.12 328 LYS A CA 1
ATOM 2548 C C . LYS A 1 328 ? -11.373 -1.843 29.169 1.00 93.12 328 LYS A C 1
ATOM 2550 O O . LYS A 1 328 ? -10.231 -1.540 29.494 1.00 93.12 328 LYS A O 1
ATOM 2555 N N . LEU A 1 329 ? -11.807 -1.821 27.906 1.00 91.38 329 LEU A N 1
ATOM 2556 C CA . LEU A 1 329 ? -10.988 -1.448 26.749 1.00 91.38 329 LEU A CA 1
ATOM 2557 C C . LEU A 1 329 ? -10.665 0.051 26.743 1.00 91.38 329 LEU A C 1
ATOM 2559 O O . LEU A 1 329 ? -9.498 0.417 26.634 1.00 91.38 329 LEU A O 1
ATOM 2563 N N . VAL A 1 330 ? -11.678 0.899 26.948 1.00 93.81 330 VAL A N 1
ATOM 2564 C CA . VAL A 1 330 ? -11.522 2.361 26.995 1.00 93.81 330 VAL A CA 1
ATOM 2565 C C . VAL A 1 330 ? -10.644 2.779 28.176 1.00 93.81 330 VAL A C 1
ATOM 2567 O O . VAL A 1 330 ? -9.642 3.460 27.977 1.00 93.81 330 VAL A O 1
ATOM 2570 N N . LYS A 1 331 ? -10.928 2.272 29.384 1.00 93.56 331 LYS A N 1
ATOM 2571 C CA . LYS A 1 331 ? -10.109 2.523 30.589 1.00 93.56 331 LYS A CA 1
ATOM 2572 C C . LYS A 1 331 ? -8.687 1.957 30.502 1.00 93.56 331 LYS A C 1
ATOM 2574 O O . LYS A 1 331 ? -7.788 2.437 31.189 1.00 93.56 331 LYS A O 1
ATOM 2579 N N . GLY A 1 332 ? -8.484 0.906 29.705 1.00 94.69 332 GLY A N 1
ATOM 2580 C CA . GLY A 1 332 ? -7.158 0.376 29.388 1.00 94.69 332 GLY A CA 1
ATOM 2581 C C . GLY A 1 332 ? -6.370 1.366 28.536 1.00 94.69 332 GLY A C 1
ATOM 2582 O O . GLY A 1 332 ? -5.330 1.847 28.974 1.00 94.69 332 GLY A O 1
ATOM 2583 N N . LEU A 1 333 ? -6.924 1.737 27.378 1.00 94.62 333 LEU A N 1
ATOM 2584 C CA . LEU A 1 333 ? -6.305 2.679 26.445 1.00 94.62 333 LEU A CA 1
ATOM 2585 C C . LEU A 1 333 ? -6.040 4.055 27.080 1.00 94.62 333 LEU A C 1
ATOM 2587 O O . LEU A 1 333 ? -4.971 4.617 26.875 1.00 94.62 333 LEU A O 1
ATOM 2591 N N . GLU A 1 334 ? -6.964 4.569 27.894 1.00 95.44 334 GLU A N 1
ATOM 2592 C CA . GLU A 1 334 ? -6.784 5.825 28.635 1.00 95.44 334 GLU A CA 1
ATOM 2593 C C . GLU A 1 334 ? -5.563 5.771 29.570 1.00 95.44 334 GLU A C 1
ATOM 2595 O O . GLU A 1 334 ? -4.752 6.698 29.598 1.00 95.44 334 GLU A O 1
ATOM 2600 N N . ARG A 1 335 ? -5.400 4.669 30.317 1.00 94.56 335 ARG A N 1
ATOM 2601 C CA . ARG A 1 335 ? -4.241 4.464 31.197 1.00 94.56 335 ARG A CA 1
ATOM 2602 C C . ARG A 1 335 ? -2.948 4.358 30.391 1.00 94.56 335 ARG A C 1
ATOM 2604 O O . ARG A 1 335 ? -1.943 4.936 30.798 1.00 94.56 335 ARG A O 1
ATOM 2611 N N . ASP A 1 336 ? -2.978 3.630 29.278 1.00 94.12 336 ASP A N 1
ATOM 2612 C CA . ASP A 1 336 ? -1.812 3.414 28.422 1.00 94.12 336 ASP A CA 1
ATOM 2613 C C . ASP A 1 336 ? -1.336 4.735 27.785 1.00 94.12 336 ASP A C 1
ATOM 2615 O O . ASP A 1 336 ? -0.142 5.035 27.836 1.00 94.12 336 ASP A O 1
ATOM 2619 N N . ILE A 1 337 ? -2.260 5.566 27.279 1.00 93.38 337 ILE A N 1
ATOM 2620 C CA . ILE A 1 337 ? -1.974 6.914 26.749 1.00 93.38 337 ILE A CA 1
ATOM 2621 C C . ILE A 1 337 ? -1.369 7.808 27.838 1.00 93.38 337 ILE A C 1
ATOM 2623 O O . ILE A 1 337 ? -0.305 8.391 27.630 1.00 93.38 337 ILE A O 1
ATOM 2627 N N . LYS A 1 338 ? -1.992 7.880 29.023 1.00 93.31 338 LYS A N 1
ATOM 2628 C CA . LYS A 1 338 ? -1.495 8.713 30.134 1.00 93.31 338 LYS A CA 1
ATOM 2629 C C . LYS A 1 338 ? -0.103 8.281 30.601 1.00 93.31 338 LYS A C 1
ATOM 2631 O O . LYS A 1 338 ? 0.753 9.130 30.837 1.00 93.31 338 LYS A O 1
ATOM 2636 N N . ALA A 1 339 ? 0.157 6.976 30.679 1.00 91.31 339 ALA A N 1
ATOM 2637 C CA . ALA A 1 339 ? 1.483 6.453 31.004 1.00 91.31 339 ALA A CA 1
ATOM 2638 C C . ALA A 1 339 ? 2.529 6.797 29.925 1.00 91.31 339 ALA A C 1
ATOM 2640 O O . ALA A 1 339 ? 3.659 7.156 30.258 1.00 91.31 339 ALA A O 1
ATOM 2641 N N . ALA A 1 340 ? 2.156 6.729 28.642 1.00 88.69 340 ALA A N 1
ATOM 2642 C CA . ALA A 1 340 ? 3.036 7.091 27.535 1.00 88.69 340 ALA A CA 1
ATOM 2643 C C . ALA A 1 340 ? 3.390 8.592 27.539 1.00 88.69 340 ALA A C 1
ATOM 2645 O O . ALA A 1 340 ? 4.569 8.936 27.435 1.00 88.69 340 ALA A O 1
ATOM 2646 N N . LEU A 1 341 ? 2.405 9.472 27.757 1.00 87.94 341 LEU A N 1
ATOM 2647 C CA . LEU A 1 341 ? 2.605 10.923 27.872 1.00 87.94 341 LEU A CA 1
ATOM 2648 C C . LEU A 1 341 ? 3.552 11.291 29.023 1.00 87.94 341 LEU A C 1
ATOM 2650 O O . LEU A 1 341 ? 4.480 12.072 28.819 1.00 87.94 341 LEU A O 1
ATOM 2654 N N . VAL A 1 342 ? 3.385 10.686 30.207 1.00 88.31 342 VAL A N 1
ATOM 2655 C CA . VAL A 1 342 ? 4.315 10.884 31.336 1.00 88.31 342 VAL A CA 1
ATOM 2656 C C . VAL A 1 342 ? 5.730 10.425 30.969 1.00 88.31 342 VAL A C 1
ATOM 2658 O O . VAL A 1 342 ? 6.687 11.164 31.178 1.00 88.31 342 VAL A O 1
ATOM 2661 N N . SER A 1 343 ? 5.885 9.259 30.334 1.00 81.06 343 SER A N 1
ATOM 2662 C CA . SER A 1 343 ? 7.220 8.774 29.947 1.00 81.06 343 SER A CA 1
ATOM 2663 C C . SER A 1 343 ? 7.939 9.690 28.942 1.00 81.06 343 SER A C 1
ATOM 2665 O O . SER A 1 343 ? 9.160 9.835 29.009 1.00 81.06 343 SER A O 1
ATOM 2667 N N . GLN A 1 344 ? 7.202 10.371 28.053 1.00 70.00 344 GLN A N 1
ATOM 2668 C CA . GLN A 1 344 ? 7.785 11.347 27.127 1.00 70.00 344 GLN A CA 1
ATOM 2669 C C . GLN A 1 344 ? 8.277 12.624 27.826 1.00 70.00 344 GLN A C 1
ATOM 2671 O O . GLN A 1 344 ? 9.258 13.214 27.369 1.00 70.00 344 GLN A O 1
ATOM 2676 N N . THR A 1 345 ? 7.644 13.059 28.924 1.00 66.12 345 THR A N 1
ATOM 2677 C CA . THR A 1 345 ? 8.118 14.236 29.674 1.00 66.12 345 THR A CA 1
ATOM 2678 C C . THR A 1 345 ? 9.350 13.912 30.524 1.00 66.12 345 THR A C 1
ATOM 2680 O O . THR A 1 345 ? 10.251 14.747 30.634 1.00 66.12 345 THR A O 1
ATOM 2683 N N . GLU A 1 346 ? 9.458 12.685 31.042 1.00 59.88 346 GLU A N 1
ATOM 2684 C CA . GLU A 1 346 ? 10.609 12.220 31.830 1.00 59.88 346 GLU A CA 1
ATOM 2685 C C . GLU A 1 346 ? 11.869 11.943 30.984 1.00 59.88 346 GLU A C 1
ATOM 2687 O O . GLU A 1 346 ? 12.968 12.322 31.401 1.00 59.88 346 GLU A O 1
ATOM 2692 N N . ASP A 1 347 ? 11.739 11.405 29.759 1.00 51.84 347 ASP A N 1
ATOM 2693 C CA . ASP A 1 347 ? 12.856 11.265 28.793 1.00 51.84 347 ASP A CA 1
ATOM 2694 C C . ASP A 1 347 ? 13.457 12.649 28.399 1.00 51.84 347 ASP A C 1
ATOM 2696 O O . ASP A 1 347 ? 14.587 12.748 27.904 1.00 51.84 347 ASP A O 1
ATOM 2700 N N . GLY A 1 348 ? 12.747 13.754 28.672 1.00 48.56 348 GLY A N 1
ATOM 2701 C CA . GLY A 1 348 ? 13.269 15.123 28.587 1.00 48.56 348 GLY A CA 1
ATOM 2702 C C . GLY A 1 348 ? 14.285 15.490 29.679 1.00 48.56 348 GLY A C 1
ATOM 2703 O O . GLY A 1 348 ? 15.116 16.370 29.456 1.00 48.56 348 GLY A O 1
ATOM 2704 N N . ASN A 1 349 ? 14.265 14.796 30.824 1.00 39.91 349 ASN A N 1
ATOM 2705 C CA . ASN A 1 349 ? 14.995 15.148 32.048 1.00 39.91 349 ASN A CA 1
ATOM 2706 C C . ASN A 1 349 ? 16.131 14.158 32.407 1.00 39.91 349 ASN A C 1
ATOM 2708 O O . ASN A 1 349 ? 16.553 14.040 33.558 1.00 39.91 349 ASN A O 1
ATOM 2712 N N . GLY A 1 350 ? 16.671 13.462 31.401 1.00 41.16 350 GLY A N 1
ATOM 2713 C CA . GLY A 1 350 ? 18.043 12.937 31.422 1.00 41.16 350 GLY A CA 1
ATOM 2714 C C . GLY A 1 350 ? 18.336 11.703 32.286 1.00 41.16 350 GLY A C 1
ATOM 2715 O O . GLY A 1 350 ? 19.513 11.375 32.449 1.00 41.16 350 GLY A O 1
ATOM 2716 N N . LYS A 1 351 ? 17.330 11.002 32.831 1.00 44.12 351 LYS A N 1
ATOM 2717 C CA . LYS A 1 351 ? 17.528 9.747 33.587 1.00 44.12 351 LYS A CA 1
ATOM 2718 C C . LYS A 1 351 ? 16.394 8.735 33.377 1.00 44.12 351 LYS A C 1
ATOM 2720 O O . LYS A 1 351 ? 15.416 8.757 34.112 1.00 44.12 351 LYS A O 1
ATOM 2725 N N . ALA A 1 352 ? 16.588 7.770 32.477 1.00 41.41 352 ALA A N 1
ATOM 2726 C CA . ALA A 1 352 ? 15.759 6.563 32.398 1.00 41.41 352 ALA A CA 1
ATOM 2727 C C . ALA A 1 352 ? 16.632 5.312 32.198 1.00 41.41 352 ALA A C 1
ATOM 2729 O O . ALA A 1 352 ? 17.575 5.310 31.405 1.00 41.41 352 ALA A O 1
ATOM 2730 N N . SER A 1 353 ? 16.351 4.247 32.954 1.00 36.50 353 SER A N 1
ATOM 2731 C CA . SER A 1 353 ? 17.133 3.006 32.950 1.00 36.50 353 SER A CA 1
ATOM 2732 C C . SER A 1 353 ? 16.585 1.992 31.937 1.00 36.50 353 SER A C 1
ATOM 2734 O O . SER A 1 353 ? 15.385 1.764 31.809 1.00 36.50 353 SER A O 1
ATOM 2736 N N . ASN A 1 354 ? 17.487 1.352 31.193 1.00 40.25 354 ASN A N 1
ATOM 2737 C CA . ASN A 1 354 ? 17.169 0.662 29.938 1.00 40.25 354 ASN A CA 1
ATOM 2738 C C . ASN A 1 354 ? 16.533 -0.746 30.096 1.00 40.25 354 ASN A C 1
ATOM 2740 O O . ASN A 1 354 ? 16.787 -1.621 29.272 1.00 40.25 354 ASN A O 1
ATOM 2744 N N . ARG A 1 355 ? 15.784 -1.022 31.181 1.00 35.62 355 ARG A N 1
ATOM 2745 C CA . ARG A 1 355 ? 15.384 -2.398 31.571 1.00 35.62 355 ARG A CA 1
ATOM 2746 C C . ARG A 1 355 ? 13.922 -2.801 31.338 1.00 35.62 355 ARG A C 1
ATOM 2748 O O . ARG A 1 355 ? 13.681 -3.997 31.222 1.00 35.62 355 ARG A O 1
ATOM 2755 N N . GLU A 1 356 ? 12.967 -1.876 31.200 1.00 36.84 356 GLU A N 1
ATOM 2756 C CA . GLU A 1 356 ? 11.538 -2.240 31.024 1.00 36.84 356 GLU A CA 1
ATOM 2757 C C . GLU A 1 356 ? 10.952 -1.979 29.624 1.00 36.84 356 GLU A C 1
ATOM 2759 O O . GLU A 1 356 ? 9.917 -2.553 29.277 1.00 36.84 356 GLU A O 1
ATOM 2764 N N . ARG A 1 357 ? 11.646 -1.225 28.755 1.00 41.72 357 ARG A N 1
ATOM 2765 C CA . ARG A 1 357 ? 11.237 -1.014 27.343 1.00 41.72 357 ARG A CA 1
ATOM 2766 C C . ARG A 1 357 ? 11.144 -2.331 26.544 1.00 41.72 357 ARG A C 1
ATOM 2768 O O . ARG A 1 357 ? 10.439 -2.389 25.543 1.00 41.72 357 ARG A O 1
ATOM 2775 N N . SER A 1 358 ? 11.805 -3.400 27.002 1.00 37.44 358 SER A N 1
ATOM 2776 C CA . SER A 1 358 ? 11.971 -4.669 26.272 1.00 37.44 358 SER A CA 1
ATOM 2777 C C . SER A 1 358 ? 10.754 -5.613 26.249 1.00 37.44 358 SER A C 1
ATOM 2779 O O . SER A 1 358 ? 10.866 -6.690 25.669 1.00 37.44 358 SER A O 1
ATOM 2781 N N . ARG A 1 359 ? 9.617 -5.278 26.882 1.00 38.09 359 ARG A N 1
ATOM 2782 C CA . ARG A 1 359 ? 8.431 -6.168 26.942 1.00 38.09 359 ARG A CA 1
ATOM 2783 C C . ARG A 1 359 ? 7.136 -5.601 26.348 1.00 38.09 359 ARG A C 1
ATOM 2785 O O . ARG A 1 359 ? 6.151 -6.330 26.307 1.00 38.09 359 ARG A O 1
ATOM 2792 N N . ARG A 1 360 ? 7.087 -4.328 25.925 1.00 41.53 360 ARG A N 1
ATOM 2793 C CA . ARG A 1 360 ? 5.811 -3.687 25.527 1.00 41.53 360 ARG A CA 1
ATOM 2794 C C . ARG A 1 360 ? 5.522 -3.613 24.028 1.00 41.53 360 ARG A C 1
ATOM 2796 O O . ARG A 1 360 ? 4.350 -3.533 23.690 1.00 41.53 360 ARG A O 1
ATOM 2803 N N . HIS A 1 361 ? 6.518 -3.687 23.141 1.00 38.78 361 HIS A N 1
ATOM 2804 C CA . HIS A 1 361 ? 6.258 -3.703 21.696 1.00 38.78 361 HIS A CA 1
ATOM 2805 C C . HIS A 1 361 ? 7.244 -4.590 20.920 1.00 38.78 361 HIS A C 1
ATOM 2807 O O . HIS A 1 361 ? 8.362 -4.176 20.621 1.00 38.78 361 HIS A O 1
ATOM 2813 N N . GLU A 1 362 ? 6.788 -5.775 20.503 1.00 36.44 362 GLU A N 1
ATOM 2814 C CA . GLU A 1 362 ? 7.407 -6.534 19.400 1.00 36.44 362 GLU A CA 1
ATOM 2815 C C . GLU A 1 362 ? 6.865 -6.110 18.020 1.00 36.44 362 GLU A C 1
ATOM 2817 O O . GLU A 1 362 ? 7.451 -6.438 16.992 1.00 36.44 362 GLU A O 1
ATOM 2822 N N . PHE A 1 363 ? 5.758 -5.356 17.971 1.00 38.97 363 PHE A N 1
ATOM 2823 C CA . PHE A 1 363 ? 5.138 -4.935 16.708 1.00 38.97 363 PHE A CA 1
ATOM 2824 C C . PHE A 1 363 ? 5.737 -3.652 16.107 1.00 38.97 363 PHE A C 1
ATOM 2826 O O . PHE A 1 363 ? 5.837 -3.574 14.883 1.00 38.97 363 PHE A O 1
ATOM 2833 N N . TYR A 1 364 ? 6.180 -2.701 16.943 1.00 35.66 364 TYR A N 1
ATOM 2834 C CA . TYR A 1 364 ? 6.869 -1.462 16.547 1.00 35.66 364 TYR A CA 1
ATOM 2835 C C . TYR A 1 364 ? 7.890 -1.057 17.632 1.00 35.66 364 TYR A C 1
ATOM 2837 O O . TYR A 1 364 ? 7.490 -0.821 18.767 1.00 35.66 364 TYR A O 1
ATOM 2845 N N . PRO A 1 365 ? 9.205 -0.981 17.355 1.00 34.66 365 PRO A N 1
ATOM 2846 C CA . PRO A 1 365 ? 10.192 -0.697 18.400 1.00 34.66 365 PRO A CA 1
ATOM 2847 C C . PRO A 1 365 ? 10.100 0.754 18.904 1.00 34.66 365 PRO A C 1
ATOM 2849 O O . PRO A 1 365 ? 10.187 1.675 18.103 1.00 34.66 365 PRO A O 1
ATOM 2852 N N . SER A 1 366 ? 10.051 0.958 20.228 1.00 41.31 366 SER A N 1
ATOM 2853 C CA . SER A 1 366 ? 9.866 2.249 20.949 1.00 41.31 366 SER A CA 1
ATOM 2854 C C . SER A 1 366 ? 10.907 3.369 20.672 1.00 41.31 366 SER A C 1
ATOM 2856 O O . SER A 1 366 ? 10.959 4.389 21.359 1.00 41.31 366 SER A O 1
ATOM 2858 N N . SER A 1 367 ? 11.768 3.200 19.669 1.00 40.69 367 SER A N 1
ATOM 2859 C CA . SER A 1 367 ? 12.638 4.234 19.104 1.00 40.69 367 SER A CA 1
ATOM 2860 C C . SER A 1 367 ? 12.078 4.869 17.819 1.00 40.69 367 SER A C 1
ATOM 2862 O O . SER A 1 367 ? 12.815 5.591 17.147 1.00 40.69 367 SER A O 1
ATOM 2864 N N . VAL A 1 368 ? 10.813 4.611 17.440 1.00 43.84 368 VAL A N 1
ATOM 2865 C CA . VAL A 1 368 ? 10.219 5.170 16.208 1.00 43.84 368 VAL A CA 1
ATOM 2866 C C . VAL A 1 368 ? 9.959 6.674 16.326 1.00 43.84 368 VAL A C 1
ATOM 2868 O O . VAL A 1 368 ? 10.376 7.395 15.420 1.00 43.84 368 VAL A O 1
ATOM 2871 N N . ILE A 1 369 ? 9.307 7.153 17.397 1.00 43.88 369 ILE A N 1
ATOM 2872 C CA . ILE A 1 369 ? 8.850 8.558 17.504 1.00 43.88 369 ILE A CA 1
ATOM 2873 C C . ILE A 1 369 ? 9.435 9.305 18.720 1.00 43.88 369 ILE A C 1
ATOM 2875 O O . ILE A 1 369 ? 9.346 10.529 18.812 1.00 43.88 369 ILE A O 1
ATOM 2879 N N . GLY A 1 370 ? 10.240 8.638 19.557 1.00 36.22 370 GLY A N 1
ATOM 2880 C CA . GLY A 1 370 ? 11.100 9.302 20.559 1.00 36.22 370 GLY A CA 1
ATOM 2881 C C . GLY A 1 370 ? 12.068 10.364 19.989 1.00 36.22 370 GLY A C 1
ATOM 2882 O O . GLY A 1 370 ? 12.654 11.140 20.742 1.00 36.22 370 GLY A O 1
ATOM 2883 N N . SER A 1 371 ? 12.211 10.442 18.658 1.00 38.47 371 SER A N 1
ATOM 2884 C CA . SER A 1 371 ? 12.942 11.492 17.941 1.00 38.47 371 SER A CA 1
ATOM 2885 C C . SER A 1 371 ? 12.039 12.519 17.228 1.00 38.47 371 SER A C 1
ATOM 2887 O O . SER A 1 371 ? 12.418 13.049 16.185 1.00 38.47 371 SER A O 1
ATOM 2889 N N . LEU A 1 372 ? 10.922 12.932 17.842 1.00 41.22 372 LEU A N 1
ATOM 2890 C CA . LEU A 1 372 ? 10.241 14.208 17.523 1.00 41.22 372 LEU A CA 1
ATOM 2891 C C . LEU A 1 372 ? 11.092 15.467 17.832 1.00 41.22 372 LEU A C 1
ATOM 2893 O O . LEU A 1 372 ? 10.608 16.598 17.771 1.00 41.22 372 LEU A O 1
ATOM 2897 N N . ARG A 1 373 ? 12.391 15.315 18.126 1.00 42.38 373 ARG A N 1
ATOM 2898 C CA . ARG A 1 373 ? 13.349 16.422 18.239 1.00 42.38 373 ARG A CA 1
ATOM 2899 C C . ARG A 1 373 ? 13.663 16.996 16.853 1.00 42.38 373 ARG A C 1
ATOM 2901 O O . ARG A 1 373 ? 14.676 16.665 16.248 1.00 42.38 373 ARG A O 1
ATOM 2908 N N . LYS A 1 374 ? 12.777 17.896 16.415 1.00 46.03 374 LYS A N 1
ATOM 2909 C CA . LYS A 1 374 ? 12.827 18.695 15.181 1.00 46.03 374 LYS A CA 1
ATOM 2910 C C . LYS A 1 374 ? 12.974 17.867 13.902 1.00 46.03 374 LYS A C 1
ATOM 2912 O O . LYS A 1 374 ? 14.047 17.782 13.307 1.00 46.03 374 LYS A O 1
ATOM 2917 N N . ILE A 1 375 ? 11.829 17.397 13.404 1.00 58.50 375 ILE A N 1
ATOM 2918 C CA . ILE A 1 375 ? 11.618 17.316 11.953 1.00 58.50 375 ILE A CA 1
ATOM 2919 C C . ILE A 1 375 ? 11.970 18.705 11.402 1.00 58.50 375 ILE A C 1
ATOM 2921 O O . ILE A 1 375 ? 11.397 19.696 11.854 1.00 58.50 375 ILE A O 1
ATOM 2925 N N . ASN A 1 376 ? 12.953 18.794 10.505 1.00 63.53 376 ASN A N 1
ATOM 2926 C CA . ASN A 1 376 ? 13.381 20.072 9.937 1.00 63.53 376 ASN A CA 1
ATOM 2927 C C . ASN A 1 376 ? 12.193 20.749 9.231 1.00 63.53 376 ASN A C 1
ATOM 2929 O O . ASN A 1 376 ? 11.399 20.055 8.600 1.00 63.53 376 ASN A O 1
ATOM 2933 N N . ASP A 1 377 ? 12.086 22.075 9.291 1.00 67.00 377 ASP A N 1
ATOM 2934 C CA . ASP A 1 377 ? 10.946 22.817 8.734 1.00 67.00 377 ASP A CA 1
ATOM 2935 C C . ASP A 1 377 ? 10.765 22.521 7.227 1.00 67.00 377 ASP A C 1
ATOM 2937 O O . ASP A 1 377 ? 9.642 22.386 6.745 1.00 67.00 377 ASP A O 1
ATOM 2941 N N . CYS A 1 378 ? 11.871 22.272 6.510 1.00 67.56 378 CYS A N 1
ATOM 2942 C CA . CYS A 1 378 ? 11.887 21.791 5.121 1.00 67.56 378 CYS A CA 1
ATOM 2943 C C . CYS A 1 378 ? 11.190 20.416 4.934 1.00 67.56 378 CYS A C 1
ATOM 2945 O O . CYS A 1 378 ? 10.427 20.238 3.991 1.00 67.56 378 CYS A O 1
ATOM 2947 N N . GLU A 1 379 ? 11.403 19.450 5.838 1.00 76.19 379 GLU A N 1
ATOM 2948 C CA . GLU A 1 379 ? 10.753 18.120 5.811 1.00 76.19 379 GLU A CA 1
ATOM 2949 C C . GLU A 1 379 ? 9.276 18.214 6.243 1.00 76.19 379 GLU A C 1
ATOM 2951 O O . GLU A 1 379 ? 8.430 17.517 5.688 1.00 76.19 379 GLU A O 1
ATOM 2956 N N . GLN A 1 380 ? 8.934 19.113 7.178 1.00 72.81 380 GLN A N 1
ATOM 2957 C CA . GLN A 1 380 ? 7.533 19.389 7.532 1.00 72.81 380 GLN A CA 1
ATOM 2958 C C . GLN A 1 380 ? 6.760 19.989 6.346 1.00 72.81 380 GLN A C 1
ATOM 2960 O O . GLN A 1 380 ? 5.639 19.560 6.066 1.00 72.81 380 GLN A O 1
ATOM 2965 N N . GLY A 1 381 ? 7.368 20.940 5.625 1.00 75.31 381 GLY A N 1
ATOM 2966 C CA . GLY A 1 381 ? 6.811 21.526 4.404 1.00 75.31 381 GLY A CA 1
ATOM 2967 C C . GLY A 1 381 ? 6.561 20.475 3.322 1.00 75.31 381 GLY A C 1
ATOM 2968 O O . GLY A 1 381 ? 5.421 20.304 2.894 1.00 75.31 381 GLY A O 1
ATOM 2969 N N . LEU A 1 382 ? 7.588 19.690 2.970 1.00 78.62 382 LEU A N 1
ATOM 2970 C CA . LEU A 1 382 ? 7.481 18.625 1.963 1.00 78.62 382 LEU A CA 1
ATOM 2971 C C . LEU A 1 382 ? 6.376 17.606 2.280 1.00 78.62 382 LEU A C 1
ATOM 2973 O O . LEU A 1 382 ? 5.660 17.187 1.375 1.00 78.62 382 LEU A O 1
ATOM 2977 N N . ARG A 1 383 ? 6.191 17.226 3.552 1.00 79.56 383 ARG A N 1
ATOM 2978 C CA . ARG A 1 383 ? 5.109 16.310 3.968 1.00 79.56 383 ARG A CA 1
ATOM 2979 C C . ARG A 1 383 ? 3.722 16.930 3.932 1.00 79.56 383 ARG A C 1
ATOM 2981 O O . ARG A 1 383 ? 2.750 16.221 3.704 1.00 79.56 383 ARG A O 1
ATOM 2988 N N . LYS A 1 384 ? 3.614 18.232 4.186 1.00 79.69 384 LYS A N 1
ATOM 2989 C CA . LYS A 1 384 ? 2.344 18.958 4.094 1.00 79.69 384 LYS A CA 1
ATOM 2990 C C . LYS A 1 384 ? 1.911 19.150 2.637 1.00 79.69 384 LYS A C 1
ATOM 2992 O O . LYS A 1 384 ? 0.718 19.150 2.352 1.00 79.69 384 LYS A O 1
ATOM 2997 N N . GLU A 1 385 ? 2.876 19.328 1.739 1.00 82.69 385 GLU A N 1
ATOM 2998 C CA . GLU A 1 385 ? 2.660 19.518 0.300 1.00 82.69 385 GLU A CA 1
ATOM 2999 C C . GLU A 1 385 ? 2.549 18.198 -0.477 1.00 82.69 385 GLU A C 1
ATOM 3001 O O . GLU A 1 385 ? 2.023 18.188 -1.593 1.00 82.69 385 GLU A O 1
ATOM 3006 N N . SER A 1 386 ? 3.015 17.081 0.090 1.00 88.69 386 SER A N 1
ATOM 3007 C CA . SER A 1 386 ? 2.934 15.777 -0.559 1.00 88.69 386 SER A CA 1
ATOM 3008 C C . SER A 1 386 ? 1.504 15.236 -0.641 1.00 88.69 386 SER A C 1
ATOM 3010 O O . SER A 1 386 ? 0.610 15.599 0.123 1.00 88.69 386 SER A O 1
ATOM 3012 N N . SER A 1 387 ? 1.286 14.339 -1.601 1.00 92.69 387 SER A N 1
ATOM 3013 C CA . SER A 1 387 ? 0.067 13.543 -1.730 1.00 92.69 387 SER A CA 1
ATOM 3014 C C . SER A 1 387 ? 0.282 12.133 -1.173 1.00 92.69 387 SER A C 1
ATOM 3016 O O . SER A 1 387 ? 1.279 11.476 -1.479 1.00 92.69 387 SER A O 1
ATOM 3018 N N . ASP A 1 388 ? -0.677 11.666 -0.379 1.00 94.50 388 ASP A N 1
ATOM 3019 C CA . ASP A 1 388 ? -0.769 10.317 0.178 1.00 94.50 388 ASP A CA 1
ATOM 3020 C C . ASP A 1 388 ? -1.329 9.317 -0.850 1.00 94.50 388 ASP A C 1
ATOM 3022 O O . ASP A 1 388 ? -1.968 9.683 -1.839 1.00 94.50 388 ASP A O 1
ATOM 3026 N N . TYR A 1 389 ? -1.110 8.025 -0.614 1.00 96.25 389 TYR A N 1
ATOM 3027 C CA . TYR A 1 389 ? -1.425 6.975 -1.586 1.00 96.25 389 TYR A CA 1
ATOM 3028 C C . TYR A 1 389 ? -2.935 6.746 -1.778 1.00 96.25 389 TYR A C 1
ATOM 3030 O O . TYR A 1 389 ? -3.717 6.721 -0.828 1.00 96.25 389 TYR A O 1
ATOM 3038 N N . LYS A 1 390 ? -3.372 6.481 -3.008 1.00 95.94 390 LYS A N 1
ATOM 3039 C CA . LYS A 1 390 ? -4.724 5.992 -3.316 1.00 95.94 390 LYS A CA 1
ATOM 3040 C C . LYS A 1 390 ? -4.910 4.563 -2.801 1.00 95.94 390 LYS A C 1
ATOM 3042 O O . LYS A 1 390 ? -5.818 4.311 -2.011 1.00 95.94 390 LYS A O 1
ATOM 3047 N N . ALA A 1 391 ? -4.015 3.660 -3.201 1.00 97.00 391 ALA A N 1
ATOM 3048 C CA . ALA A 1 391 ? -4.065 2.232 -2.887 1.00 97.00 391 ALA A CA 1
ATOM 3049 C C . ALA A 1 391 ? -2.675 1.681 -2.521 1.00 97.00 391 ALA A C 1
ATOM 3051 O O . ALA A 1 391 ? -1.658 2.335 -2.759 1.00 97.00 391 ALA A O 1
ATOM 3052 N N . ARG A 1 392 ? -2.637 0.495 -1.908 1.00 97.12 392 ARG A N 1
ATOM 3053 C CA . ARG A 1 392 ? -1.407 -0.154 -1.437 1.00 97.12 392 ARG A CA 1
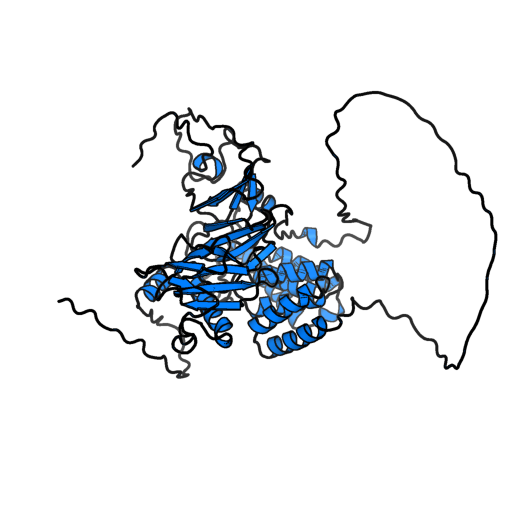ATOM 3054 C C . ARG A 1 392 ? -1.494 -1.663 -1.633 1.00 97.12 392 ARG A C 1
ATOM 3056 O O . ARG A 1 392 ? -2.486 -2.265 -1.221 1.00 97.12 392 ARG A O 1
ATOM 3063 N N . PHE A 1 393 ? -0.447 -2.257 -2.196 1.00 98.38 393 PHE A N 1
ATOM 3064 C CA . PHE A 1 393 ? -0.359 -3.697 -2.440 1.00 98.38 393 PHE A CA 1
ATOM 3065 C C . PHE A 1 393 ? 0.678 -4.314 -1.507 1.00 98.38 393 PHE A C 1
ATOM 3067 O O . PHE A 1 393 ? 1.780 -3.786 -1.359 1.00 98.38 393 PHE A O 1
ATOM 3074 N N . CYS A 1 394 ? 0.297 -5.404 -0.843 1.00 96.62 394 CYS A N 1
ATOM 3075 C CA . CYS A 1 394 ? 1.103 -6.043 0.192 1.00 96.62 394 CYS A CA 1
ATOM 3076 C C . CYS A 1 394 ? 1.335 -7.519 -0.126 1.00 96.62 394 CYS A C 1
ATOM 3078 O O . CYS A 1 394 ? 0.406 -8.216 -0.542 1.00 96.62 394 CYS A O 1
ATOM 3080 N N . GLY A 1 395 ? 2.547 -7.999 0.153 1.00 95.75 395 GLY A N 1
ATOM 3081 C CA . GLY A 1 395 ? 2.892 -9.424 0.136 1.00 95.75 395 GLY A CA 1
ATOM 3082 C C . GLY A 1 395 ? 4.286 -9.728 -0.407 1.00 95.75 395 GLY A C 1
ATOM 3083 O O . GLY A 1 395 ? 4.897 -10.694 0.046 1.00 95.75 395 GLY A O 1
ATOM 3084 N N . HIS A 1 396 ? 4.808 -8.896 -1.312 1.00 96.00 396 HIS A N 1
ATOM 3085 C CA . HIS A 1 396 ? 6.180 -9.016 -1.810 1.00 96.00 396 HIS A CA 1
ATOM 3086 C C . HIS A 1 396 ? 7.205 -8.571 -0.757 1.00 96.00 396 HIS A C 1
ATOM 3088 O O . HIS A 1 396 ? 6.856 -7.994 0.278 1.00 96.00 396 HIS A O 1
ATOM 3094 N N . CYS A 1 397 ? 8.478 -8.853 -1.023 1.00 94.00 397 CYS A N 1
ATOM 3095 C CA . CYS A 1 397 ? 9.610 -8.379 -0.239 1.00 94.00 397 CYS A CA 1
ATOM 3096 C C . CYS A 1 397 ? 10.560 -7.573 -1.132 1.00 94.00 397 CYS A C 1
ATOM 3098 O O . CYS A 1 397 ? 10.972 -8.046 -2.187 1.00 94.00 397 CYS A O 1
ATOM 3100 N N . ASN A 1 398 ? 10.930 -6.371 -0.696 1.00 92.19 398 ASN A N 1
ATOM 3101 C CA . ASN A 1 398 ? 11.879 -5.498 -1.384 1.00 92.19 398 ASN A CA 1
ATOM 3102 C C . ASN A 1 398 ? 12.846 -4.932 -0.338 1.00 92.19 398 ASN A C 1
ATOM 3104 O O . ASN A 1 398 ? 12.510 -3.987 0.367 1.00 92.19 398 ASN A O 1
ATOM 3108 N N . THR A 1 399 ? 13.986 -5.586 -0.123 1.00 87.44 399 THR A N 1
ATOM 3109 C CA . THR A 1 399 ? 14.848 -5.366 1.060 1.00 87.44 399 THR A CA 1
ATOM 3110 C C . THR A 1 399 ? 16.344 -5.542 0.823 1.00 87.44 399 THR A C 1
ATOM 3112 O O . THR A 1 399 ? 17.137 -5.087 1.655 1.00 87.44 399 THR A O 1
ATOM 3115 N N . THR A 1 400 ? 16.705 -6.237 -0.257 1.00 85.88 400 THR A N 1
ATOM 3116 C CA . THR A 1 400 ? 18.063 -6.687 -0.585 1.00 85.88 400 THR A CA 1
ATOM 3117 C C . THR A 1 400 ? 18.646 -5.893 -1.750 1.00 85.88 400 THR A C 1
ATOM 3119 O O . THR A 1 400 ? 19.840 -5.603 -1.753 1.00 85.88 400 THR A O 1
ATOM 3122 N N . THR A 1 401 ? 17.814 -5.525 -2.729 1.00 84.38 401 THR A N 1
ATOM 3123 C CA . THR A 1 401 ? 18.220 -4.819 -3.948 1.00 84.38 401 THR A CA 1
ATOM 3124 C C . THR A 1 401 ? 17.626 -3.410 -4.005 1.00 84.38 401 THR A C 1
ATOM 3126 O O . THR A 1 401 ? 16.470 -3.195 -3.661 1.00 84.38 401 THR A O 1
ATOM 3129 N N . ASP A 1 402 ? 18.400 -2.450 -4.516 1.00 80.44 402 ASP A N 1
ATOM 3130 C CA . ASP A 1 402 ? 17.936 -1.073 -4.779 1.00 80.44 402 ASP A CA 1
ATOM 3131 C C . ASP A 1 402 ? 17.078 -0.953 -6.059 1.00 80.44 402 ASP A C 1
ATOM 3133 O O . ASP A 1 402 ? 16.621 0.135 -6.410 1.00 80.44 402 ASP A O 1
ATOM 3137 N N . ILE A 1 403 ? 16.862 -2.072 -6.755 1.00 84.12 403 ILE A N 1
ATOM 3138 C CA . ILE A 1 403 ? 16.037 -2.202 -7.958 1.00 84.12 403 ILE A CA 1
ATOM 3139 C C . ILE A 1 403 ? 14.982 -3.286 -7.732 1.00 84.12 403 ILE A C 1
ATOM 3141 O O . ILE A 1 403 ? 15.304 -4.396 -7.294 1.00 84.12 403 ILE A O 1
ATOM 3145 N N . LYS A 1 404 ? 13.717 -2.958 -8.010 1.00 94.50 404 LYS A N 1
ATOM 3146 C CA . LYS A 1 404 ? 12.605 -3.910 -7.933 1.00 94.50 404 LYS A CA 1
ATOM 3147 C C . LYS A 1 404 ? 11.440 -3.456 -8.803 1.00 94.50 404 LYS A C 1
ATOM 3149 O O . LYS A 1 404 ? 10.615 -2.645 -8.381 1.00 94.50 404 LYS A O 1
ATOM 3154 N N . GLU A 1 405 ? 11.379 -3.964 -10.024 1.00 96.94 405 GLU A N 1
ATOM 3155 C CA . GLU A 1 405 ? 10.361 -3.552 -10.982 1.00 96.94 405 GLU A CA 1
ATOM 3156 C C . GLU A 1 405 ? 8.951 -3.949 -10.537 1.00 96.94 405 GLU A C 1
ATOM 3158 O O . GLU A 1 405 ? 8.718 -5.000 -9.926 1.00 96.94 405 GLU A O 1
ATOM 3163 N N . ALA A 1 406 ? 8.005 -3.070 -10.855 1.00 97.94 406 ALA A N 1
ATOM 3164 C CA . ALA A 1 406 ? 6.592 -3.265 -10.604 1.00 97.94 406 ALA A CA 1
ATOM 3165 C C . ALA A 1 406 ? 5.779 -2.557 -11.681 1.00 97.94 406 ALA A C 1
ATOM 3167 O O . ALA A 1 406 ? 5.961 -1.362 -11.892 1.00 97.94 406 ALA A O 1
ATOM 3168 N N . ASN A 1 407 ? 4.883 -3.280 -12.344 1.00 97.88 407 ASN A N 1
ATOM 3169 C CA . ASN A 1 407 ? 4.189 -2.805 -13.532 1.00 97.88 407 ASN A CA 1
ATOM 3170 C C . ASN A 1 407 ? 2.674 -3.000 -13.459 1.00 97.88 407 ASN A C 1
ATOM 3172 O O . ASN A 1 407 ? 2.156 -3.806 -12.685 1.00 97.88 407 ASN A O 1
ATOM 3176 N N . PHE A 1 408 ? 1.959 -2.232 -14.278 1.00 97.25 408 PHE A N 1
ATOM 3177 C CA . PHE A 1 408 ? 0.556 -2.500 -14.577 1.00 97.25 408 PHE A CA 1
ATOM 3178 C C . PHE A 1 408 ? 0.465 -3.684 -15.547 1.00 97.25 408 PHE A C 1
ATOM 3180 O O . PHE A 1 408 ? 1.326 -3.856 -16.407 1.00 97.25 408 PHE A O 1
ATOM 3187 N N . PHE A 1 409 ? -0.578 -4.498 -15.410 1.00 95.50 409 PHE A N 1
ATOM 3188 C CA . PHE A 1 409 ? -0.844 -5.638 -16.285 1.00 95.50 409 PHE A CA 1
ATOM 3189 C C . PHE A 1 409 ? -2.342 -5.738 -16.596 1.00 95.50 409 PHE A C 1
ATOM 3191 O O . PHE A 1 409 ? -3.171 -5.242 -15.830 1.00 95.50 409 PHE A O 1
ATOM 3198 N N . GLY A 1 410 ? -2.683 -6.367 -17.722 1.00 91.12 410 GLY A N 1
ATOM 3199 C CA . GLY A 1 410 ? -3.988 -6.198 -18.372 1.00 91.12 410 GLY A CA 1
ATOM 3200 C C . GLY A 1 410 ? -3.998 -5.008 -19.343 1.00 91.12 410 GLY A C 1
ATOM 3201 O O . GLY A 1 410 ? -3.047 -4.226 -19.380 1.00 91.12 410 GLY A O 1
ATOM 3202 N N . ALA A 1 411 ? -5.041 -4.903 -20.168 1.00 86.75 411 ALA A N 1
ATOM 3203 C CA . ALA A 1 411 ? -5.113 -3.913 -21.248 1.00 86.75 411 ALA A CA 1
ATOM 3204 C C . ALA A 1 411 ? -5.320 -2.476 -20.730 1.00 86.75 411 ALA A C 1
ATOM 3206 O O . ALA A 1 411 ? -4.761 -1.533 -21.287 1.00 86.75 411 ALA A O 1
ATOM 3207 N N . ASP A 1 412 ? -6.062 -2.326 -19.632 1.00 88.69 412 ASP A N 1
ATOM 3208 C CA . ASP A 1 412 ? -6.371 -1.055 -18.965 1.00 88.69 412 ASP A CA 1
ATOM 3209 C C . ASP A 1 412 ? -5.589 -0.887 -17.639 1.00 88.69 412 ASP A C 1
ATOM 3211 O O . ASP A 1 412 ? -5.820 0.041 -16.850 1.00 88.69 412 ASP A O 1
ATOM 3215 N N . GLY A 1 413 ? -4.641 -1.792 -17.369 1.00 93.75 413 GLY A N 1
ATOM 3216 C CA . GLY A 1 413 ? -3.904 -1.856 -16.109 1.00 93.75 413 GLY A CA 1
ATOM 3217 C C . GLY A 1 413 ? -4.801 -2.255 -14.937 1.00 93.75 413 GLY A C 1
ATOM 3218 O O . GLY A 1 413 ? -4.747 -1.631 -13.874 1.00 93.75 413 GLY A O 1
ATOM 3219 N N . GLU A 1 414 ? -5.672 -3.242 -15.147 1.00 94.94 414 GLU A N 1
ATOM 3220 C CA . GLU A 1 414 ? -6.600 -3.820 -14.168 1.00 94.94 414 GLU A CA 1
ATOM 3221 C C . GLU A 1 414 ? -5.872 -4.578 -13.048 1.00 94.94 414 GLU A C 1
ATOM 3223 O O . GLU A 1 414 ? -6.404 -4.734 -11.945 1.00 94.94 414 GLU A O 1
ATOM 3228 N N . TYR A 1 415 ? -4.637 -5.003 -13.315 1.00 97.19 415 TYR A N 1
ATOM 3229 C CA . TYR A 1 415 ? -3.770 -5.718 -12.392 1.00 97.19 415 TYR A CA 1
ATOM 3230 C C . TYR A 1 415 ? -2.472 -4.954 -12.124 1.00 97.19 415 TYR A C 1
ATOM 3232 O O . TYR A 1 415 ? -2.028 -4.120 -12.916 1.00 97.19 415 TYR A O 1
ATOM 3240 N N . VAL A 1 416 ? -1.840 -5.283 -11.001 1.00 98.50 416 VAL A N 1
ATOM 3241 C CA . VAL A 1 416 ? -0.484 -4.849 -10.650 1.00 98.50 416 VAL A CA 1
ATOM 3242 C C . VAL A 1 416 ? 0.383 -6.086 -10.464 1.00 98.50 416 VAL A C 1
ATOM 3244 O O . VAL A 1 416 ? -0.052 -7.056 -9.847 1.00 98.50 416 VAL A O 1
ATOM 3247 N N . VAL A 1 417 ? 1.606 -6.043 -10.982 1.00 98.38 417 VAL A N 1
ATOM 3248 C CA . VAL A 1 417 ? 2.606 -7.109 -10.872 1.00 98.38 417 VAL A CA 1
ATOM 3249 C C . VAL A 1 417 ? 3.912 -6.571 -10.297 1.00 98.38 417 VAL A C 1
ATOM 3251 O O . VAL A 1 417 ? 4.294 -5.450 -10.617 1.00 98.38 417 VAL A O 1
ATOM 3254 N N . ALA A 1 418 ? 4.609 -7.343 -9.459 1.00 98.44 418 ALA A N 1
ATOM 3255 C CA . ALA A 1 418 ? 5.915 -6.950 -8.914 1.00 98.44 418 ALA A CA 1
ATOM 3256 C C . ALA A 1 418 ? 6.806 -8.150 -8.568 1.00 98.44 418 ALA A C 1
ATOM 3258 O O . ALA A 1 418 ? 6.312 -9.172 -8.084 1.00 98.44 418 ALA A O 1
ATOM 3259 N N . GLY A 1 419 ? 8.117 -7.999 -8.776 1.00 97.69 419 GLY A N 1
ATOM 3260 C CA . GLY A 1 419 ? 9.124 -8.956 -8.306 1.00 97.69 419 GLY A CA 1
ATOM 3261 C C . GLY A 1 419 ? 9.309 -8.924 -6.783 1.00 97.69 419 GLY A C 1
ATOM 3262 O O . GLY A 1 419 ? 8.847 -8.001 -6.106 1.00 97.69 419 GLY A O 1
ATOM 3263 N N . SER A 1 420 ? 10.009 -9.917 -6.234 1.00 97.31 420 SER A N 1
ATOM 3264 C CA . SER A 1 420 ? 10.227 -10.073 -4.792 1.00 97.31 420 SER A CA 1
ATOM 3265 C C . SER A 1 420 ? 11.574 -10.737 -4.466 1.00 97.31 420 SER A C 1
ATOM 3267 O O . SER A 1 420 ? 12.116 -11.506 -5.259 1.00 97.31 420 SER A O 1
ATOM 3269 N N . ASP A 1 421 ? 12.096 -10.458 -3.269 1.00 94.88 421 ASP A N 1
ATOM 3270 C CA . ASP A 1 421 ? 13.315 -11.052 -2.687 1.00 94.88 421 ASP A CA 1
ATOM 3271 C C . ASP A 1 421 ? 13.150 -12.514 -2.207 1.00 94.88 421 ASP A C 1
ATOM 3273 O O . ASP A 1 421 ? 14.045 -13.060 -1.572 1.00 94.88 421 ASP A O 1
ATOM 3277 N N . ASP A 1 422 ? 12.002 -13.148 -2.454 1.00 94.50 422 ASP A N 1
ATOM 3278 C CA . ASP A 1 422 ? 11.713 -14.545 -2.090 1.00 94.50 422 ASP A CA 1
ATOM 3279 C C . ASP A 1 422 ? 11.643 -15.478 -3.316 1.00 94.50 422 ASP A C 1
ATOM 3281 O O . ASP A 1 422 ? 10.941 -16.493 -3.289 1.00 94.50 422 ASP A O 1
ATOM 3285 N N . GLY A 1 423 ? 12.296 -15.092 -4.416 1.00 95.31 423 GLY A N 1
ATOM 3286 C CA . GLY A 1 423 ? 12.254 -15.766 -5.719 1.00 95.31 423 GLY A CA 1
ATOM 3287 C C . GLY A 1 423 ? 10.905 -15.666 -6.443 1.00 95.31 423 GLY A C 1
ATOM 3288 O O . GLY A 1 423 ? 10.750 -16.133 -7.569 1.00 95.31 423 GLY A O 1
ATOM 3289 N N . SER A 1 424 ? 9.891 -15.054 -5.833 1.00 97.44 424 SER A N 1
ATOM 3290 C CA . SER A 1 424 ? 8.553 -14.994 -6.415 1.00 97.44 424 SER A CA 1
ATOM 3291 C C . SER A 1 424 ? 8.301 -13.671 -7.142 1.00 97.44 424 SER A C 1
ATOM 3293 O O . SER A 1 424 ? 8.978 -12.665 -6.930 1.00 97.44 424 SER A O 1
ATOM 3295 N N . PHE A 1 425 ? 7.259 -13.640 -7.961 1.00 98.00 425 PHE A N 1
ATOM 3296 C CA . PHE A 1 425 ? 6.551 -12.416 -8.300 1.00 98.00 425 PHE A CA 1
ATOM 3297 C C . PHE A 1 425 ? 5.076 -12.535 -7.926 1.00 98.00 425 PHE A C 1
ATOM 3299 O O . PHE A 1 425 ? 4.518 -13.628 -7.805 1.00 98.00 425 PHE A O 1
ATOM 3306 N N . PHE A 1 426 ? 4.467 -11.381 -7.695 1.00 98.50 426 PHE A N 1
ATOM 3307 C CA . PHE A 1 426 ? 3.140 -11.231 -7.116 1.00 98.50 426 PHE A CA 1
ATOM 3308 C C . PHE A 1 426 ? 2.233 -10.524 -8.123 1.00 98.50 426 PHE A C 1
ATOM 3310 O O . PHE A 1 426 ? 2.674 -9.591 -8.791 1.00 98.50 426 PHE A O 1
ATOM 3317 N N . LEU A 1 427 ? 0.975 -10.960 -8.216 1.00 98.12 427 LEU A N 1
ATOM 3318 C CA . LEU A 1 427 ? -0.070 -10.384 -9.068 1.00 98.12 427 LEU A CA 1
ATOM 3319 C C . LEU A 1 427 ? -1.269 -9.998 -8.198 1.00 98.12 427 LEU A C 1
ATOM 3321 O O . LEU A 1 427 ? -1.909 -10.875 -7.617 1.00 98.12 427 LEU A O 1
ATOM 3325 N N . TRP A 1 428 ? -1.611 -8.713 -8.145 1.00 98.69 428 TRP A N 1
ATOM 3326 C CA . TRP A 1 428 ? -2.779 -8.198 -7.427 1.00 98.69 428 TRP A CA 1
ATOM 3327 C C . TRP A 1 428 ? -3.843 -7.661 -8.385 1.00 98.69 428 TRP A C 1
ATOM 3329 O O . TRP A 1 428 ? -3.533 -7.117 -9.443 1.00 98.69 428 TRP A O 1
ATOM 3339 N N . GLU A 1 429 ? -5.105 -7.735 -7.971 1.00 98.25 429 GLU A N 1
ATOM 3340 C CA . GLU A 1 429 ? -6.190 -6.965 -8.579 1.00 98.25 429 GLU A CA 1
ATOM 3341 C C . GLU A 1 429 ? -6.057 -5.488 -8.169 1.00 98.25 429 GLU A C 1
ATOM 3343 O O . GLU A 1 429 ? -6.015 -5.180 -6.975 1.00 98.25 429 GLU A O 1
ATOM 3348 N N . LYS A 1 430 ? -6.009 -4.550 -9.126 1.00 98.00 430 LYS A N 1
ATOM 3349 C CA . LYS A 1 430 ? -5.807 -3.121 -8.818 1.00 98.00 430 LYS A CA 1
ATOM 3350 C C . LYS A 1 430 ? -6.957 -2.533 -7.995 1.00 98.00 430 LYS A C 1
ATOM 3352 O O . LYS A 1 430 ? -6.716 -1.720 -7.105 1.00 98.00 430 LYS A O 1
ATOM 3357 N N . SER A 1 431 ? -8.195 -2.934 -8.292 1.00 97.50 431 SER A N 1
ATOM 3358 C CA . SER A 1 431 ? -9.417 -2.391 -7.682 1.00 97.50 431 SER A CA 1
ATOM 3359 C C . SER A 1 431 ? -9.539 -2.748 -6.196 1.00 97.50 431 SER A C 1
ATOM 3361 O O . SER A 1 431 ? -9.739 -1.864 -5.365 1.00 97.50 431 SER A O 1
ATOM 3363 N N . THR A 1 432 ? -9.391 -4.029 -5.849 1.00 98.19 432 THR A N 1
ATOM 3364 C CA . THR A 1 432 ? -9.532 -4.526 -4.470 1.00 98.19 432 THR A CA 1
ATOM 3365 C C . THR A 1 432 ? -8.224 -4.538 -3.682 1.00 98.19 432 THR A C 1
ATOM 3367 O O . THR A 1 432 ? -8.268 -4.700 -2.469 1.00 98.19 432 THR A O 1
ATOM 3370 N N . THR A 1 433 ? -7.074 -4.407 -4.351 1.00 98.44 433 THR A N 1
ATOM 3371 C CA . THR A 1 433 ? -5.722 -4.675 -3.820 1.00 98.44 433 THR A CA 1
ATOM 3372 C C . THR A 1 433 ? -5.495 -6.102 -3.302 1.00 98.44 433 THR A C 1
ATOM 3374 O O . THR A 1 433 ? -4.495 -6.374 -2.630 1.00 98.44 433 THR A O 1
ATOM 3377 N N . ASN A 1 434 ? -6.384 -7.040 -3.647 1.00 98.44 434 ASN A N 1
ATOM 3378 C CA . ASN A 1 434 ? -6.262 -8.445 -3.270 1.00 98.44 434 ASN A CA 1
ATOM 3379 C C . ASN A 1 434 ? -5.177 -9.147 -4.092 1.00 98.44 434 ASN A C 1
ATOM 3381 O O . ASN A 1 434 ? -5.069 -8.952 -5.302 1.00 98.44 434 ASN A O 1
ATOM 3385 N N . LEU A 1 435 ? -4.403 -10.006 -3.431 1.00 98.25 435 LEU A N 1
ATOM 3386 C CA . LEU A 1 435 ? -3.402 -10.862 -4.066 1.00 98.25 435 LEU A CA 1
ATOM 3387 C C . LEU A 1 435 ? -4.097 -12.031 -4.783 1.00 98.25 435 LEU A C 1
ATOM 3389 O O . LEU A 1 435 ? -4.842 -12.780 -4.152 1.00 98.25 435 LEU A O 1
ATOM 3393 N N . LEU A 1 436 ? -3.863 -12.163 -6.091 1.00 96.94 436 LEU A N 1
ATOM 3394 C CA . LEU A 1 436 ? -4.488 -13.162 -6.967 1.00 96.94 436 LEU A CA 1
ATOM 3395 C C . LEU A 1 436 ? -3.572 -14.350 -7.268 1.00 96.94 436 LEU A C 1
ATOM 3397 O O . LEU A 1 436 ? -4.048 -15.482 -7.348 1.00 96.94 436 LEU A O 1
ATOM 3401 N N . ARG A 1 437 ? -2.274 -14.104 -7.485 1.00 95.81 437 ARG A N 1
ATOM 3402 C CA . ARG A 1 437 ? -1.266 -15.143 -7.755 1.00 95.81 437 ARG A CA 1
ATOM 3403 C C . ARG A 1 437 ? 0.074 -14.787 -7.125 1.00 95.81 437 ARG A C 1
ATOM 3405 O O . ARG A 1 437 ? 0.449 -13.615 -7.075 1.00 95.81 437 ARG A O 1
ATOM 3412 N N . ILE A 1 438 ? 0.803 -15.824 -6.725 1.00 97.69 438 ILE A N 1
ATOM 3413 C CA . ILE A 1 438 ? 2.242 -15.786 -6.467 1.00 97.69 438 ILE A CA 1
ATOM 3414 C C . ILE A 1 438 ? 2.871 -16.876 -7.342 1.00 97.69 438 ILE A C 1
ATOM 3416 O O . ILE A 1 438 ? 2.416 -18.022 -7.325 1.00 97.69 438 ILE A O 1
ATOM 3420 N N . LEU A 1 439 ? 3.886 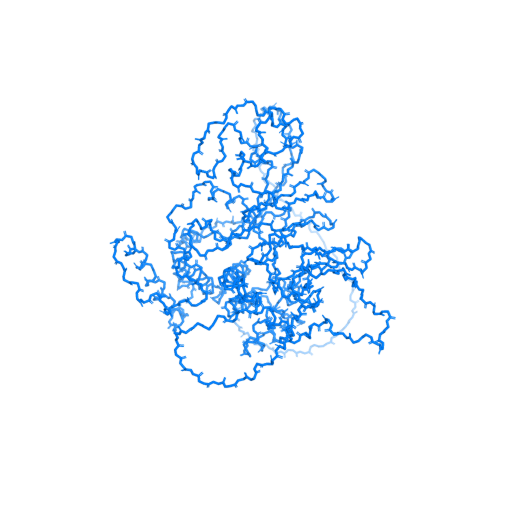-16.510 -8.120 1.00 96.25 439 LEU A N 1
ATOM 3421 C CA . LEU A 1 439 ? 4.555 -17.380 -9.088 1.00 96.25 439 LEU A CA 1
ATOM 3422 C C . LEU A 1 439 ? 6.072 -17.325 -8.861 1.00 96.25 439 LEU A C 1
ATOM 3424 O O . LEU A 1 439 ? 6.633 -16.247 -8.677 1.00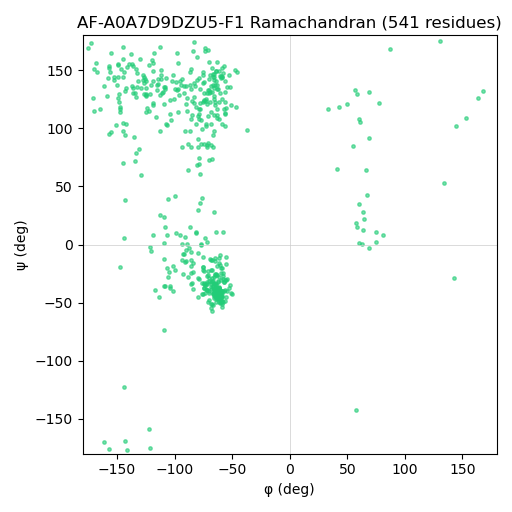 96.25 439 LEU A O 1
ATOM 3428 N N . LYS A 1 440 ? 6.747 -18.475 -8.848 1.00 95.81 440 LYS A N 1
ATOM 3429 C CA . LYS A 1 440 ? 8.190 -18.633 -8.625 1.00 95.81 440 LYS A CA 1
ATOM 3430 C C . LYS A 1 440 ? 8.972 -18.251 -9.874 1.00 95.81 440 LYS A C 1
ATOM 3432 O O . LYS A 1 440 ? 9.272 -19.082 -10.736 1.00 95.81 440 LYS A O 1
ATOM 3437 N N . GLY A 1 441 ? 9.254 -16.953 -9.952 1.00 93.88 441 GLY A N 1
ATOM 3438 C CA . GLY A 1 441 ? 9.959 -16.291 -11.040 1.00 93.88 441 GLY A CA 1
ATOM 3439 C C . GLY A 1 441 ? 11.451 -16.601 -11.109 1.00 93.88 441 GLY A C 1
ATOM 3440 O O . GLY A 1 441 ? 11.992 -16.551 -12.208 1.00 93.88 441 GLY A O 1
ATOM 3441 N N . ASP A 1 442 ? 12.068 -16.933 -9.974 1.00 93.81 442 ASP A N 1
ATOM 3442 C CA . ASP A 1 442 ? 13.490 -17.226 -9.753 1.00 93.81 442 ASP A CA 1
ATOM 3443 C C . ASP A 1 442 ? 13.644 -18.118 -8.512 1.00 93.81 442 ASP A C 1
ATOM 3445 O O . ASP A 1 442 ? 12.721 -18.215 -7.698 1.00 93.81 442 ASP A O 1
ATOM 3449 N N . ASP A 1 443 ? 14.807 -18.737 -8.330 1.00 90.88 443 ASP A N 1
ATOM 3450 C CA . ASP A 1 443 ? 15.085 -19.504 -7.111 1.00 90.88 443 ASP A CA 1
ATOM 3451 C C . ASP A 1 443 ? 15.592 -18.583 -5.975 1.00 90.88 443 ASP A C 1
ATOM 3453 O O . ASP A 1 443 ? 15.401 -18.886 -4.795 1.00 90.88 443 ASP A O 1
ATOM 3457 N N . SER A 1 444 ? 16.165 -17.417 -6.319 1.00 89.69 444 SER A N 1
ATOM 3458 C CA . SER A 1 444 ? 16.681 -16.421 -5.365 1.00 89.69 444 SER A CA 1
ATOM 3459 C C . SER A 1 444 ? 15.845 -15.132 -5.275 1.00 89.69 444 SER A C 1
ATOM 3461 O O . SER A 1 444 ? 15.165 -14.908 -4.274 1.00 89.69 444 SER A O 1
ATOM 3463 N N . ILE A 1 445 ? 15.894 -14.249 -6.281 1.00 94.75 445 ILE A N 1
ATOM 3464 C CA . ILE A 1 445 ? 15.303 -12.899 -6.215 1.00 94.75 445 ILE A CA 1
ATOM 3465 C C . ILE A 1 445 ? 14.822 -12.483 -7.605 1.00 94.75 445 ILE A C 1
ATOM 3467 O O . ILE A 1 445 ? 15.642 -12.338 -8.503 1.00 94.75 445 ILE A O 1
ATOM 3471 N N . VAL A 1 446 ? 13.537 -12.151 -7.769 1.00 97.44 446 VAL A N 1
ATOM 3472 C CA . VAL A 1 446 ? 13.048 -11.492 -8.996 1.00 97.44 446 VAL A CA 1
ATOM 3473 C C . VAL A 1 446 ? 13.302 -9.988 -8.889 1.00 97.44 446 VAL A C 1
ATOM 3475 O O . VAL A 1 446 ? 12.895 -9.353 -7.909 1.00 97.44 446 VAL A O 1
ATOM 3478 N N . ASN A 1 447 ? 13.962 -9.409 -9.895 1.00 96.12 447 ASN A N 1
ATOM 3479 C CA . ASN A 1 447 ? 14.297 -7.981 -9.948 1.00 96.12 447 ASN A CA 1
ATOM 3480 C C . ASN A 1 447 ? 13.554 -7.250 -11.063 1.00 96.12 447 ASN A C 1
ATOM 3482 O O . ASN A 1 447 ? 13.014 -6.175 -10.803 1.00 96.12 447 ASN A O 1
ATOM 3486 N N . CYS A 1 448 ? 13.507 -7.836 -12.261 1.00 96.44 448 CYS A N 1
ATOM 3487 C CA . CYS A 1 448 ? 12.897 -7.235 -13.442 1.00 96.44 448 CYS A CA 1
ATOM 3488 C C . CYS A 1 448 ? 11.640 -7.998 -13.858 1.00 96.44 448 CYS A C 1
ATOM 3490 O O . CYS A 1 448 ? 11.574 -9.227 -13.756 1.00 96.44 448 CYS A O 1
ATOM 3492 N N . LEU A 1 449 ? 10.630 -7.257 -14.308 1.00 96.31 449 LEU A N 1
ATOM 3493 C CA . LEU A 1 449 ? 9.297 -7.772 -14.577 1.00 96.31 449 LEU A CA 1
ATOM 3494 C C . LEU A 1 449 ? 8.598 -6.885 -15.618 1.00 96.31 449 LEU A C 1
ATOM 3496 O O . LEU A 1 449 ? 8.035 -5.838 -15.295 1.00 96.31 449 LEU A O 1
ATOM 3500 N N . GLN A 1 450 ? 8.656 -7.318 -16.877 1.00 96.25 450 GLN A N 1
ATOM 3501 C CA . GLN A 1 450 ? 8.283 -6.532 -18.055 1.00 96.25 450 GLN A CA 1
ATOM 3502 C C . GLN A 1 450 ? 7.084 -7.164 -18.782 1.00 96.25 450 GLN A C 1
ATOM 3504 O O . GLN A 1 450 ? 7.226 -8.247 -19.362 1.00 96.25 450 GLN A O 1
ATOM 3509 N N . PRO A 1 451 ? 5.889 -6.543 -18.743 1.00 95.38 451 PRO A N 1
ATOM 3510 C CA . PRO A 1 451 ? 4.717 -7.030 -19.465 1.00 95.38 451 PRO A CA 1
ATOM 3511 C C . PRO A 1 451 ? 4.819 -6.735 -20.966 1.00 95.38 451 PRO A C 1
ATOM 3513 O O . PRO A 1 451 ? 5.377 -5.720 -21.383 1.00 95.38 451 PRO A O 1
ATOM 3516 N N . HIS A 1 452 ? 4.242 -7.602 -21.797 1.00 92.44 452 HIS A N 1
ATOM 3517 C CA . HIS A 1 452 ? 4.126 -7.342 -23.229 1.00 92.44 452 HIS A CA 1
ATOM 3518 C C . HIS A 1 452 ? 3.105 -6.211 -23.484 1.00 92.44 452 HIS A C 1
ATOM 3520 O O . HIS A 1 452 ? 1.998 -6.273 -22.949 1.00 92.44 452 HIS A O 1
ATOM 3526 N N . PRO A 1 453 ? 3.404 -5.204 -24.330 1.00 85.12 453 PRO A N 1
ATOM 3527 C CA . PRO A 1 453 ? 2.604 -3.974 -24.443 1.00 85.12 453 PRO A CA 1
ATOM 3528 C C . PRO A 1 453 ? 1.173 -4.157 -24.977 1.00 85.12 453 PRO A C 1
ATOM 3530 O O . PRO A 1 453 ? 0.369 -3.233 -24.902 1.00 85.12 453 PRO A O 1
ATOM 3533 N N . SER A 1 454 ? 0.850 -5.315 -25.556 1.00 83.25 454 SER A N 1
ATOM 3534 C CA . SER A 1 454 ? -0.466 -5.605 -26.150 1.00 83.25 454 SER A CA 1
ATOM 3535 C C . SER A 1 454 ? -0.942 -7.050 -25.964 1.00 83.25 454 SER A C 1
ATOM 3537 O O . SER A 1 454 ? -1.945 -7.452 -26.548 1.00 83.25 454 SER A O 1
ATOM 3539 N N . GLY A 1 455 ? -0.209 -7.861 -25.198 1.00 85.38 455 GLY A N 1
ATOM 3540 C CA . GLY A 1 455 ? -0.437 -9.303 -25.101 1.00 85.38 455 GLY A CA 1
ATOM 3541 C C . GLY A 1 455 ? -0.418 -9.758 -23.653 1.00 85.38 455 GLY A C 1
ATOM 3542 O O . GLY A 1 455 ? 0.279 -9.171 -22.831 1.00 85.38 455 GLY A O 1
ATOM 3543 N N . CYS A 1 456 ? -1.154 -10.823 -23.338 1.00 89.44 456 CYS A N 1
ATOM 3544 C CA . CYS A 1 456 ? -1.153 -11.421 -22.003 1.00 89.44 456 CYS A CA 1
ATOM 3545 C C . CYS A 1 456 ? 0.109 -12.282 -21.807 1.00 89.44 456 CYS A C 1
ATOM 3547 O O . CYS A 1 456 ? 0.032 -13.496 -21.658 1.00 89.44 456 CYS A O 1
ATOM 3549 N N . ILE A 1 457 ? 1.279 -11.649 -21.903 1.00 92.19 457 ILE A N 1
ATOM 3550 C CA . ILE A 1 457 ? 2.595 -12.266 -21.734 1.00 92.19 457 ILE A CA 1
ATOM 3551 C C . ILE A 1 457 ? 3.405 -11.386 -20.787 1.00 92.19 457 ILE A C 1
ATOM 3553 O O . ILE A 1 457 ? 3.344 -10.157 -20.863 1.00 92.19 457 ILE A O 1
ATOM 3557 N N . LEU A 1 458 ? 4.178 -12.014 -19.908 1.00 95.81 458 LEU A N 1
ATOM 3558 C CA . LEU A 1 458 ? 5.100 -11.343 -19.000 1.00 95.81 458 LEU A CA 1
ATOM 3559 C C . LEU A 1 458 ? 6.499 -11.954 -19.132 1.00 95.81 458 LEU A C 1
ATOM 3561 O O . LEU A 1 458 ? 6.625 -13.169 -19.249 1.00 95.81 458 LEU A O 1
ATOM 3565 N N . ALA A 1 459 ? 7.543 -11.130 -19.075 1.00 96.88 459 ALA A N 1
ATOM 3566 C CA . ALA A 1 459 ? 8.925 -11.573 -18.924 1.00 96.88 459 ALA A CA 1
ATOM 3567 C C . ALA A 1 459 ? 9.436 -11.244 -17.515 1.00 96.88 459 ALA A C 1
ATOM 3569 O O . ALA A 1 459 ? 9.228 -10.132 -17.027 1.00 96.88 459 ALA A O 1
ATOM 3570 N N . THR A 1 460 ? 10.126 -12.185 -16.869 1.00 97.75 460 THR A N 1
ATOM 3571 C CA . THR A 1 460 ? 10.776 -11.980 -15.563 1.00 97.75 460 THR A CA 1
ATOM 3572 C C . THR A 1 460 ? 12.247 -12.365 -15.609 1.00 97.75 460 THR A C 1
ATOM 3574 O O . THR A 1 460 ? 12.604 -13.376 -16.219 1.00 97.75 460 THR A O 1
ATOM 3577 N N . SER A 1 461 ? 13.082 -11.622 -14.888 1.00 96.50 461 SER A N 1
ATOM 3578 C CA . SER A 1 461 ? 14.468 -12.003 -14.605 1.00 96.50 461 SER A CA 1
ATOM 3579 C C . SER A 1 461 ? 14.905 -11.546 -13.213 1.00 96.50 461 SER A C 1
ATOM 3581 O O . SER A 1 461 ? 14.287 -10.673 -12.587 1.00 96.50 461 SER A O 1
ATOM 3583 N N . GLY A 1 462 ? 15.958 -12.176 -12.702 1.00 94.31 462 GLY A N 1
ATOM 3584 C CA . GLY A 1 462 ? 16.336 -12.075 -11.302 1.00 94.31 462 GLY A CA 1
ATOM 3585 C C . GLY A 1 462 ? 17.838 -12.070 -11.065 1.00 94.31 462 GLY A C 1
ATOM 3586 O O . GLY A 1 462 ? 18.541 -11.180 -11.547 1.00 94.31 462 GLY A O 1
ATOM 3587 N N . ILE A 1 463 ? 18.298 -13.028 -10.267 1.00 91.81 463 ILE A N 1
ATOM 3588 C CA . ILE A 1 463 ? 19.711 -13.318 -9.999 1.00 91.81 463 ILE A CA 1
ATOM 3589 C C . ILE A 1 463 ? 20.135 -14.602 -10.727 1.00 91.81 463 ILE A C 1
ATOM 3591 O O . ILE A 1 463 ? 21.303 -14.720 -11.105 1.00 91.81 463 ILE A O 1
ATOM 3595 N N . ASP A 1 464 ? 19.203 -15.531 -10.974 1.00 91.88 464 ASP A N 1
ATOM 3596 C CA . ASP A 1 464 ? 19.460 -16.716 -11.789 1.00 91.88 464 ASP A CA 1
ATOM 3597 C C . ASP A 1 464 ? 19.849 -16.300 -13.230 1.00 91.88 464 ASP A C 1
ATOM 3599 O O . ASP A 1 464 ? 19.350 -15.298 -13.755 1.00 91.88 464 ASP A O 1
ATOM 3603 N N . PRO A 1 465 ? 20.693 -17.076 -13.939 1.00 92.56 465 PRO A N 1
ATOM 3604 C CA . PRO A 1 465 ? 21.173 -16.743 -15.285 1.00 92.56 465 PRO A CA 1
ATOM 3605 C C . PRO A 1 465 ? 20.135 -17.018 -16.395 1.00 92.56 465 PRO A C 1
ATOM 3607 O O . PRO A 1 465 ? 20.492 -17.449 -17.492 1.00 92.56 465 PRO A O 1
ATOM 3610 N N . VAL A 1 466 ? 18.844 -16.809 -16.123 1.00 92.81 466 VAL A N 1
ATOM 3611 C CA . VAL A 1 466 ? 17.735 -17.126 -17.034 1.00 92.81 466 VAL A CA 1
ATOM 3612 C C . VAL A 1 466 ? 16.694 -16.006 -17.096 1.00 92.81 466 VAL A C 1
ATOM 3614 O O . VAL A 1 466 ? 16.496 -15.241 -16.155 1.00 92.81 466 VAL A O 1
ATOM 3617 N N . VAL A 1 467 ? 15.988 -15.937 -18.224 1.00 95.44 467 VAL A N 1
ATOM 3618 C CA . VAL A 1 467 ? 14.772 -15.130 -18.389 1.00 95.44 467 VAL A CA 1
ATOM 3619 C C . VAL A 1 467 ? 13.610 -16.101 -18.535 1.00 95.44 467 VAL A C 1
ATOM 3621 O O . VAL A 1 467 ? 13.688 -17.028 -19.341 1.00 95.44 467 VAL A O 1
ATOM 3624 N N . ARG A 1 468 ? 12.537 -15.903 -17.767 1.00 93.81 468 ARG A N 1
ATOM 3625 C CA . ARG A 1 468 ? 11.330 -16.739 -17.836 1.00 93.81 468 ARG A CA 1
ATOM 3626 C C . ARG A 1 468 ? 10.192 -15.944 -18.477 1.00 93.81 468 ARG A C 1
ATOM 3628 O O . ARG A 1 468 ? 9.977 -14.781 -18.133 1.00 93.81 468 ARG A O 1
ATOM 3635 N N . LEU A 1 469 ? 9.493 -16.567 -19.425 1.00 93.75 469 LEU A N 1
ATOM 3636 C CA . LEU A 1 469 ? 8.290 -16.029 -20.061 1.00 93.75 469 LEU A CA 1
ATOM 3637 C C . LEU A 1 469 ? 7.055 -16.702 -19.462 1.00 93.75 469 LEU A C 1
ATOM 3639 O O . LEU A 1 469 ? 7.061 -17.904 -19.208 1.00 93.75 469 LEU A O 1
ATOM 3643 N N . TRP A 1 470 ? 5.999 -15.922 -19.259 1.00 92.56 470 TRP A N 1
ATOM 3644 C CA . TRP A 1 470 ? 4.759 -16.355 -18.624 1.00 92.56 470 TRP A CA 1
ATOM 3645 C C . TRP A 1 470 ? 3.589 -16.068 -19.553 1.00 92.56 470 TRP A C 1
ATOM 3647 O O . TRP A 1 470 ? 3.425 -14.938 -20.009 1.00 92.56 470 TRP A O 1
ATOM 3657 N N . SER A 1 471 ? 2.774 -17.088 -19.795 1.00 87.00 471 SER A N 1
ATOM 3658 C CA . SER A 1 471 ? 1.547 -17.050 -20.591 1.00 87.00 471 SER A CA 1
ATOM 3659 C C . SER A 1 471 ? 0.407 -17.648 -19.756 1.00 87.00 471 SER A C 1
ATOM 3661 O O . SER A 1 471 ? 0.654 -18.580 -18.990 1.00 87.00 471 SER A O 1
ATOM 3663 N N . PRO A 1 472 ? -0.847 -17.170 -19.882 1.00 78.88 472 PRO A N 1
ATOM 3664 C CA . PRO A 1 472 ? -2.007 -17.800 -19.250 1.00 78.88 472 PRO A CA 1
ATOM 3665 C C . PRO A 1 472 ? -2.354 -19.168 -19.860 1.00 78.88 472 PRO A C 1
ATOM 3667 O O . PRO A 1 472 ? -3.168 -19.894 -19.295 1.00 78.88 472 PRO A O 1
ATOM 3670 N N . GLN A 1 473 ? -1.783 -19.505 -21.019 1.00 72.06 473 GLN A N 1
ATOM 3671 C CA . GLN A 1 473 ? -1.911 -20.808 -21.664 1.00 72.06 473 GLN A CA 1
ATOM 3672 C C . GLN A 1 473 ? -0.576 -21.545 -21.569 1.00 72.06 473 GLN A C 1
ATOM 3674 O O . GLN A 1 473 ? 0.433 -21.054 -22.076 1.00 72.06 473 GLN A O 1
ATOM 3679 N N . ALA A 1 474 ? -0.591 -22.719 -20.938 1.00 68.31 474 ALA A N 1
ATOM 3680 C CA . ALA A 1 474 ? 0.506 -23.671 -21.018 1.00 68.31 474 ALA A CA 1
ATOM 3681 C C . ALA A 1 474 ? 0.593 -24.241 -22.441 1.00 68.31 474 ALA A C 1
ATOM 3683 O O . ALA A 1 474 ? -0.430 -24.608 -23.020 1.00 68.31 474 ALA A O 1
ATOM 3684 N N . GLU A 1 475 ? 1.805 -24.342 -22.987 1.00 65.62 475 GLU A N 1
ATOM 3685 C CA . GLU A 1 475 ? 2.038 -24.925 -24.317 1.00 65.62 475 GLU A CA 1
ATOM 3686 C C . GLU A 1 475 ? 1.719 -26.433 -24.334 1.00 65.62 475 GLU A C 1
ATOM 3688 O O . GLU A 1 475 ? 1.199 -26.944 -25.326 1.00 65.62 475 GLU A O 1
ATOM 3693 N N . HIS A 1 476 ? 1.929 -27.118 -23.201 1.00 68.81 476 HIS A N 1
ATOM 3694 C CA . HIS A 1 476 ? 1.643 -28.544 -23.006 1.00 68.81 476 HIS A CA 1
ATOM 3695 C C . HIS A 1 476 ? 0.890 -28.793 -21.680 1.00 68.81 476 HIS A C 1
ATOM 3697 O O . HIS A 1 476 ? 1.499 -29.231 -20.703 1.00 68.81 476 HIS A O 1
ATOM 3703 N N . PRO A 1 477 ? -0.437 -28.540 -21.617 1.00 66.81 477 PRO A N 1
ATOM 3704 C CA . PRO A 1 477 ? -1.218 -28.575 -20.371 1.00 66.81 477 PRO A CA 1
ATOM 3705 C C . PRO A 1 477 ? -1.213 -29.908 -19.607 1.00 66.81 477 PRO A C 1
ATOM 3707 O O . PRO A 1 477 ? -1.536 -29.925 -18.424 1.00 66.81 477 PRO A O 1
ATOM 3710 N N . GLU A 1 478 ? -0.889 -31.013 -20.281 1.00 67.19 478 GLU A N 1
ATOM 3711 C CA . GLU A 1 478 ? -0.846 -32.362 -19.697 1.00 67.19 478 GLU A CA 1
ATOM 3712 C C . GLU A 1 478 ? 0.557 -32.756 -19.190 1.00 67.19 478 GLU A C 1
ATOM 3714 O O . GLU A 1 478 ? 0.686 -33.722 -18.443 1.00 67.19 478 GLU A O 1
ATOM 3719 N N . GLU A 1 479 ? 1.597 -31.997 -19.556 1.00 58.34 479 GLU A N 1
ATOM 3720 C CA . GLU A 1 479 ? 2.995 -32.247 -19.168 1.00 58.34 479 GLU A CA 1
ATOM 3721 C C . GLU A 1 479 ? 3.509 -31.213 -18.155 1.00 58.34 479 GLU A C 1
ATOM 3723 O O . GLU A 1 479 ? 4.265 -31.552 -17.244 1.00 58.34 479 GLU A O 1
ATOM 3728 N N . THR A 1 480 ? 3.081 -29.950 -18.265 1.00 56.81 480 THR A N 1
ATOM 3729 C CA . THR A 1 480 ? 3.455 -28.897 -17.314 1.00 56.81 480 THR A CA 1
ATOM 3730 C C . THR A 1 480 ? 2.504 -28.875 -16.120 1.00 56.81 480 THR A C 1
ATOM 3732 O O . THR A 1 480 ? 1.446 -28.242 -16.166 1.00 56.81 480 THR A O 1
ATOM 3735 N N . GLY A 1 481 ? 2.906 -29.513 -15.019 1.00 58.31 481 GLY A N 1
ATOM 3736 C CA . GLY A 1 481 ? 2.329 -29.215 -13.709 1.00 58.31 481 GLY A CA 1
ATOM 3737 C C . GLY A 1 481 ? 2.531 -27.739 -13.339 1.00 58.31 481 GLY A C 1
ATOM 3738 O O . GLY A 1 481 ? 3.503 -27.109 -13.755 1.00 58.31 481 GLY A O 1
ATOM 3739 N N . ASP A 1 482 ? 1.635 -27.180 -12.523 1.00 71.56 482 ASP A N 1
ATOM 3740 C CA . ASP A 1 482 ? 1.687 -25.781 -12.052 1.00 71.56 482 ASP A CA 1
ATOM 3741 C C . ASP A 1 482 ? 2.765 -25.596 -10.948 1.00 71.56 482 ASP A C 1
ATOM 3743 O O . ASP A 1 482 ? 2.551 -24.921 -9.946 1.00 71.56 482 ASP A O 1
ATOM 3747 N N . GLU A 1 483 ? 3.932 -26.243 -11.097 1.00 80.25 483 GLU A N 1
ATOM 3748 C CA . GLU A 1 483 ? 4.986 -26.390 -10.071 1.00 80.25 483 GLU A CA 1
ATOM 3749 C C . GLU A 1 483 ? 5.571 -25.053 -9.604 1.00 80.25 483 GLU A C 1
ATOM 3751 O O . GLU A 1 483 ? 6.040 -24.920 -8.474 1.00 80.25 483 GLU A O 1
ATOM 3756 N N . ARG A 1 484 ? 5.546 -24.041 -10.479 1.00 88.56 484 ARG A N 1
ATOM 3757 C CA . ARG A 1 484 ? 6.000 -22.684 -10.155 1.00 88.56 484 ARG A CA 1
ATOM 3758 C C . ARG A 1 484 ? 4.904 -21.820 -9.539 1.00 88.56 484 ARG A C 1
ATOM 3760 O O . ARG A 1 484 ? 5.202 -20.696 -9.147 1.00 88.56 484 ARG A O 1
ATOM 3767 N N . ARG A 1 485 ? 3.664 -22.283 -9.399 1.00 91.75 485 ARG A N 1
ATOM 3768 C CA . ARG A 1 485 ? 2.628 -21.546 -8.673 1.00 91.75 485 ARG A CA 1
ATOM 3769 C C . ARG A 1 485 ? 2.596 -21.954 -7.212 1.00 91.75 485 ARG A C 1
ATOM 3771 O O . ARG A 1 485 ? 2.464 -23.120 -6.865 1.00 91.75 485 ARG A O 1
ATOM 3778 N N . VAL A 1 486 ? 2.612 -20.945 -6.351 1.00 94.44 486 VAL A N 1
ATOM 3779 C CA . VAL A 1 486 ? 2.290 -21.126 -4.936 1.00 94.44 486 VAL A CA 1
ATOM 3780 C C . VAL A 1 486 ? 0.778 -21.376 -4.810 1.00 94.44 486 VAL A C 1
ATOM 3782 O O . VAL A 1 486 ? -0.001 -20.596 -5.369 1.00 94.44 486 VAL A O 1
ATOM 3785 N N . PRO A 1 487 ? 0.325 -22.409 -4.084 1.00 94.50 487 PRO A N 1
ATOM 3786 C CA . PRO A 1 487 ? -1.094 -22.640 -3.826 1.00 94.50 487 PRO A CA 1
ATOM 3787 C C . PRO A 1 487 ? -1.798 -21.442 -3.163 1.00 94.50 487 PRO A C 1
ATOM 3789 O O . PRO A 1 487 ? -1.258 -20.798 -2.263 1.00 94.50 487 PRO A O 1
ATOM 3792 N N . ASP A 1 488 ? -3.039 -21.152 -3.571 1.00 92.44 488 ASP A N 1
ATOM 3793 C CA . ASP A 1 488 ? -3.792 -19.967 -3.118 1.00 92.44 488 ASP A CA 1
ATOM 3794 C C . ASP A 1 488 ? -4.001 -19.929 -1.578 1.00 92.44 488 ASP A C 1
ATOM 3796 O O . ASP A 1 488 ? -4.146 -18.855 -0.989 1.00 92.44 488 ASP A O 1
ATOM 3800 N N . ASN A 1 489 ? -3.966 -21.085 -0.897 1.00 93.62 489 ASN A N 1
ATOM 3801 C CA . ASN A 1 489 ? -4.019 -21.213 0.568 1.00 93.62 489 ASN A CA 1
ATOM 3802 C C . ASN A 1 489 ? -2.705 -20.837 1.284 1.00 93.62 489 ASN A C 1
ATOM 3804 O O . ASN A 1 489 ? -2.733 -20.534 2.476 1.00 93.62 489 ASN A O 1
ATOM 3808 N N . GLU A 1 490 ? -1.569 -20.816 0.586 1.00 95.81 490 GLU A N 1
ATOM 3809 C CA . GLU A 1 490 ? -0.260 -20.451 1.147 1.00 95.81 490 GLU A CA 1
ATOM 3810 C C . GLU A 1 490 ? 0.040 -18.947 1.041 1.00 95.81 490 GLU A C 1
ATOM 3812 O O . GLU A 1 490 ? 0.918 -18.441 1.746 1.00 95.81 490 GLU A O 1
ATOM 3817 N N . PHE A 1 491 ? -0.720 -18.193 0.234 1.00 96.69 491 PHE A N 1
ATOM 3818 C CA . PHE A 1 491 ? -0.503 -16.757 -0.003 1.00 96.69 491 PHE A CA 1
ATOM 3819 C C . PHE A 1 491 ? -0.382 -15.932 1.285 1.00 96.69 491 PHE A C 1
ATOM 3821 O O . PHE A 1 491 ? 0.476 -15.053 1.391 1.00 96.69 491 PHE A O 1
ATOM 3828 N N . ALA A 1 492 ? -1.225 -16.218 2.283 1.00 95.44 492 ALA A N 1
ATOM 3829 C CA . ALA A 1 492 ? -1.202 -15.527 3.569 1.00 95.44 492 ALA A CA 1
ATOM 3830 C C . ALA A 1 492 ? 0.094 -15.791 4.360 1.00 95.44 492 ALA A C 1
ATOM 3832 O O . ALA A 1 492 ? 0.573 -14.898 5.063 1.00 95.44 492 ALA A O 1
ATOM 3833 N N . GLN A 1 493 ? 0.668 -16.993 4.236 1.00 96.38 493 GLN A N 1
ATOM 3834 C CA . GLN A 1 493 ? 1.896 -17.393 4.920 1.00 96.38 493 GLN A CA 1
ATOM 3835 C C . GLN A 1 493 ? 3.135 -16.834 4.207 1.00 96.38 493 GLN A C 1
ATOM 3837 O O . GLN A 1 493 ? 3.956 -16.198 4.865 1.00 96.38 493 GLN A O 1
ATOM 3842 N N . VAL A 1 494 ? 3.212 -16.928 2.873 1.00 97.44 494 VAL A N 1
ATOM 3843 C CA . VAL A 1 494 ? 4.292 -16.303 2.081 1.00 97.44 494 VAL A CA 1
ATOM 3844 C C . VAL A 1 494 ? 4.360 -14.794 2.339 1.00 97.44 494 VAL A C 1
ATOM 3846 O O . VAL A 1 494 ? 5.415 -14.260 2.688 1.00 97.44 494 VAL A O 1
ATOM 3849 N N . ALA A 1 495 ? 3.218 -14.102 2.278 1.00 96.25 495 ALA A N 1
ATOM 3850 C CA . ALA A 1 495 ? 3.151 -12.673 2.570 1.00 96.25 495 ALA A CA 1
ATOM 3851 C C . ALA A 1 495 ? 3.568 -12.339 4.018 1.00 96.25 495 ALA A C 1
ATOM 3853 O O . ALA A 1 495 ? 4.252 -11.343 4.252 1.00 96.25 495 ALA A O 1
ATOM 3854 N N . LYS A 1 496 ? 3.208 -13.179 4.998 1.00 95.06 496 LYS A N 1
ATOM 3855 C CA . LYS A 1 496 ? 3.621 -13.029 6.405 1.00 95.06 496 LYS A CA 1
ATOM 3856 C C . LYS A 1 496 ? 5.130 -13.227 6.595 1.00 95.06 496 LYS A C 1
ATOM 3858 O O . LYS A 1 496 ? 5.730 -12.511 7.397 1.00 95.06 496 LYS A O 1
ATOM 3863 N N . ASP A 1 497 ? 5.756 -14.141 5.861 1.00 94.38 497 ASP A N 1
ATOM 3864 C CA . ASP A 1 497 ? 7.205 -14.355 5.932 1.00 94.38 497 ASP A CA 1
ATOM 3865 C C . ASP A 1 497 ? 7.991 -13.243 5.236 1.00 94.38 497 ASP A C 1
ATOM 3867 O O . ASP A 1 497 ? 9.017 -12.804 5.753 1.00 94.38 497 ASP A O 1
ATOM 3871 N N . ASN A 1 498 ? 7.456 -12.665 4.162 1.00 94.75 498 ASN A N 1
ATOM 3872 C CA . ASN A 1 498 ? 8.006 -11.449 3.559 1.00 94.75 498 ASN A CA 1
ATOM 3873 C C . ASN A 1 498 ? 7.878 -10.229 4.488 1.00 94.75 498 ASN A C 1
ATOM 3875 O O . ASN A 1 498 ? 8.827 -9.460 4.640 1.00 94.75 498 ASN A O 1
ATOM 3879 N N . GLN A 1 499 ? 6.770 -10.103 5.227 1.00 91.50 499 GLN A N 1
ATOM 3880 C CA . GLN A 1 499 ? 6.653 -9.126 6.322 1.00 91.50 499 GLN A CA 1
ATOM 3881 C C . GLN A 1 499 ? 7.667 -9.372 7.449 1.00 91.50 499 GLN A C 1
ATOM 3883 O O . GLN A 1 499 ? 8.129 -8.413 8.066 1.00 91.50 499 GLN A O 1
ATOM 3888 N N . ARG A 1 500 ? 8.062 -10.627 7.701 1.00 88.44 500 ARG A N 1
ATOM 3889 C CA . ARG A 1 500 ? 9.145 -10.962 8.638 1.00 88.44 500 ARG A CA 1
ATOM 3890 C C . ARG A 1 500 ? 10.501 -10.491 8.100 1.00 88.44 500 ARG A C 1
ATOM 3892 O O . ARG A 1 500 ? 11.172 -9.738 8.795 1.00 88.44 500 ARG A O 1
ATOM 3899 N N . ARG A 1 501 ? 10.848 -10.828 6.849 1.00 87.50 501 ARG A N 1
ATOM 3900 C CA . ARG A 1 501 ? 12.085 -10.387 6.162 1.00 87.50 501 ARG A CA 1
ATOM 3901 C C . ARG A 1 501 ? 12.243 -8.860 6.151 1.00 87.50 501 ARG A C 1
ATOM 3903 O O . ARG A 1 501 ? 13.332 -8.352 6.409 1.00 87.50 501 ARG A O 1
ATOM 3910 N N . MET A 1 502 ? 11.150 -8.120 5.943 1.00 84.56 502 MET A N 1
ATOM 3911 C CA . MET A 1 502 ? 11.144 -6.653 6.036 1.00 84.56 502 MET A CA 1
ATOM 3912 C C . MET A 1 502 ? 11.447 -6.125 7.450 1.00 84.56 502 MET A C 1
ATOM 3914 O O . MET A 1 502 ? 12.112 -5.096 7.570 1.00 84.56 502 MET A O 1
ATOM 3918 N N . LYS A 1 503 ? 11.017 -6.829 8.512 1.00 79.75 503 LYS A N 1
ATOM 3919 C CA . LYS A 1 503 ? 11.291 -6.479 9.924 1.00 79.75 503 LYS A CA 1
ATOM 3920 C C . LYS A 1 503 ? 12.692 -6.891 10.401 1.00 79.75 503 LYS A C 1
ATOM 3922 O O . LYS A 1 503 ? 13.224 -6.253 11.307 1.00 79.75 503 LYS A O 1
ATOM 3927 N N . THR A 1 504 ? 13.270 -7.946 9.828 1.00 81.94 504 THR A N 1
ATOM 3928 C CA . THR A 1 504 ? 14.603 -8.475 10.165 1.00 81.94 504 THR A CA 1
ATOM 3929 C C . THR A 1 504 ? 15.722 -7.496 9.779 1.00 81.94 504 THR A C 1
ATOM 3931 O O . THR A 1 504 ? 15.628 -6.802 8.760 1.00 81.94 504 THR A O 1
ATOM 3934 N N . ASP A 1 505 ? 16.787 -7.438 10.590 1.00 74.94 505 ASP A N 1
ATOM 3935 C CA . ASP A 1 505 ? 17.932 -6.545 10.368 1.00 74.94 505 ASP A CA 1
ATOM 3936 C C . ASP A 1 505 ? 18.610 -6.825 9.006 1.00 74.94 505 ASP A C 1
ATOM 3938 O O . ASP A 1 505 ? 18.688 -7.986 8.598 1.00 74.94 505 ASP A O 1
ATOM 3942 N N . PRO A 1 506 ? 19.115 -5.809 8.277 1.00 71.19 506 PRO A N 1
ATOM 3943 C CA . PRO A 1 506 ? 19.785 -6.016 6.991 1.00 71.19 506 PRO A CA 1
ATOM 3944 C C . PRO A 1 506 ? 20.918 -7.044 7.018 1.00 71.19 506 PRO A C 1
ATOM 3946 O O . PRO A 1 506 ? 21.061 -7.801 6.061 1.00 71.19 506 PRO A O 1
ATOM 3949 N N . PHE A 1 507 ? 21.695 -7.097 8.102 1.00 71.31 507 PHE A N 1
ATOM 3950 C CA . PHE A 1 507 ? 22.785 -8.059 8.250 1.00 71.31 507 PHE A CA 1
ATOM 3951 C C . PHE A 1 507 ? 22.256 -9.481 8.489 1.00 71.31 507 PHE A C 1
ATOM 3953 O O . PHE A 1 507 ? 22.763 -10.435 7.903 1.00 71.31 507 PHE A O 1
ATOM 3960 N N . GLU A 1 508 ? 21.188 -9.625 9.278 1.00 75.06 508 GLU A N 1
ATOM 3961 C CA . GLU A 1 508 ? 20.505 -10.910 9.474 1.00 75.06 508 GLU A CA 1
ATOM 3962 C C . GLU A 1 508 ? 19.861 -11.417 8.174 1.00 75.06 508 GLU A C 1
ATOM 3964 O O . GLU A 1 508 ? 20.029 -12.587 7.842 1.00 75.06 508 GLU A O 1
ATOM 3969 N N . VAL A 1 509 ? 19.206 -10.553 7.384 1.00 71.25 509 VAL A N 1
ATOM 3970 C CA . VAL A 1 509 ? 18.667 -10.934 6.060 1.00 71.25 509 VAL A CA 1
ATOM 3971 C C . VAL A 1 509 ? 19.786 -11.322 5.091 1.00 71.25 509 VAL A C 1
ATOM 3973 O O . VAL A 1 509 ? 19.657 -12.321 4.389 1.00 71.25 509 VAL A O 1
ATOM 3976 N N . MET A 1 510 ? 20.907 -10.594 5.076 1.00 70.62 510 MET A N 1
ATOM 3977 C CA . MET A 1 510 ? 22.066 -10.960 4.255 1.00 70.62 510 MET A CA 1
ATOM 3978 C C . MET A 1 510 ? 22.614 -12.346 4.632 1.00 70.62 510 MET A C 1
ATOM 3980 O O . MET A 1 510 ? 22.914 -13.139 3.744 1.00 70.62 510 MET A O 1
ATOM 3984 N N . MET A 1 511 ? 22.701 -12.668 5.926 1.00 71.25 511 MET A N 1
ATOM 3985 C CA . MET A 1 511 ? 23.110 -14.000 6.389 1.00 71.25 511 MET A CA 1
ATOM 3986 C C . MET A 1 511 ? 22.096 -15.090 6.022 1.00 71.25 511 MET A C 1
ATOM 3988 O O . MET A 1 511 ? 22.511 -16.141 5.536 1.00 71.25 511 MET A O 1
ATOM 3992 N N . MET A 1 512 ? 20.790 -14.831 6.163 1.00 70.00 512 MET A N 1
ATOM 3993 C CA . MET A 1 512 ? 19.733 -15.757 5.728 1.00 70.00 512 MET A CA 1
ATOM 3994 C C . MET A 1 512 ? 19.832 -16.061 4.227 1.00 70.00 512 MET A C 1
ATOM 39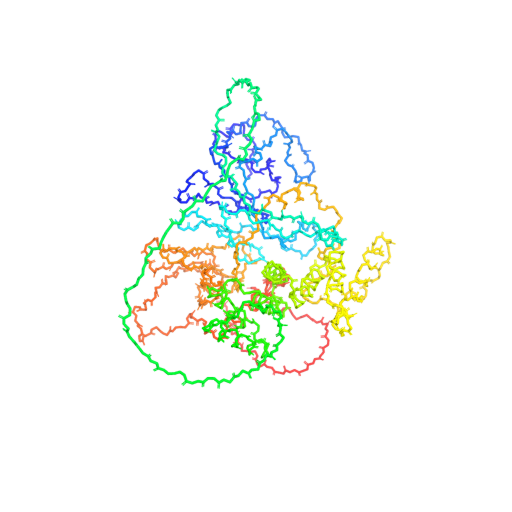96 O O . MET A 1 512 ? 19.769 -17.224 3.835 1.00 70.00 512 MET A O 1
ATOM 4000 N N . ASN A 1 513 ? 20.058 -15.039 3.395 1.00 66.81 513 ASN A N 1
ATOM 4001 C C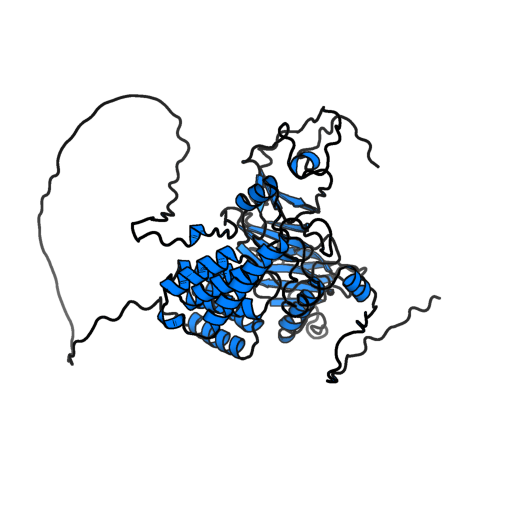A . ASN A 1 513 ? 20.226 -15.188 1.945 1.00 66.81 513 ASN A CA 1
ATOM 4002 C C . ASN A 1 513 ? 21.529 -15.921 1.563 1.00 66.81 513 ASN A C 1
ATOM 4004 O O . ASN A 1 513 ? 21.618 -16.484 0.477 1.00 66.81 513 ASN A O 1
ATOM 4008 N N . LEU A 1 514 ? 22.530 -15.936 2.450 1.00 65.25 514 LEU A N 1
ATOM 4009 C CA . LEU A 1 514 ? 23.779 -16.697 2.311 1.00 65.25 514 LEU A CA 1
ATOM 4010 C C . LEU A 1 514 ? 23.707 -18.106 2.940 1.00 65.25 514 LEU A C 1
ATOM 4012 O O . LEU A 1 514 ? 24.727 -18.787 3.016 1.00 65.25 514 LEU A O 1
ATOM 4016 N N . GLY A 1 515 ? 22.532 -18.545 3.408 1.00 57.22 515 GLY A N 1
ATOM 4017 C CA . GLY A 1 515 ? 22.323 -19.873 3.999 1.00 57.22 515 GLY A CA 1
ATOM 4018 C C . GLY A 1 515 ? 22.744 -20.016 5.468 1.00 57.22 515 GLY A C 1
ATOM 4019 O O . GLY A 1 515 ? 22.716 -21.123 6.001 1.00 57.22 515 GLY A O 1
ATOM 4020 N N . TYR A 1 516 ? 23.109 -18.925 6.150 1.00 48.75 516 TYR A N 1
ATOM 4021 C CA . TYR A 1 516 ? 23.472 -18.947 7.570 1.00 48.75 516 TYR A CA 1
ATOM 4022 C C . TYR A 1 516 ? 22.238 -18.741 8.460 1.00 48.75 516 TYR A C 1
ATOM 4024 O O . TYR A 1 516 ? 21.646 -17.659 8.500 1.00 48.75 516 TYR A O 1
ATOM 4032 N N . THR A 1 517 ? 21.880 -19.761 9.241 1.00 46.69 517 THR A N 1
ATOM 4033 C CA . THR A 1 517 ? 20.890 -19.643 10.317 1.00 46.69 517 THR A CA 1
ATOM 4034 C C . THR A 1 517 ? 21.516 -18.990 11.549 1.00 46.69 517 THR A C 1
ATOM 4036 O O . THR A 1 517 ? 22.355 -19.572 12.233 1.00 46.69 517 THR A O 1
ATOM 4039 N N . VAL A 1 518 ? 21.083 -17.771 11.879 1.00 45.03 518 VAL A N 1
ATOM 4040 C CA . VAL A 1 518 ? 21.456 -17.127 13.147 1.00 45.03 518 VAL A CA 1
ATOM 4041 C C . VAL A 1 518 ? 20.646 -17.756 14.280 1.00 45.03 518 VAL A C 1
ATOM 4043 O O . VAL A 1 518 ? 19.494 -17.384 14.513 1.00 45.03 518 VAL A O 1
ATOM 4046 N N . THR A 1 519 ? 21.242 -18.692 15.016 1.00 40.19 519 THR A N 1
ATOM 4047 C CA . THR A 1 519 ? 20.693 -19.141 16.300 1.00 40.19 519 THR A CA 1
ATOM 4048 C C . THR A 1 519 ? 20.809 -18.000 17.306 1.00 40.19 519 THR A C 1
ATOM 4050 O O . THR A 1 519 ? 21.890 -17.693 17.810 1.00 40.19 519 THR A O 1
ATOM 4053 N N . ARG A 1 520 ? 19.691 -17.319 17.586 1.00 40.44 520 ARG A N 1
ATOM 4054 C CA . ARG A 1 520 ? 19.659 -16.233 18.572 1.00 40.44 520 ARG A CA 1
ATOM 4055 C C . ARG A 1 520 ? 19.596 -16.800 19.990 1.00 40.44 520 ARG A C 1
ATOM 4057 O O . ARG A 1 520 ? 18.552 -16.739 20.639 1.00 40.44 520 ARG A O 1
ATOM 4064 N N . ASP A 1 521 ? 20.722 -17.331 20.458 1.00 35.78 521 ASP A N 1
ATOM 4065 C CA . ASP A 1 521 ? 20.875 -17.832 21.823 1.00 35.78 521 ASP A CA 1
ATOM 4066 C C . ASP A 1 521 ? 20.544 -16.733 22.842 1.00 35.78 521 ASP A C 1
ATOM 4068 O O . ASP A 1 521 ? 21.251 -15.729 22.959 1.00 35.78 521 ASP A O 1
ATOM 4072 N N . GLY A 1 522 ? 19.450 -16.926 23.588 1.00 38.69 522 GLY A N 1
ATOM 4073 C CA . GLY A 1 522 ? 19.100 -16.062 24.717 1.00 38.69 522 GLY A CA 1
ATOM 4074 C C . GLY A 1 522 ? 17.651 -15.583 24.812 1.00 38.69 522 GLY A C 1
ATOM 4075 O O . GLY A 1 522 ? 17.443 -14.385 24.992 1.00 38.69 522 GLY A O 1
ATOM 4076 N N . ALA A 1 523 ? 16.660 -16.484 24.776 1.00 33.81 523 ALA A N 1
ATOM 4077 C CA . ALA A 1 523 ? 15.428 -16.346 25.572 1.00 33.81 523 ALA A CA 1
ATOM 4078 C C . ALA A 1 523 ? 14.570 -17.626 25.548 1.00 33.81 523 ALA A C 1
ATOM 4080 O O . ALA A 1 523 ? 13.999 -17.931 24.513 1.00 33.81 523 ALA A O 1
ATOM 4081 N N . GLY A 1 524 ? 14.412 -18.278 26.708 1.00 30.36 524 GLY A N 1
ATOM 4082 C CA . GLY A 1 524 ? 13.237 -19.091 27.071 1.00 30.36 524 GLY A CA 1
ATOM 4083 C C . GLY A 1 524 ? 12.910 -20.314 26.205 1.00 30.36 524 GLY A C 1
ATOM 4084 O O . GLY A 1 524 ? 12.309 -20.189 25.146 1.00 30.36 524 GLY A O 1
ATOM 4085 N N . SER A 1 525 ? 13.194 -21.502 26.737 1.00 36.00 525 SER A N 1
ATOM 4086 C CA . SER A 1 525 ? 12.597 -22.763 26.290 1.00 36.00 525 SER A CA 1
ATOM 4087 C C . SER A 1 525 ? 11.065 -22.721 26.344 1.00 36.00 525 SER A C 1
ATOM 4089 O O . SER A 1 525 ? 10.513 -22.415 27.402 1.00 36.00 525 SER A O 1
ATOM 4091 N N . ASP A 1 526 ? 10.411 -23.128 25.260 1.00 31.02 526 ASP A N 1
ATOM 4092 C CA . ASP A 1 526 ? 9.109 -23.799 25.308 1.00 31.02 526 ASP A CA 1
ATOM 4093 C C . ASP A 1 526 ? 9.055 -24.787 24.133 1.00 31.02 526 ASP A C 1
ATOM 4095 O O . ASP A 1 526 ? 9.120 -24.392 22.965 1.00 31.02 526 ASP A O 1
ATOM 4099 N N . ASP A 1 527 ? 9.019 -26.082 24.446 1.00 35.00 527 ASP A N 1
ATOM 4100 C CA . ASP A 1 527 ? 9.102 -27.152 23.455 1.00 35.00 527 ASP A CA 1
ATOM 4101 C C . ASP A 1 527 ? 7.791 -27.286 22.669 1.00 35.00 527 ASP A C 1
ATOM 4103 O O . ASP A 1 527 ? 6.718 -27.522 23.227 1.00 35.00 527 ASP A O 1
ATOM 4107 N N . SER A 1 528 ? 7.883 -27.208 21.344 1.00 31.12 528 SER A N 1
ATOM 4108 C CA . SER A 1 528 ? 6.896 -27.808 20.442 1.00 31.12 528 SER A CA 1
ATOM 4109 C C . SER A 1 528 ? 7.577 -28.178 19.129 1.00 31.12 528 SER A C 1
ATOM 4111 O O . SER A 1 528 ? 7.889 -27.320 18.304 1.00 31.12 528 SER A O 1
ATOM 4113 N N . GLU A 1 529 ? 7.853 -29.471 18.961 1.00 32.06 529 GLU A N 1
ATOM 4114 C CA . GLU A 1 529 ? 8.448 -29.995 17.736 1.00 32.06 529 GLU A CA 1
ATOM 4115 C C . GLU A 1 529 ? 7.510 -29.789 16.539 1.00 32.06 529 GLU A C 1
ATOM 4117 O O . GLU A 1 529 ? 6.316 -30.089 16.587 1.00 32.06 529 GLU A O 1
ATOM 4122 N N . GLY A 1 530 ? 8.083 -29.301 15.443 1.00 27.62 530 GLY A N 1
ATOM 4123 C CA . GLY A 1 530 ? 7.475 -29.279 14.122 1.00 27.62 530 GLY A CA 1
ATOM 4124 C C . GLY A 1 530 ? 8.590 -29.436 13.100 1.00 27.62 530 GLY A C 1
ATOM 4125 O O . GLY A 1 530 ? 9.503 -28.610 13.058 1.00 27.62 530 GLY A O 1
ATOM 4126 N N . GLU A 1 531 ? 8.553 -30.524 12.333 1.00 26.33 531 GLU A N 1
ATOM 4127 C CA . GLU A 1 531 ? 9.619 -30.905 11.404 1.00 26.33 531 GLU A CA 1
ATOM 4128 C C . GLU A 1 531 ? 9.904 -29.794 10.382 1.00 26.33 531 GLU A C 1
ATOM 4130 O O . GLU A 1 531 ? 9.068 -29.465 9.538 1.00 26.33 531 GLU A O 1
ATOM 4135 N N . TYR A 1 532 ? 11.118 -29.240 10.416 1.00 29.00 532 TYR A N 1
ATOM 4136 C CA . TYR A 1 532 ? 11.630 -28.454 9.299 1.00 29.00 532 TYR A CA 1
ATOM 4137 C C . TYR A 1 532 ? 12.106 -29.405 8.203 1.00 29.00 532 TYR A C 1
ATOM 4139 O O . TYR A 1 532 ? 13.060 -30.160 8.392 1.00 29.00 532 TYR A O 1
ATOM 4147 N N . GLY A 1 533 ? 11.457 -29.336 7.039 1.00 27.34 533 GLY A N 1
ATOM 4148 C CA . GLY A 1 533 ? 11.900 -30.041 5.841 1.00 27.34 533 GLY A CA 1
ATOM 4149 C C . GLY A 1 533 ? 13.337 -29.659 5.482 1.00 27.34 533 GLY A C 1
ATOM 4150 O O . GLY A 1 533 ? 13.650 -28.483 5.288 1.00 27.34 533 GLY A O 1
ATOM 4151 N N . SER A 1 534 ? 14.211 -30.662 5.402 1.00 25.41 534 SER A N 1
ATOM 4152 C CA . SER A 1 534 ? 15.620 -30.486 5.055 1.00 25.41 534 SER A CA 1
ATOM 4153 C C . SER A 1 534 ? 15.770 -29.994 3.613 1.00 25.41 534 SER A C 1
ATOM 4155 O O . SER A 1 534 ? 15.520 -30.741 2.666 1.00 25.41 534 SER A O 1
ATOM 4157 N N . VAL A 1 535 ? 16.219 -28.749 3.438 1.00 30.86 535 VAL A N 1
ATOM 4158 C CA . VAL A 1 535 ? 16.761 -28.289 2.154 1.00 30.86 535 VAL A CA 1
ATOM 4159 C C . VAL A 1 535 ? 18.175 -28.851 2.044 1.00 30.86 535 VAL A C 1
ATOM 4161 O O . VAL A 1 535 ? 19.078 -28.421 2.761 1.00 30.86 535 VAL A O 1
ATOM 4164 N N . MET A 1 536 ? 18.362 -29.847 1.175 1.00 26.67 536 MET A N 1
ATOM 4165 C CA . MET A 1 536 ? 19.664 -30.489 0.986 1.00 26.67 536 MET A CA 1
ATOM 4166 C C . MET A 1 536 ? 20.711 -29.493 0.481 1.00 26.67 536 MET A C 1
ATOM 4168 O O . MET A 1 536 ? 20.584 -28.941 -0.611 1.00 26.67 536 MET A O 1
ATOM 4172 N N . SER A 1 537 ? 21.806 -29.351 1.225 1.00 27.12 537 SER A N 1
ATOM 4173 C CA . SER A 1 537 ? 23.026 -28.732 0.722 1.00 27.12 537 SER A CA 1
ATOM 4174 C C . SER A 1 537 ? 23.721 -29.677 -0.264 1.00 27.12 537 SER A C 1
ATOM 4176 O O . SER A 1 537 ? 24.384 -30.638 0.129 1.00 27.12 537 SER A O 1
ATOM 4178 N N . GLN A 1 538 ? 23.619 -29.404 -1.566 1.00 28.92 538 GLN A N 1
ATOM 4179 C CA . GLN A 1 538 ? 24.565 -29.986 -2.518 1.00 28.92 538 GLN A CA 1
ATOM 4180 C C . GLN A 1 538 ? 25.849 -29.151 -2.513 1.00 28.92 538 GLN A C 1
ATOM 4182 O O . GLN A 1 538 ? 25.906 -28.048 -3.050 1.00 28.92 538 GLN A O 1
ATOM 4187 N N . ASN A 1 539 ? 26.884 -29.685 -1.862 1.00 27.47 539 ASN A N 1
ATOM 4188 C CA . ASN A 1 539 ? 28.225 -29.112 -1.881 1.00 27.47 539 ASN A CA 1
ATOM 4189 C C . ASN A 1 539 ? 28.776 -29.126 -3.311 1.00 27.47 539 ASN A C 1
ATOM 4191 O O . ASN A 1 539 ? 29.040 -30.196 -3.862 1.00 27.47 539 ASN A O 1
ATOM 4195 N N . CYS A 1 540 ? 29.033 -27.950 -3.878 1.00 29.86 540 CYS A N 1
ATOM 4196 C CA . CYS A 1 540 ? 29.820 -27.835 -5.101 1.00 29.86 540 CYS A CA 1
ATOM 4197 C C . CYS A 1 540 ? 31.276 -28.246 -4.827 1.00 29.86 540 CYS A C 1
ATOM 4199 O O . CYS A 1 540 ? 32.096 -27.427 -4.408 1.00 29.86 540 CYS A O 1
ATOM 4201 N N . HIS A 1 541 ? 31.614 -29.512 -5.075 1.00 27.03 541 HIS A N 1
ATOM 4202 C CA . HIS A 1 541 ? 33.011 -29.912 -5.211 1.00 27.03 541 HIS A CA 1
ATOM 4203 C C . HIS A 1 541 ? 33.580 -29.326 -6.506 1.00 27.03 541 HIS A C 1
ATOM 4205 O O . HIS A 1 541 ? 33.059 -29.577 -7.590 1.00 27.03 541 HIS A O 1
ATOM 4211 N N . ALA A 1 542 ? 34.658 -28.551 -6.386 1.00 32.84 542 ALA A N 1
ATOM 4212 C CA . ALA A 1 542 ? 35.426 -28.100 -7.538 1.00 32.84 542 ALA A CA 1
ATOM 4213 C C . ALA A 1 542 ? 36.120 -29.293 -8.218 1.00 32.84 542 ALA A C 1
ATOM 4215 O O . ALA A 1 542 ? 36.681 -30.164 -7.545 1.00 32.84 542 ALA A O 1
ATOM 4216 N N . SER A 1 543 ? 36.096 -29.318 -9.548 1.00 38.97 543 SER A N 1
ATOM 4217 C CA . SER A 1 543 ? 36.887 -30.190 -10.425 1.00 38.97 543 SER A CA 1
ATOM 4218 C C . SER A 1 543 ? 37.123 -29.461 -11.742 1.00 38.97 543 SER A C 1
ATOM 4220 O O . SER A 1 543 ? 36.138 -28.876 -12.242 1.00 38.97 543 SER A O 1
#

Organism: Paramuricea clavata (NCBI:txid317549)